Protein AF-0000000086530795 (afdb_homodimer)

Solvent-accessible surface area (backbone atoms only — not comparable to full-atom values): 24004 Å² total; per-residue (Å²): 121,52,76,59,78,83,41,61,37,36,76,80,56,64,68,91,56,49,75,30,31,36,37,39,16,35,59,43,53,55,16,17,32,56,36,22,51,35,49,65,69,62,56,64,64,44,70,38,70,48,45,69,93,76,46,40,41,72,33,70,30,43,32,70,74,30,67,79,48,57,62,21,33,38,38,30,30,72,25,65,96,66,35,66,38,74,46,37,41,50,68,30,46,49,53,50,52,26,63,74,68,67,44,48,51,54,87,51,63,60,52,32,50,53,40,43,18,47,34,37,45,23,41,47,40,52,48,50,34,47,50,47,30,33,35,29,63,59,43,80,42,42,74,49,84,73,52,64,68,36,50,54,27,34,53,51,38,35,51,51,48,48,40,50,18,65,67,23,67,88,28,72,27,83,68,32,88,42,75,33,52,33,46,47,56,38,42,42,44,55,50,37,40,45,51,80,43,60,37,28,75,78,44,47,46,86,76,32,56,40,45,52,54,39,45,55,56,49,62,65,35,67,35,38,55,54,9,57,51,30,32,62,86,123,121,52,76,59,78,81,41,60,37,36,77,80,55,65,68,90,55,50,74,28,31,36,36,38,16,34,60,44,51,56,16,18,33,56,36,22,50,34,48,66,69,60,57,64,62,45,72,39,70,49,45,70,93,75,46,40,41,70,33,72,31,41,32,70,72,30,67,80,47,58,63,21,33,37,36,30,30,73,25,65,95,66,34,66,38,75,46,37,41,53,70,28,48,48,54,50,52,27,64,73,69,68,42,48,50,56,86,53,63,62,52,33,50,53,40,43,18,47,35,38,45,21,39,47,40,51,48,51,33,47,51,46,30,35,36,28,63,59,44,82,42,43,73,48,83,72,53,64,69,36,50,54,28,33,52,51,39,35,52,52,49,48,42,50,19,63,66,23,66,89,26,73,28,83,69,31,86,41,74,34,53,33,46,47,55,39,42,43,44,55,50,38,40,44,53,82,43,60,36,30,75,78,45,47,47,86,76,34,56,41,44,52,54,39,45,55,55,49,62,66,34,68,34,39,55,54,9,56,50,32,32,64,85,123

Nearest PDB structures (foldseek):
  4mf6-assembly1_A  TM=9.928E-01  e=9.366E-33  Paraburkholderia graminis C4D1M
  4ikh-assembly1_A-2  TM=9.965E-01  e=1.948E-29  Pseudomonas protegens Pf-5
  4nax-assembly1_B  TM=9.954E-01  e=2.473E-29  Pseudomonas putida F1
  4nhz-assembly2_D  TM=9.962E-01  e=5.569E-29  Bradyrhizobium sp. BTAi1
  4nhz-assembly4_H  TM=9.922E-01  e=3.259E-28  Bradyrhizobium sp. BTAi1

Structure (mmCIF, N/CA/C/O backbone):
data_AF-0000000086530795-model_v1
#
loop_
_entity.id
_entity.type
_entity.pdbx_description
1 polymer 'Glutathione S-transferase N-terminal domain-containing protein'
#
loop_
_atom_site.group_PDB
_atom_site.id
_atom_site.type_symbol
_atom_site.label_atom_id
_atom_site.label_alt_id
_atom_site.label_comp_id
_atom_site.label_asym_id
_atom_site.label_entity_id
_atom_site.label_seq_id
_atom_site.pdbx_PDB_ins_code
_atom_site.Cartn_x
_atom_site.Cartn_y
_atom_site.Cartn_z
_atom_site.occupancy
_atom_site.B_iso_or_equiv
_atom_site.auth_seq_id
_atom_site.auth_comp_id
_atom_site.auth_asym_id
_atom_site.auth_atom_id
_atom_site.pdbx_PDB_model_num
ATOM 1 N N . MET A 1 1 ? 26.453 -21.406 8.922 1 55.19 1 MET A N 1
ATOM 2 C CA . MET A 1 1 ? 25.062 -21.469 8.492 1 55.19 1 MET A CA 1
ATOM 3 C C . MET A 1 1 ? 24.172 -20.609 9.383 1 55.19 1 MET A C 1
ATOM 5 O O . MET A 1 1 ? 24.344 -20.594 10.602 1 55.19 1 MET A O 1
ATOM 9 N N . SER A 1 2 ? 23.484 -19.547 8.68 1 67.19 2 SER A N 1
ATOM 10 C CA . SER A 1 2 ? 22.703 -18.672 9.555 1 67.19 2 SER A CA 1
ATOM 11 C C . SER A 1 2 ? 21.766 -19.484 10.445 1 67.19 2 SER A C 1
ATOM 13 O O . SER A 1 2 ? 21.094 -20.391 9.977 1 67.19 2 SER A O 1
ATOM 15 N N . ASP A 1 3 ? 21.953 -19.484 11.664 1 83.25 3 ASP A N 1
ATOM 16 C CA . ASP A 1 3 ? 21.125 -20.141 12.664 1 83.25 3 ASP A CA 1
ATOM 17 C C . ASP A 1 3 ? 19.734 -19.484 12.758 1 83.25 3 ASP A C 1
ATOM 19 O O . ASP A 1 3 ? 19.609 -18.375 13.289 1 83.25 3 ASP A O 1
ATOM 23 N N . LEU A 1 4 ? 18.703 -20.156 12.062 1 93.94 4 LEU A N 1
ATOM 24 C CA . LEU A 1 4 ? 17.344 -19.625 12.039 1 93.94 4 LEU A CA 1
ATOM 25 C C . LEU A 1 4 ? 16.547 -20.078 13.266 1 93.94 4 LEU A C 1
ATOM 27 O O . LEU A 1 4 ? 15.375 -19.75 13.406 1 93.94 4 LEU A O 1
ATOM 31 N N . SER A 1 5 ? 17.25 -20.75 14.172 1 89.5 5 SER A N 1
ATOM 32 C CA . SER A 1 5 ? 16.562 -21.312 15.336 1 89.5 5 SER A CA 1
ATOM 33 C C . SER A 1 5 ? 16.031 -20.219 16.25 1 89.5 5 SER A C 1
ATOM 35 O O . SER A 1 5 ? 15.156 -20.469 17.078 1 89.5 5 SER A O 1
ATOM 37 N N . ALA A 1 6 ? 16.531 -19.047 16.078 1 92.62 6 ALA A N 1
ATOM 38 C CA . ALA A 1 6 ? 16.078 -17.922 16.906 1 92.62 6 ALA A CA 1
ATOM 39 C C . ALA A 1 6 ? 14.695 -17.453 16.469 1 92.62 6 ALA A C 1
ATOM 41 O O . ALA A 1 6 ? 14.031 -16.719 17.203 1 92.62 6 ALA A O 1
ATOM 42 N N . PHE A 1 7 ? 14.273 -17.891 15.328 1 97.56 7 PHE A N 1
ATOM 43 C CA . PHE A 1 7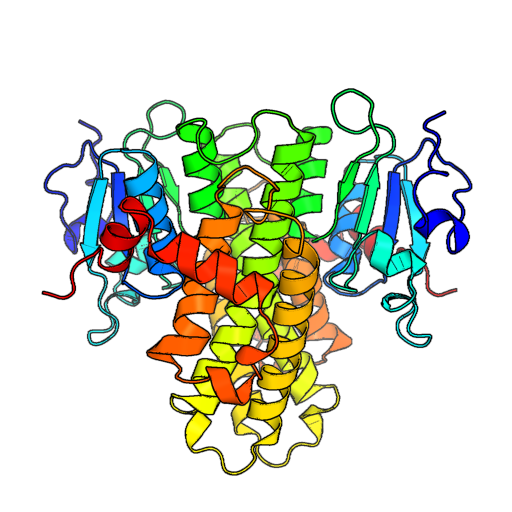 ? 12.953 -17.531 14.836 1 97.56 7 PHE A CA 1
ATOM 44 C C . PHE A 1 7 ? 11.938 -18.625 15.18 1 97.56 7 PHE A C 1
ATOM 46 O O . PHE A 1 7 ? 11.977 -19.719 14.609 1 97.56 7 PHE A O 1
ATOM 53 N N . PRO A 1 8 ? 10.961 -18.328 16.031 1 98.06 8 PRO A N 1
ATOM 54 C CA . PRO A 1 8 ? 9.984 -19.328 16.469 1 98.06 8 PRO A CA 1
ATOM 55 C C . PRO A 1 8 ? 9.242 -19.984 15.312 1 98.06 8 PRO A C 1
ATOM 57 O O . PRO A 1 8 ? 8.789 -21.125 15.43 1 98.06 8 PRO A O 1
ATOM 60 N N . ILE A 1 9 ? 9.125 -19.297 14.188 1 98.38 9 ILE A N 1
ATOM 61 C CA . ILE A 1 9 ? 8.375 -19.812 13.047 1 98.38 9 ILE A CA 1
ATOM 62 C C . ILE A 1 9 ? 8.992 -21.125 12.57 1 98.38 9 ILE A C 1
ATOM 64 O O . ILE A 1 9 ? 8.297 -22 12.039 1 98.38 9 ILE A O 1
ATOM 68 N N . THR A 1 10 ? 10.305 -21.375 12.836 1 97.25 10 THR A N 1
ATOM 69 C CA . THR A 1 10 ? 11 -22.578 12.359 1 97.25 10 THR A CA 1
ATOM 70 C C . THR A 1 10 ? 10.531 -23.812 13.117 1 97.25 10 THR A C 1
ATOM 72 O O . THR A 1 10 ? 10.781 -24.938 12.688 1 97.25 10 THR A O 1
ATOM 75 N N . GLN A 1 11 ? 9.859 -23.578 14.25 1 97.38 11 GLN A N 1
ATOM 76 C CA . GLN A 1 11 ? 9.328 -24.719 15 1 97.38 11 GLN A CA 1
ATOM 77 C C . GLN A 1 11 ? 8.164 -25.359 14.266 1 97.38 11 GLN A C 1
ATOM 79 O O . GLN A 1 11 ? 8.008 -26.594 14.289 1 97.38 11 GLN A O 1
ATOM 84 N N . LYS A 1 12 ? 7.336 -24.547 13.625 1 97.81 12 LYS A N 1
ATOM 85 C CA . LYS A 1 12 ? 6.195 -25.062 12.875 1 97.81 12 LYS A CA 1
ATOM 86 C C . LYS A 1 12 ? 6.594 -25.391 11.438 1 97.81 12 LYS A C 1
ATOM 88 O O . LYS A 1 12 ? 6.074 -26.344 10.852 1 97.81 12 LYS A O 1
ATOM 93 N N . TRP A 1 13 ? 7.461 -24.562 10.867 1 98.06 13 TRP A N 1
ATOM 94 C CA . TRP A 1 13 ? 8 -24.766 9.523 1 98.06 13 TRP A CA 1
ATOM 95 C C . TRP A 1 13 ? 9.523 -24.859 9.562 1 98.06 13 TRP A C 1
ATOM 97 O O . TRP A 1 13 ? 10.227 -23.922 9.188 1 98.06 13 TRP A O 1
ATOM 107 N N . PRO A 1 14 ? 10.07 -26.031 9.906 1 97.25 14 PRO A N 1
ATOM 108 C CA . PRO A 1 14 ? 11.523 -26.156 9.961 1 97.25 14 PRO A CA 1
ATOM 109 C C . PRO A 1 14 ? 12.18 -26.031 8.586 1 97.25 14 PRO A C 1
ATOM 111 O O . PRO A 1 14 ? 11.656 -26.562 7.602 1 97.25 14 PRO A O 1
ATOM 114 N N . ALA A 1 15 ? 13.25 -25.359 8.516 1 97 15 ALA A N 1
ATOM 115 C CA . ALA A 1 15 ? 13.977 -25.188 7.262 1 97 15 ALA A CA 1
ATOM 116 C C . ALA A 1 15 ? 14.82 -26.422 6.938 1 97 15 ALA A C 1
ATOM 118 O O . ALA A 1 15 ? 15.57 -26.906 7.785 1 97 15 ALA A O 1
ATOM 119 N N . GLN A 1 16 ? 14.68 -26.891 5.762 1 96.81 16 GLN A N 1
ATOM 120 C CA . GLN A 1 16 ? 15.578 -27.938 5.266 1 96.81 16 GLN A CA 1
ATOM 121 C C . GLN A 1 16 ? 16.875 -27.344 4.734 1 96.81 16 GLN A C 1
ATOM 123 O O . GLN A 1 16 ? 17.938 -27.953 4.824 1 96.81 16 GLN A O 1
ATOM 128 N N . HIS A 1 17 ? 16.781 -26.156 4.18 1 97.06 17 HIS A N 1
ATOM 129 C CA . HIS A 1 17 ? 17.906 -25.391 3.668 1 97.06 17 HIS A CA 1
ATOM 130 C C . HIS A 1 17 ? 18 -24.016 4.332 1 97.06 17 HIS A C 1
ATOM 132 O O . HIS A 1 17 ? 17.703 -23 3.709 1 97.06 17 HIS A O 1
ATOM 138 N N . PRO A 1 18 ? 18.5 -23.969 5.578 1 96.44 18 PRO A N 1
ATOM 139 C CA . PRO A 1 18 ? 18.5 -22.734 6.363 1 96.44 18 PRO A CA 1
ATOM 140 C C . PRO A 1 18 ? 19.391 -21.656 5.766 1 96.44 18 PRO A C 1
ATOM 142 O O . PRO A 1 18 ? 19.359 -20.5 6.215 1 96.44 18 PRO A O 1
ATOM 145 N N . ASP A 1 19 ? 20.203 -22.031 4.742 1 96.12 19 ASP A N 1
ATOM 146 C CA . ASP A 1 19 ? 21.078 -21.062 4.086 1 96.12 19 ASP A CA 1
ATOM 147 C C . ASP A 1 19 ? 20.359 -20.359 2.938 1 96.12 19 ASP A C 1
ATOM 149 O O . ASP A 1 19 ? 20.891 -19.391 2.371 1 96.12 19 ASP A O 1
ATOM 153 N N . ARG A 1 20 ? 19.109 -20.75 2.592 1 98.19 20 ARG A N 1
ATOM 154 C CA . ARG A 1 20 ? 18.312 -20.156 1.521 1 98.19 20 ARG A CA 1
ATOM 155 C C . ARG A 1 20 ? 17.203 -19.266 2.084 1 98.19 20 ARG A C 1
ATOM 157 O O . ARG A 1 20 ? 16.844 -19.391 3.254 1 98.19 20 ARG A O 1
ATOM 164 N N . LEU A 1 21 ? 16.781 -18.344 1.256 1 98.75 21 LEU A N 1
ATOM 165 C CA . LEU A 1 21 ? 15.633 -17.531 1.642 1 98.75 21 LEU A CA 1
ATOM 166 C C . LEU A 1 21 ? 14.422 -18.406 1.948 1 98.75 21 LEU A C 1
ATOM 168 O O . LEU A 1 21 ? 14.109 -19.344 1.195 1 98.75 21 LEU A O 1
ATOM 172 N N . GLN A 1 22 ? 13.773 -18.156 3.145 1 98.88 22 GLN A N 1
ATOM 173 C CA . GLN A 1 22 ? 12.547 -18.844 3.537 1 98.88 22 GLN A CA 1
ATOM 174 C C . GLN A 1 22 ? 11.312 -18.047 3.145 1 98.88 22 GLN A C 1
ATOM 176 O O . GLN A 1 22 ? 11.164 -16.891 3.539 1 98.88 22 GLN A O 1
ATOM 181 N N . LEU A 1 23 ? 10.484 -18.656 2.309 1 98.94 23 LEU A N 1
ATOM 182 C CA . LEU A 1 23 ? 9.234 -18.016 1.906 1 98.94 23 LEU A CA 1
ATOM 183 C C . LEU A 1 23 ? 8.039 -18.688 2.576 1 98.94 23 LEU A C 1
ATOM 185 O O . LEU A 1 23 ? 7.832 -19.891 2.42 1 98.94 23 LEU A O 1
ATOM 189 N N . TYR A 1 24 ? 7.324 -17.969 3.373 1 98.94 24 TYR A N 1
ATOM 190 C CA . TYR A 1 24 ? 6.066 -18.406 3.959 1 98.94 24 TYR A CA 1
ATOM 191 C C . TYR A 1 24 ? 4.879 -17.781 3.234 1 98.94 24 TYR A C 1
ATOM 193 O O . TYR A 1 24 ? 4.676 -16.578 3.301 1 98.94 24 TYR A O 1
ATOM 201 N N . SER A 1 25 ? 4.078 -18.641 2.531 1 98.75 25 SER A N 1
ATOM 202 C CA . SER A 1 25 ? 3.094 -18.062 1.625 1 98.75 25 SER A CA 1
ATOM 203 C C . SER A 1 25 ? 1.988 -19.062 1.294 1 98.75 25 SER A C 1
ATOM 205 O O . SER A 1 25 ? 1.835 -20.078 1.977 1 98.75 25 SER A O 1
ATOM 207 N N . LEU A 1 26 ? 1.093 -18.672 0.575 1 98.56 26 LEU A N 1
ATOM 208 C CA . LEU A 1 26 ? -0.016 -19.359 -0.065 1 98.56 26 LEU A CA 1
ATOM 209 C C . LEU A 1 26 ? -0.295 -18.797 -1.449 1 98.56 26 LEU A C 1
ATOM 211 O O . LEU A 1 26 ? -0.177 -17.578 -1.658 1 98.56 26 LEU A O 1
ATOM 215 N N . PRO A 1 27 ? -0.686 -19.609 -2.477 1 97.81 27 PRO A N 1
ATOM 216 C CA . PRO A 1 27 ? -0.862 -19.094 -3.838 1 97.81 27 PRO A CA 1
ATOM 217 C C . PRO A 1 27 ? -2.117 -18.234 -3.986 1 97.81 27 PRO A C 1
ATOM 219 O O . PRO A 1 27 ? -3.035 -18.594 -4.723 1 97.81 27 PRO A O 1
ATOM 222 N N . THR A 1 28 ? -2.193 -17.188 -3.275 1 98 28 THR A N 1
ATOM 223 C CA . THR A 1 28 ? -3.131 -16.078 -3.416 1 98 28 THR A CA 1
ATOM 224 C C . THR A 1 28 ? -2.506 -14.938 -4.215 1 98 28 THR A C 1
ATOM 226 O O . THR A 1 28 ? -1.309 -14.961 -4.508 1 98 28 THR A O 1
ATOM 229 N N . PRO A 1 29 ? -3.287 -13.961 -4.621 1 98.56 29 PRO A N 1
ATOM 230 C CA . PRO A 1 29 ? -2.727 -12.883 -5.438 1 98.56 29 PRO A CA 1
ATOM 231 C C . PRO A 1 29 ? -1.546 -12.188 -4.77 1 98.56 29 PRO A C 1
ATOM 233 O O . PRO A 1 29 ? -0.584 -11.805 -5.441 1 98.56 29 PRO A O 1
ATOM 236 N N . ASN A 1 30 ? -1.606 -11.992 -3.438 1 98.75 30 ASN A N 1
ATOM 237 C CA . ASN A 1 30 ? -0.492 -11.375 -2.727 1 98.75 30 ASN A CA 1
ATOM 238 C C . ASN A 1 30 ? 0.648 -12.367 -2.504 1 98.75 30 ASN A C 1
ATOM 240 O O . ASN A 1 30 ? 1.821 -11.992 -2.57 1 98.75 30 ASN A O 1
ATOM 244 N N . GLY A 1 31 ? 0.309 -13.617 -2.244 1 98.75 31 GLY A N 1
ATOM 245 C CA . GLY A 1 31 ? 1.315 -14.617 -1.927 1 98.75 31 GLY A CA 1
ATOM 246 C C . GLY A 1 31 ? 2.258 -14.898 -3.08 1 98.75 31 GLY A C 1
ATOM 247 O O . GLY A 1 31 ? 3.463 -15.062 -2.879 1 98.75 31 GLY A O 1
ATOM 248 N N . VAL A 1 32 ? 1.727 -14.883 -4.281 1 98.88 32 VAL A N 1
ATOM 249 C CA . VAL A 1 32 ? 2.502 -15.359 -5.426 1 98.88 32 VAL A CA 1
ATOM 250 C C . VAL A 1 32 ? 3.445 -14.25 -5.898 1 98.88 32 VAL A C 1
ATOM 252 O O . VAL A 1 32 ? 4.352 -14.508 -6.695 1 98.88 32 VAL A O 1
ATOM 255 N N . LYS A 1 33 ? 3.252 -12.977 -5.434 1 98.94 33 LYS A N 1
ATOM 256 C CA . LYS A 1 33 ? 4.168 -11.906 -5.816 1 98.94 33 LYS A CA 1
ATOM 257 C C . LYS A 1 33 ? 5.617 -12.297 -5.527 1 98.94 33 LYS A C 1
ATOM 259 O O . LYS A 1 33 ? 6.488 -12.133 -6.383 1 98.94 33 LYS A O 1
ATOM 264 N N . VAL A 1 34 ? 5.852 -12.898 -4.363 1 99 34 VAL A N 1
ATOM 265 C CA . VAL A 1 34 ? 7.219 -13.125 -3.91 1 99 34 VAL A CA 1
ATOM 266 C C . VAL A 1 34 ? 7.781 -14.383 -4.578 1 99 34 VAL A C 1
ATOM 268 O O . VAL A 1 34 ? 8.945 -14.406 -4.98 1 99 34 VAL A O 1
ATOM 271 N N . SER A 1 35 ? 6.934 -15.43 -4.707 1 98.94 35 SER A N 1
ATOM 272 C CA . SER A 1 35 ? 7.434 -16.609 -5.41 1 98.94 35 SER A CA 1
ATOM 273 C C . SER A 1 35 ? 7.762 -16.281 -6.863 1 98.94 35 SER A C 1
ATOM 275 O O . SER A 1 35 ? 8.766 -16.766 -7.398 1 98.94 35 SER A O 1
ATOM 277 N N . ILE A 1 36 ? 6.953 -15.453 -7.562 1 99 36 ILE A N 1
ATOM 278 C CA . ILE A 1 36 ? 7.234 -15.023 -8.93 1 99 36 ILE A CA 1
ATOM 279 C C . ILE A 1 36 ? 8.547 -14.242 -8.969 1 99 36 ILE A C 1
ATOM 281 O O . ILE A 1 36 ? 9.398 -14.492 -9.82 1 99 36 ILE A O 1
ATOM 285 N N . MET A 1 37 ? 8.695 -13.312 -8.031 1 98.94 37 MET A N 1
ATOM 286 C CA . MET A 1 37 ? 9.93 -12.531 -7.906 1 98.94 37 MET A CA 1
ATOM 287 C C . MET A 1 37 ? 11.141 -13.453 -7.766 1 98.94 37 MET A C 1
ATOM 289 O O . MET A 1 37 ? 12.156 -13.258 -8.43 1 98.94 37 MET A O 1
ATOM 293 N N . LEU A 1 38 ? 11.031 -14.43 -6.891 1 98.94 38 LEU A N 1
ATOM 294 C CA . LEU A 1 38 ? 12.141 -15.336 -6.613 1 98.94 38 LEU A CA 1
ATOM 295 C C . LEU A 1 38 ? 12.438 -16.219 -7.824 1 98.94 38 LEU A C 1
ATOM 297 O O . LEU A 1 38 ? 13.602 -16.469 -8.141 1 98.94 38 LEU A O 1
ATOM 301 N N . GLU A 1 39 ? 11.406 -16.641 -8.539 1 98.94 39 GLU A N 1
ATOM 302 C CA . GLU A 1 39 ? 11.594 -17.422 -9.758 1 98.94 39 GLU A CA 1
ATOM 303 C C . GLU A 1 39 ? 12.25 -16.578 -10.852 1 98.94 39 GLU A C 1
ATOM 305 O O . GLU A 1 39 ? 13.078 -17.078 -11.617 1 98.94 39 GLU A O 1
ATOM 310 N N . GLU A 1 40 ? 11.867 -15.352 -10.977 1 98.94 40 GLU A N 1
ATOM 311 C CA . GLU A 1 40 ? 12.43 -14.453 -11.984 1 98.94 40 GLU A CA 1
ATOM 312 C C . GLU A 1 40 ? 13.914 -14.195 -11.727 1 98.94 40 GLU A C 1
ATOM 314 O O . GLU A 1 40 ? 14.711 -14.148 -12.664 1 98.94 40 GLU A O 1
ATOM 319 N N . THR A 1 41 ? 14.305 -14.031 -10.477 1 98.81 41 THR A N 1
ATOM 320 C CA . THR A 1 41 ? 15.656 -13.602 -10.148 1 98.81 41 THR A CA 1
ATOM 321 C C . THR A 1 41 ? 16.594 -14.797 -10 1 98.81 41 THR A C 1
ATOM 323 O O . THR A 1 41 ? 17.812 -14.648 -10.016 1 98.81 41 THR A O 1
ATOM 326 N N . GLY A 1 42 ? 16.047 -15.93 -9.727 1 98.56 42 GLY A N 1
ATOM 327 C CA . GLY A 1 42 ? 16.844 -17.125 -9.547 1 98.56 42 GLY A CA 1
ATOM 328 C C . GLY A 1 42 ? 17.438 -17.234 -8.156 1 98.56 42 GLY A C 1
ATOM 329 O O . GLY A 1 42 ? 18.266 -18.109 -7.902 1 98.56 42 GLY A O 1
ATOM 330 N N . LEU A 1 43 ? 17.094 -16.391 -7.23 1 98.38 43 LEU A N 1
ATOM 331 C CA . LEU A 1 43 ? 17.531 -16.484 -5.844 1 98.38 43 LEU A CA 1
ATOM 332 C C . LEU A 1 43 ? 17.062 -17.797 -5.223 1 98.38 43 LEU A C 1
ATOM 334 O O . LEU A 1 43 ? 15.875 -18.125 -5.289 1 98.38 43 LEU A O 1
ATOM 338 N N . PRO A 1 44 ? 18 -18.562 -4.688 1 98.38 44 PRO A N 1
ATOM 339 C CA . PRO A 1 44 ? 17.562 -19.797 -4.043 1 98.38 44 PRO A CA 1
ATOM 340 C C . PRO A 1 44 ? 16.641 -19.547 -2.857 1 98.38 44 PRO A C 1
ATOM 342 O O . PRO A 1 44 ? 16.859 -18.641 -2.068 1 98.38 44 PRO A O 1
ATOM 345 N N . TYR A 1 45 ? 15.594 -20.391 -2.752 1 98.75 45 TYR A N 1
ATOM 346 C CA . TYR A 1 45 ? 14.641 -20.203 -1.661 1 98.75 45 TYR A CA 1
ATOM 347 C C . TYR A 1 45 ? 13.945 -21.531 -1.323 1 98.75 45 TYR A C 1
ATOM 349 O O . TYR A 1 45 ? 14.031 -22.484 -2.084 1 98.75 45 TYR A O 1
ATOM 357 N N . GLU A 1 46 ? 13.414 -21.562 -0.162 1 98.56 46 GLU A N 1
ATOM 358 C CA . GLU A 1 46 ? 12.602 -22.656 0.34 1 98.56 46 GLU A CA 1
ATOM 359 C C . GLU A 1 46 ? 11.195 -22.188 0.698 1 98.56 46 GLU A C 1
ATOM 361 O O . GLU A 1 46 ? 11.016 -21.391 1.618 1 98.56 46 GLU A O 1
ATOM 366 N N . PRO A 1 47 ? 10.195 -22.688 -0.063 1 98.75 47 PRO A N 1
ATOM 367 C CA . PRO A 1 47 ? 8.812 -22.281 0.218 1 98.75 47 PRO A CA 1
ATOM 368 C C . PRO A 1 47 ? 8.156 -23.125 1.308 1 98.75 47 PRO A C 1
ATOM 370 O O . PRO A 1 47 ? 8.383 -24.344 1.372 1 98.75 47 PRO A O 1
ATOM 373 N N . HIS A 1 48 ? 7.484 -22.469 2.199 1 98.81 48 HIS A N 1
ATOM 374 C CA . HIS A 1 48 ? 6.672 -23.078 3.248 1 98.81 48 HIS A CA 1
ATOM 375 C C . HIS A 1 48 ? 5.199 -22.719 3.088 1 98.81 48 HIS A C 1
ATOM 377 O O . HIS A 1 48 ? 4.844 -21.531 3.066 1 98.81 48 HIS A O 1
ATOM 383 N N . LEU A 1 49 ? 4.332 -23.781 2.998 1 98.56 49 LEU A N 1
ATOM 384 C CA . LEU A 1 49 ? 2.902 -23.578 2.789 1 98.56 49 LEU A CA 1
ATOM 385 C C . LEU A 1 49 ? 2.223 -23.125 4.078 1 98.56 49 LEU A C 1
ATOM 387 O O . LEU A 1 49 ? 2.311 -23.812 5.102 1 98.56 49 LEU A O 1
ATOM 391 N N . VAL A 1 50 ? 1.639 -21.953 4.078 1 98.62 50 VAL A N 1
ATOM 392 C CA . VAL A 1 50 ? 0.815 -21.438 5.168 1 98.62 50 VAL A CA 1
ATOM 393 C C . VAL A 1 50 ? -0.663 -21.594 4.82 1 98.62 50 VAL A C 1
ATOM 395 O O . VAL A 1 50 ? -1.224 -20.797 4.074 1 98.62 50 VAL A O 1
ATOM 398 N N . ARG A 1 51 ? -1.354 -22.531 5.406 1 96.94 51 ARG A N 1
ATOM 399 C CA . ARG A 1 51 ? -2.723 -22.891 5.039 1 96.94 51 ARG A CA 1
ATOM 400 C C . ARG A 1 51 ? -3.729 -22.031 5.797 1 96.94 51 ARG A C 1
ATOM 402 O O . ARG A 1 51 ? -3.639 -21.891 7.02 1 96.94 51 ARG A O 1
ATOM 409 N N . PHE A 1 52 ? -4.695 -21.531 5.062 1 94.81 52 PHE A N 1
ATOM 410 C CA . PHE A 1 52 ? -5.758 -20.75 5.688 1 94.81 52 PHE A CA 1
ATOM 411 C C . PHE A 1 52 ? -6.852 -21.656 6.23 1 94.81 52 PHE A C 1
ATOM 413 O O . PHE A 1 52 ? -7.492 -21.344 7.234 1 94.81 52 PHE A O 1
ATOM 420 N N . ASP A 1 53 ? -7.059 -22.766 5.582 1 95.12 53 ASP A N 1
ATOM 421 C CA . ASP A 1 53 ? -8.125 -23.672 5.988 1 95.12 53 ASP A CA 1
ATOM 422 C C . ASP A 1 53 ? -7.836 -24.281 7.359 1 95.12 53 ASP A C 1
ATOM 424 O O . ASP A 1 53 ? -8.75 -24.719 8.055 1 95.12 53 ASP A O 1
ATOM 428 N N . THR A 1 54 ? -6.59 -24.328 7.777 1 96.44 54 THR A N 1
ATOM 429 C CA . THR A 1 54 ? -6.223 -24.797 9.102 1 96.44 54 THR A CA 1
ATOM 430 C C . THR A 1 54 ? -5.836 -23.641 10.016 1 96.44 54 THR A C 1
ATOM 432 O O . THR A 1 54 ? -5.281 -23.859 11.094 1 96.44 54 THR A O 1
ATOM 435 N N . ASN A 1 55 ? -6 -22.422 9.586 1 97.38 55 ASN A N 1
ATOM 436 C CA . ASN A 1 55 ? -5.746 -21.188 10.328 1 97.38 55 ASN A CA 1
ATOM 437 C C . ASN A 1 55 ? -4.285 -21.094 10.75 1 97.38 55 ASN A C 1
ATOM 439 O O . ASN A 1 55 ? -3.984 -20.641 11.859 1 97.38 55 ASN A O 1
ATOM 443 N N . ASP A 1 56 ? -3.422 -21.547 9.859 1 98.19 56 ASP A N 1
ATOM 444 C CA . ASP A 1 56 ? -1.991 -21.531 10.148 1 98.19 56 ASP A CA 1
ATOM 445 C C . ASP A 1 56 ? -1.507 -20.109 10.414 1 98.19 56 ASP A C 1
ATOM 447 O O . ASP A 1 56 ? -0.594 -19.891 11.219 1 98.19 56 ASP A O 1
ATOM 451 N N . GLN A 1 57 ? -2.074 -19.125 9.742 1 97.88 57 GLN A N 1
ATOM 452 C CA . GLN A 1 57 ? -1.622 -17.734 9.82 1 97.88 57 GLN A CA 1
ATOM 453 C C . GLN A 1 57 ? -1.891 -17.141 11.195 1 97.88 57 GLN A C 1
ATOM 455 O O . GLN A 1 57 ? -1.38 -16.078 11.531 1 97.88 57 GLN A O 1
ATOM 460 N N . PHE A 1 58 ? -2.654 -17.859 12.023 1 98.25 58 PHE A N 1
ATOM 461 C CA . PHE A 1 58 ? -2.975 -17.344 13.352 1 98.25 58 PHE A CA 1
ATOM 462 C C . PHE A 1 58 ? -2.148 -18.062 14.414 1 98.25 58 PHE A C 1
ATOM 464 O O . PHE A 1 58 ? -2.258 -17.766 15.602 1 98.25 58 PHE A O 1
ATOM 471 N N . SER A 1 59 ? -1.319 -19.062 14.031 1 98.62 59 SER A N 1
ATOM 472 C CA . SER A 1 59 ? -0.479 -19.75 15.008 1 98.62 59 SER A CA 1
ATOM 473 C C . SER A 1 59 ? 0.529 -18.797 15.641 1 98.62 59 SER A C 1
ATOM 475 O O . SER A 1 59 ? 0.968 -17.844 15 1 98.62 59 SER A O 1
ATOM 477 N N . PRO A 1 60 ? 0.894 -19.062 16.906 1 98.31 60 PRO A N 1
ATOM 478 C CA . PRO A 1 60 ? 1.92 -18.234 17.547 1 98.31 60 PRO A CA 1
ATOM 479 C C . PRO A 1 60 ? 3.223 -18.188 16.75 1 98.31 60 PRO A C 1
ATOM 481 O O . PRO A 1 60 ? 3.906 -17.156 16.734 1 98.31 60 PRO A O 1
ATOM 484 N N . GLU A 1 61 ? 3.551 -19.281 16.109 1 98.69 61 GLU A N 1
ATOM 485 C CA . GLU A 1 61 ? 4.77 -19.344 15.312 1 98.69 61 GLU A CA 1
ATOM 486 C C . GLU A 1 61 ? 4.711 -18.375 14.133 1 98.69 61 GLU A C 1
ATOM 488 O O . GLU A 1 61 ? 5.645 -17.594 13.914 1 98.69 61 GLU A O 1
ATOM 493 N N . PHE A 1 62 ? 3.605 -18.391 13.367 1 98.81 62 PHE A N 1
ATOM 494 C CA . PHE A 1 62 ? 3.498 -17.469 12.242 1 98.81 62 PHE A CA 1
ATOM 495 C C . PHE A 1 62 ? 3.443 -16.031 12.727 1 98.81 62 PHE A C 1
ATOM 497 O O . PHE A 1 62 ? 4.113 -15.156 12.164 1 98.81 62 PHE A O 1
ATOM 504 N N . LEU A 1 63 ? 2.686 -15.789 13.828 1 98.69 63 LEU A N 1
ATOM 505 C CA . LEU A 1 63 ? 2.5 -14.438 14.352 1 98.69 63 LEU A CA 1
ATOM 506 C C . LEU A 1 63 ? 3.811 -13.883 14.891 1 98.69 63 LEU A C 1
ATOM 508 O O . LEU A 1 63 ? 4 -12.664 14.945 1 98.69 63 LEU A O 1
ATOM 512 N N . SER A 1 64 ? 4.738 -14.742 15.242 1 98.38 64 SER A N 1
ATOM 513 C CA . SER A 1 64 ? 6.055 -14.305 15.688 1 98.38 64 SER A CA 1
ATOM 514 C C . SER A 1 64 ? 6.832 -13.633 14.562 1 98.38 64 SER A C 1
ATOM 516 O O . SER A 1 64 ? 7.68 -12.773 14.812 1 98.38 64 SER A O 1
ATOM 518 N N . LEU A 1 65 ? 6.516 -14 13.32 1 98.5 65 LEU A N 1
ATOM 519 C CA . LEU A 1 65 ? 7.18 -13.43 12.156 1 98.5 65 LEU A CA 1
ATOM 520 C C . LEU A 1 65 ? 6.367 -12.281 11.578 1 98.5 65 LEU A C 1
ATOM 522 O O . LEU A 1 65 ? 6.922 -11.25 11.195 1 98.5 65 LEU A O 1
ATOM 526 N N . ASN A 1 66 ? 5.121 -12.516 11.484 1 98.75 66 ASN A N 1
ATOM 527 C CA . ASN A 1 66 ? 4.215 -11.516 10.922 1 98.75 66 ASN A CA 1
ATOM 528 C C . ASN A 1 66 ? 2.99 -11.305 11.805 1 98.75 66 ASN A C 1
ATOM 530 O O . ASN A 1 66 ? 1.959 -11.953 11.609 1 98.75 66 ASN A O 1
ATOM 534 N N . PRO A 1 67 ? 2.988 -10.312 12.641 1 98.69 67 PRO A N 1
ATOM 535 C CA . PRO A 1 67 ? 1.876 -10.055 13.555 1 98.69 67 PRO A CA 1
ATOM 536 C C . PRO A 1 67 ? 0.601 -9.625 12.836 1 98.69 67 PRO A C 1
ATOM 538 O O . PRO A 1 67 ? -0.468 -9.562 13.445 1 98.69 67 PRO A O 1
ATOM 541 N N . ASN A 1 68 ? 0.711 -9.336 11.539 1 98.62 68 ASN A N 1
ATOM 542 C CA . ASN A 1 68 ? -0.447 -8.945 10.742 1 98.62 68 ASN A CA 1
ATOM 543 C C . ASN A 1 68 ? -1.247 -10.156 10.281 1 98.62 68 ASN A C 1
ATOM 545 O O . ASN A 1 68 ? -2.324 -10.008 9.695 1 98.62 68 ASN A O 1
ATOM 549 N N . ASN A 1 69 ? -0.685 -11.375 10.492 1 98.44 69 ASN A N 1
ATOM 550 C CA . ASN A 1 69 ? -1.303 -12.672 10.195 1 98.44 69 ASN A CA 1
ATOM 551 C C . ASN A 1 69 ? -1.657 -12.797 8.719 1 98.44 69 ASN A C 1
ATOM 553 O O . ASN A 1 69 ? -2.719 -13.32 8.375 1 98.44 69 ASN A O 1
ATOM 557 N N . LYS A 1 70 ? -0.902 -12.102 7.848 1 98.31 70 LYS A N 1
ATOM 558 C CA . LYS A 1 70 ? -1.098 -12.18 6.402 1 98.31 70 LYS A CA 1
ATOM 559 C C . LYS A 1 70 ? 0.132 -12.766 5.711 1 98.31 70 LYS A C 1
ATOM 561 O O . LYS A 1 70 ? 1.248 -12.656 6.223 1 98.31 70 LYS A O 1
ATOM 566 N N . ILE A 1 71 ? -0.045 -13.469 4.648 1 98.56 71 ILE A N 1
ATOM 567 C CA . ILE A 1 71 ? 1.05 -13.883 3.775 1 98.56 71 ILE A CA 1
ATOM 568 C C . ILE A 1 71 ? 1.224 -12.867 2.648 1 98.56 71 ILE A C 1
ATOM 570 O O . ILE A 1 71 ? 0.294 -12.125 2.322 1 98.56 71 ILE A O 1
ATOM 574 N N . PRO A 1 72 ? 2.4 -12.734 2.062 1 98.88 72 PRO A N 1
ATOM 575 C CA . PRO A 1 72 ? 3.613 -13.516 2.305 1 98.88 72 PRO A CA 1
ATOM 576 C C . PRO A 1 72 ? 4.484 -12.93 3.412 1 98.88 72 PRO A C 1
ATOM 578 O O . PRO A 1 72 ? 4.301 -11.773 3.797 1 98.88 72 PRO A O 1
ATOM 581 N N . ALA A 1 73 ? 5.332 -13.703 3.977 1 98.94 73 ALA A N 1
ATOM 582 C CA . ALA A 1 73 ? 6.445 -13.297 4.828 1 98.94 73 ALA A CA 1
ATOM 583 C C . ALA A 1 73 ? 7.719 -14.055 4.457 1 98.94 73 ALA A C 1
ATOM 585 O O . ALA A 1 73 ? 7.66 -15.141 3.881 1 98.94 73 ALA A O 1
ATOM 586 N N . ILE A 1 74 ? 8.891 -13.461 4.766 1 98.94 74 ILE A N 1
ATOM 587 C CA . ILE A 1 74 ? 10.141 -14.133 4.438 1 98.94 74 ILE A CA 1
ATOM 588 C C . ILE A 1 74 ? 11.117 -14.016 5.609 1 98.94 74 ILE A C 1
ATOM 590 O O . ILE A 1 74 ? 10.945 -13.156 6.477 1 98.94 74 ILE A O 1
ATOM 594 N N . ILE A 1 75 ? 12.039 -14.867 5.676 1 98.88 75 ILE A N 1
ATOM 595 C CA . ILE A 1 75 ? 13.305 -14.68 6.363 1 98.88 75 ILE A CA 1
ATOM 596 C C . ILE A 1 75 ? 14.461 -14.844 5.375 1 98.88 75 ILE A C 1
ATOM 598 O O . ILE A 1 75 ? 14.602 -15.898 4.746 1 98.88 75 ILE A O 1
ATOM 602 N N . ASP A 1 76 ? 15.203 -13.836 5.113 1 98.75 76 ASP A N 1
ATOM 603 C CA . ASP A 1 76 ? 16.469 -13.953 4.387 1 98.75 76 ASP A CA 1
ATOM 604 C C . ASP A 1 76 ? 17.625 -14.219 5.344 1 98.75 76 ASP A C 1
ATOM 606 O O . ASP A 1 76 ? 18.031 -13.328 6.094 1 98.75 76 ASP A O 1
ATOM 610 N N . PRO A 1 77 ? 18.156 -15.391 5.332 1 98.12 77 PRO A N 1
ATOM 611 C CA . PRO A 1 77 ? 19.25 -15.68 6.266 1 98.12 77 PRO A CA 1
ATOM 612 C C . PRO A 1 77 ? 20.516 -14.883 5.957 1 98.12 77 PRO A C 1
ATOM 614 O O . PRO A 1 77 ? 21.391 -14.75 6.82 1 98.12 77 PRO A O 1
ATOM 617 N N . ASN A 1 78 ? 20.625 -14.367 4.711 1 97.19 78 ASN A N 1
ATOM 618 C CA . ASN A 1 78 ? 21.75 -13.57 4.273 1 97.19 78 ASN A CA 1
ATOM 619 C C . ASN A 1 78 ? 21.344 -12.125 3.979 1 97.19 78 ASN A C 1
ATOM 621 O O . ASN A 1 78 ? 21.594 -11.617 2.883 1 97.19 78 ASN A O 1
ATOM 625 N N . GLY A 1 79 ? 20.719 -11.516 5.016 1 97.12 79 GLY A N 1
ATOM 626 C CA . GLY A 1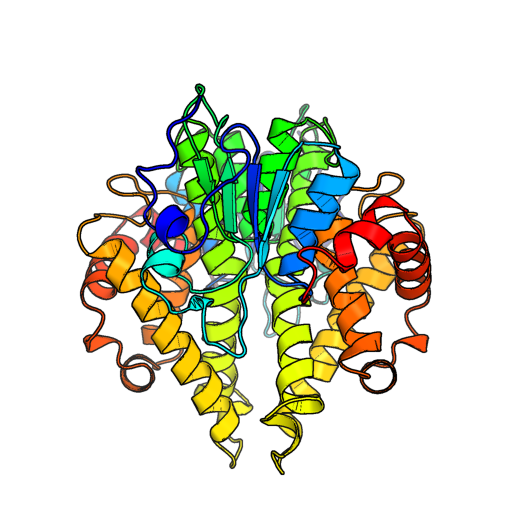 79 ? 20.266 -10.141 4.863 1 97.12 79 GLY A CA 1
ATOM 627 C C . GLY A 1 79 ? 21.375 -9.117 4.98 1 97.12 79 GLY A C 1
ATOM 628 O O . GLY A 1 79 ? 22.547 -9.453 4.824 1 97.12 79 GLY A O 1
ATOM 629 N N . PRO A 1 80 ? 20.984 -7.867 5.125 1 96.75 80 PRO A N 1
ATOM 630 C CA . PRO A 1 80 ? 21.969 -6.797 5.285 1 96.75 80 PRO A CA 1
ATOM 631 C C . PRO A 1 80 ? 22.984 -7.094 6.391 1 96.75 80 PRO A C 1
ATOM 633 O O . PRO A 1 80 ? 22.609 -7.625 7.441 1 96.75 80 PRO A O 1
ATOM 636 N N . ASP A 1 81 ? 24.25 -6.836 6.125 1 94.88 81 ASP A N 1
ATOM 637 C CA . ASP A 1 81 ? 25.359 -7.027 7.043 1 94.88 81 ASP A CA 1
ATOM 638 C C . ASP A 1 81 ? 25.5 -8.492 7.445 1 94.88 81 ASP A C 1
ATOM 640 O O . ASP A 1 81 ? 25.984 -8.797 8.531 1 94.88 81 ASP A O 1
ATOM 644 N N . GLY A 1 82 ? 24.953 -9.367 6.629 1 94 82 GLY A N 1
ATOM 645 C CA . GLY A 1 82 ? 25.109 -10.797 6.852 1 94 82 GLY A CA 1
ATOM 646 C C . GLY A 1 82 ? 24.203 -11.328 7.949 1 94 82 GLY A C 1
ATOM 647 O O . GLY A 1 82 ? 24.391 -12.445 8.43 1 94 82 GLY A O 1
ATOM 648 N N . LYS A 1 83 ? 23.266 -10.562 8.375 1 95.88 83 LYS A N 1
ATOM 649 C CA . LYS A 1 83 ? 22.328 -10.961 9.43 1 95.88 83 LYS A CA 1
ATOM 650 C C . LYS A 1 83 ? 20.969 -11.305 8.852 1 95.88 83 LYS A C 1
ATOM 652 O O . LYS A 1 83 ? 20.531 -10.727 7.852 1 95.88 83 LYS A O 1
ATOM 657 N N . PRO A 1 84 ? 20.266 -12.273 9.508 1 97.81 84 PRO A N 1
ATOM 658 C CA . PRO A 1 84 ? 18.922 -12.617 9.016 1 97.81 84 PRO A CA 1
ATOM 659 C C . PRO A 1 84 ? 17.969 -11.422 9.023 1 97.81 84 PRO A C 1
ATOM 661 O O . PRO A 1 84 ? 18 -10.617 9.961 1 97.81 84 PRO A O 1
ATOM 664 N N . LEU A 1 85 ? 17.234 -11.32 7.961 1 98.38 85 LEU A N 1
ATOM 665 C CA . LEU A 1 85 ? 16.219 -10.273 7.859 1 98.38 85 LEU A CA 1
ATOM 666 C C . LEU A 1 85 ? 14.828 -10.875 7.711 1 98.38 85 LEU A C 1
ATOM 668 O O . LEU A 1 85 ? 14.508 -11.477 6.68 1 98.38 85 LEU A O 1
ATOM 672 N N . PRO A 1 86 ? 13.977 -10.836 8.75 1 98.75 86 PRO A N 1
ATOM 673 C CA . PRO A 1 86 ? 12.547 -11.109 8.586 1 98.75 86 PRO A CA 1
ATOM 674 C C . PRO A 1 86 ? 11.797 -9.938 7.961 1 98.75 86 PRO A C 1
ATOM 676 O O . PRO A 1 86 ? 12.094 -8.781 8.25 1 98.75 86 PRO A O 1
ATOM 679 N N . LEU A 1 87 ? 10.922 -10.227 7.074 1 98.88 87 LEU A N 1
ATOM 680 C C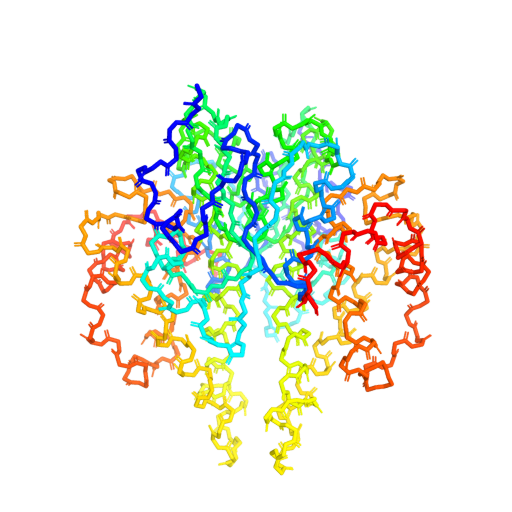A . LEU A 1 87 ? 10.133 -9.18 6.422 1 98.88 87 LEU A CA 1
ATOM 681 C C . LEU A 1 87 ? 8.758 -9.711 6.023 1 98.88 87 LEU A C 1
ATOM 683 O O . LEU A 1 87 ? 8.633 -10.852 5.578 1 98.88 87 LEU A O 1
ATOM 687 N N . PHE A 1 88 ? 7.762 -8.859 6.234 1 98.75 88 PHE A N 1
ATOM 688 C CA . PHE A 1 88 ? 6.445 -9.133 5.672 1 98.75 88 PHE A CA 1
ATOM 689 C C . PHE A 1 88 ? 5.945 -7.945 4.859 1 98.75 88 PHE A C 1
ATOM 691 O O . PHE A 1 88 ? 6.656 -6.953 4.691 1 98.75 88 PHE A O 1
ATOM 698 N N . GLU A 1 89 ? 4.688 -8.039 4.34 1 98.88 89 GLU A N 1
ATOM 699 C CA . GLU A 1 89 ? 4.137 -7.125 3.348 1 98.88 89 GLU A CA 1
ATOM 700 C C . GLU A 1 89 ? 4.797 -7.316 1.986 1 98.88 89 GLU A C 1
ATOM 702 O O . GLU A 1 89 ? 5.977 -7.008 1.815 1 98.88 89 GLU A O 1
ATOM 707 N N . SER A 1 90 ? 4.039 -7.73 1.016 1 98.94 90 SER A N 1
ATOM 708 C CA . SER A 1 90 ? 4.574 -8.156 -0.274 1 98.94 90 SER A CA 1
ATOM 709 C C . SER A 1 90 ? 5.266 -7 -0.993 1 98.94 90 SER A C 1
ATOM 711 O O . SER A 1 90 ? 6.293 -7.195 -1.646 1 98.94 90 SER A O 1
ATOM 713 N N . GLY A 1 91 ? 4.707 -5.746 -0.86 1 98.94 91 GLY A N 1
ATOM 714 C CA . GLY A 1 91 ? 5.355 -4.602 -1.485 1 98.94 91 GLY A CA 1
ATOM 715 C C . GLY A 1 91 ? 6.75 -4.34 -0.95 1 98.94 91 GLY A C 1
ATOM 716 O O . GLY A 1 91 ? 7.676 -4.074 -1.72 1 98.94 91 GLY A O 1
ATOM 717 N N . ALA A 1 92 ? 6.91 -4.434 0.377 1 98.94 92 ALA A N 1
ATOM 718 C CA . ALA A 1 92 ? 8.211 -4.254 1.012 1 98.94 92 ALA A CA 1
ATOM 719 C C . ALA A 1 92 ? 9.18 -5.355 0.593 1 98.94 92 ALA A C 1
ATOM 721 O O . ALA A 1 92 ? 10.352 -5.086 0.308 1 98.94 92 ALA A O 1
ATOM 722 N N . ILE A 1 93 ? 8.703 -6.586 0.523 1 99 93 ILE A N 1
ATOM 723 C CA . ILE A 1 93 ? 9.531 -7.73 0.158 1 99 93 ILE A CA 1
ATOM 724 C C . ILE A 1 93 ? 10.023 -7.574 -1.28 1 99 93 ILE A C 1
ATOM 726 O O . ILE A 1 93 ? 11.195 -7.824 -1.575 1 99 93 ILE A O 1
ATOM 730 N N . LEU A 1 94 ? 9.109 -7.125 -2.182 1 99 94 LEU A N 1
ATOM 731 C CA . LEU A 1 94 ? 9.484 -6.93 -3.576 1 99 94 LEU A CA 1
ATOM 732 C C . LEU A 1 94 ? 10.578 -5.875 -3.699 1 99 94 LEU A C 1
ATOM 734 O O . LEU A 1 94 ? 11.562 -6.074 -4.418 1 99 94 LEU A O 1
ATOM 738 N N . ILE A 1 95 ? 10.43 -4.742 -3.016 1 98.94 95 ILE A N 1
ATOM 739 C CA . ILE A 1 95 ? 11.422 -3.678 -3.076 1 98.94 95 ILE A CA 1
ATOM 740 C C . ILE A 1 95 ? 12.75 -4.184 -2.523 1 98.94 95 ILE A C 1
ATOM 742 O O . ILE A 1 95 ? 13.805 -3.957 -3.121 1 98.94 95 ILE A O 1
ATOM 746 N N . TYR A 1 96 ? 12.727 -4.922 -1.422 1 98.94 96 TYR A N 1
ATOM 747 C CA . TYR A 1 96 ? 13.93 -5.469 -0.809 1 98.94 96 TYR A CA 1
ATOM 748 C C . TYR A 1 96 ? 14.648 -6.414 -1.766 1 98.94 96 TYR A C 1
ATOM 750 O O . TYR A 1 96 ? 15.852 -6.258 -2.018 1 98.94 96 TYR A O 1
ATOM 758 N N . LEU A 1 97 ? 13.938 -7.348 -2.328 1 98.94 97 LEU A N 1
ATOM 759 C CA . LEU A 1 97 ? 14.555 -8.367 -3.172 1 98.94 97 LEU A CA 1
ATOM 760 C C . LEU A 1 97 ? 15.086 -7.75 -4.465 1 98.94 97 LEU A C 1
ATOM 762 O O . LEU A 1 97 ? 16.109 -8.195 -4.992 1 98.94 97 LEU A O 1
ATOM 766 N N . ALA A 1 98 ? 14.344 -6.77 -5.004 1 98.94 98 ALA A N 1
ATOM 767 C CA . ALA A 1 98 ? 14.852 -6.051 -6.168 1 98.94 98 ALA A CA 1
ATOM 768 C C . ALA A 1 98 ? 16.188 -5.375 -5.855 1 98.94 98 ALA A C 1
ATOM 770 O O . ALA A 1 98 ? 17.125 -5.457 -6.645 1 98.94 98 ALA A O 1
ATOM 771 N N . ASP A 1 99 ? 16.266 -4.746 -4.699 1 98.25 99 ASP A N 1
ATOM 772 C CA . ASP A 1 99 ? 17.484 -4.066 -4.297 1 98.25 99 ASP A CA 1
ATOM 773 C C . ASP A 1 99 ? 18.609 -5.07 -4.035 1 98.25 99 ASP A C 1
ATOM 775 O O . ASP A 1 99 ? 19.75 -4.844 -4.426 1 98.25 99 ASP A O 1
ATOM 779 N N . LYS A 1 100 ? 18.266 -6.129 -3.398 1 98.25 100 LYS A N 1
ATOM 780 C CA . LYS A 1 100 ? 19.25 -7.164 -3.064 1 98.25 100 LYS A CA 1
ATOM 781 C C . LYS A 1 100 ? 19.891 -7.746 -4.324 1 98.25 100 LYS A C 1
ATOM 783 O O . LYS A 1 100 ? 21.094 -7.969 -4.371 1 98.25 100 LYS A O 1
ATOM 788 N N . THR A 1 101 ? 19.078 -7.957 -5.352 1 98.44 101 THR A N 1
ATOM 789 C CA . THR A 1 101 ? 19.547 -8.656 -6.543 1 98.44 101 THR A CA 1
ATOM 790 C C . THR A 1 101 ? 20 -7.656 -7.609 1 98.44 101 THR A C 1
ATOM 792 O O . THR A 1 101 ? 20.703 -8.023 -8.555 1 98.44 101 THR A O 1
ATOM 795 N N . GLY A 1 102 ? 19.516 -6.41 -7.523 1 98 102 GLY A N 1
ATOM 796 C CA . GLY A 1 102 ? 19.734 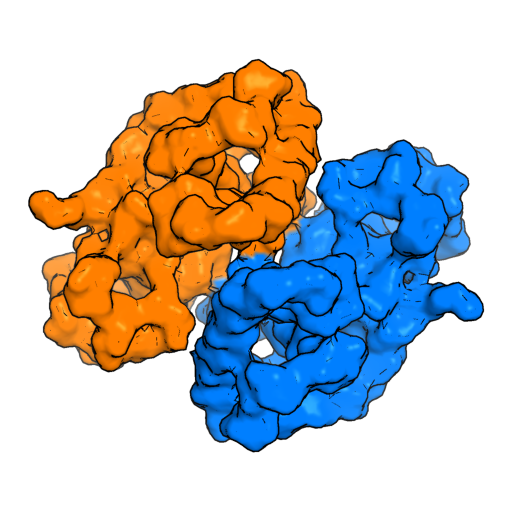-5.438 -8.578 1 98 102 GLY A CA 1
ATOM 797 C C . GLY A 1 102 ? 18.938 -5.73 -9.836 1 98 102 GLY A C 1
ATOM 798 O O . GLY A 1 102 ? 19.297 -5.281 -10.922 1 98 102 GLY A O 1
ATOM 799 N N . GLN A 1 103 ? 17.891 -6.539 -9.703 1 98.62 103 GLN A N 1
ATOM 800 C CA . GLN A 1 103 ? 17.078 -6.977 -10.844 1 98.62 103 GLN A CA 1
ATOM 801 C C . GLN A 1 103 ? 15.641 -6.484 -10.719 1 98.62 103 GLN A C 1
ATOM 803 O O . GLN A 1 103 ? 15.18 -6.176 -9.625 1 98.62 103 GLN A O 1
ATOM 808 N N . LEU A 1 104 ? 14.945 -6.266 -11.883 1 98.88 104 LEU A N 1
ATOM 809 C CA . LEU A 1 104 ? 13.508 -6.035 -12.008 1 98.88 104 LEU A CA 1
ATOM 810 C C . LEU A 1 104 ? 13.125 -4.68 -11.422 1 98.88 104 LEU A C 1
ATOM 812 O O . LEU A 1 104 ? 12 -4.504 -10.945 1 98.88 104 LEU A O 1
ATOM 816 N N . ILE A 1 105 ? 13.945 -3.811 -11.305 1 98.69 105 ILE A N 1
ATOM 817 C CA . ILE A 1 105 ? 13.719 -2.402 -11 1 98.69 105 ILE A CA 1
ATOM 818 C C . ILE A 1 105 ? 14.742 -1.545 -11.742 1 98.69 105 ILE A C 1
ATOM 820 O O . ILE A 1 105 ? 15.906 -1.926 -11.875 1 98.69 105 ILE A O 1
ATOM 824 N N . PRO A 1 106 ? 14.297 -0.433 -12.359 1 98.31 106 PRO A N 1
ATOM 825 C CA . PRO A 1 106 ? 15.258 0.419 -13.07 1 98.31 106 PRO A CA 1
ATOM 826 C C . PRO A 1 106 ? 16.453 0.821 -12.195 1 98.31 106 PRO A C 1
ATOM 828 O O . PRO A 1 106 ? 16.281 1.052 -10.992 1 98.31 106 PRO A O 1
ATOM 831 N N . LYS A 1 107 ? 17.609 0.971 -12.781 1 95.88 107 LYS A N 1
ATOM 832 C CA . LYS A 1 107 ? 18.844 1.318 -12.062 1 95.88 107 LYS A CA 1
ATOM 833 C C . LYS A 1 107 ? 18.922 2.82 -11.805 1 95.88 107 LYS A C 1
ATOM 835 O O . LYS A 1 107 ? 19.516 3.256 -10.82 1 95.88 107 LYS A O 1
ATOM 840 N N . ASP A 1 108 ? 18.344 3.582 -12.75 1 97.31 108 ASP A N 1
ATOM 841 C CA . ASP A 1 108 ? 18.328 5.023 -12.508 1 97.31 108 ASP A CA 1
ATOM 842 C C . ASP A 1 108 ? 17.297 5.391 -11.445 1 97.31 108 ASP A C 1
ATOM 844 O O . ASP A 1 108 ? 16.266 4.742 -11.328 1 97.31 108 ASP A O 1
ATOM 848 N N . LEU A 1 109 ? 17.531 6.445 -10.703 1 97.75 109 LEU A N 1
ATOM 849 C CA . LEU A 1 109 ? 16.734 6.801 -9.531 1 97.75 109 LEU A CA 1
ATOM 850 C C . LEU A 1 109 ? 15.328 7.227 -9.938 1 97.75 109 LEU A C 1
ATOM 852 O O . LEU A 1 109 ? 14.352 6.883 -9.266 1 97.75 109 LEU A O 1
ATOM 856 N N . ALA A 1 110 ? 15.172 8.016 -11 1 98.19 110 ALA A N 1
ATOM 857 C CA . ALA A 1 110 ? 13.844 8.438 -11.43 1 98.19 110 ALA A CA 1
ATOM 858 C C . ALA A 1 110 ? 12.961 7.234 -11.742 1 98.19 110 ALA A C 1
ATOM 860 O O . ALA A 1 110 ? 11.82 7.156 -11.273 1 98.19 110 ALA A O 1
ATOM 861 N N . GLY A 1 111 ? 13.516 6.281 -12.555 1 98.5 111 GLY A N 1
ATOM 862 C CA . GLY A 1 111 ? 12.789 5.066 -12.883 1 98.5 111 GLY A CA 1
ATOM 863 C C . GLY A 1 111 ? 12.461 4.219 -11.672 1 98.5 111 GLY A C 1
ATOM 864 O O . GLY A 1 111 ? 11.398 3.605 -11.602 1 98.5 111 GLY A O 1
ATOM 865 N N . ARG A 1 112 ? 13.391 4.18 -10.727 1 98.69 112 ARG A N 1
ATOM 866 C CA . ARG A 1 112 ? 13.18 3.434 -9.492 1 98.69 112 ARG A CA 1
ATOM 867 C C . ARG A 1 112 ? 11.953 3.949 -8.742 1 98.69 112 ARG A C 1
ATOM 869 O O . ARG A 1 112 ? 11.07 3.172 -8.375 1 98.69 112 ARG A O 1
ATOM 876 N N . TYR A 1 113 ? 11.836 5.227 -8.555 1 98.81 113 TYR A N 1
ATOM 877 C CA . TYR A 1 113 ? 10.75 5.762 -7.734 1 98.81 113 TYR A CA 1
ATOM 878 C C . TYR A 1 113 ? 9.43 5.746 -8.492 1 98.81 113 TYR A C 1
ATOM 880 O O . TYR A 1 113 ? 8.367 5.562 -7.895 1 98.81 113 TYR A O 1
ATOM 888 N N . GLU A 1 114 ? 9.484 5.91 -9.812 1 98.81 114 GLU A N 1
ATOM 889 C CA . GLU A 1 114 ? 8.273 5.699 -10.594 1 98.81 114 GLU A CA 1
ATOM 890 C C . GLU A 1 114 ? 7.77 4.266 -10.469 1 98.81 114 GLU A C 1
ATOM 892 O O . GLU A 1 114 ? 6.562 4.027 -10.398 1 98.81 114 GLU A O 1
ATOM 897 N N . THR A 1 115 ? 8.711 3.305 -10.5 1 98.94 115 THR A N 1
ATOM 898 C CA . THR A 1 115 ? 8.336 1.91 -10.305 1 98.94 115 THR A CA 1
ATOM 899 C C . THR A 1 115 ? 7.664 1.714 -8.945 1 98.94 115 THR A C 1
ATOM 901 O O . THR A 1 115 ? 6.613 1.073 -8.852 1 98.94 115 THR A O 1
ATOM 904 N N . ILE A 1 116 ? 8.258 2.297 -7.902 1 98.94 116 ILE A N 1
ATOM 905 C CA . ILE A 1 116 ? 7.719 2.182 -6.555 1 98.94 116 ILE A CA 1
ATOM 906 C C . ILE A 1 116 ? 6.34 2.836 -6.496 1 98.94 116 ILE A C 1
ATOM 908 O O . ILE A 1 116 ? 5.438 2.344 -5.812 1 98.94 116 ILE A O 1
ATOM 912 N N . GLN A 1 117 ? 6.129 3.896 -7.266 1 98.94 117 GLN A N 1
ATOM 913 C CA . GLN A 1 117 ? 4.828 4.543 -7.395 1 98.94 117 GLN A CA 1
ATOM 914 C C . GLN A 1 117 ? 3.77 3.555 -7.883 1 98.94 117 GLN A C 1
ATOM 916 O O . GLN A 1 117 ? 2.682 3.471 -7.309 1 98.94 117 GLN A O 1
ATOM 921 N N . TRP A 1 118 ? 4.043 2.779 -8.852 1 98.94 118 TRP A N 1
ATOM 922 C CA . TRP A 1 118 ? 3.074 1.846 -9.414 1 98.94 118 TRP A CA 1
ATOM 923 C C . TRP A 1 118 ? 2.887 0.637 -8.508 1 98.94 118 TRP A C 1
ATOM 925 O O . TRP A 1 118 ? 1.799 0.06 -8.445 1 98.94 118 TRP A O 1
ATOM 935 N N . VAL A 1 119 ? 3.984 0.25 -7.73 1 99 119 VAL A N 1
ATOM 936 C CA . VAL A 1 119 ? 3.814 -0.742 -6.672 1 99 119 VAL A CA 1
ATOM 937 C C . VAL A 1 119 ? 2.822 -0.226 -5.633 1 99 119 VAL A C 1
ATOM 939 O O . VAL A 1 119 ? 1.922 -0.956 -5.211 1 99 119 VAL A O 1
ATOM 942 N N . MET A 1 120 ? 2.949 1.071 -5.285 1 98.94 120 MET A N 1
ATOM 943 C CA . MET A 1 120 ? 2.045 1.663 -4.301 1 98.94 120 MET A CA 1
ATOM 944 C C . MET A 1 120 ? 0.629 1.77 -4.859 1 98.94 120 MET A C 1
ATOM 946 O O . MET A 1 120 ? -0.346 1.58 -4.129 1 98.94 120 MET A O 1
ATOM 950 N N . PHE A 1 121 ? 0.467 2.061 -6.203 1 98.94 121 PHE A N 1
ATOM 951 C CA . PHE A 1 121 ? -0.829 2.057 -6.871 1 98.94 121 PHE A CA 1
ATOM 952 C C . PHE A 1 121 ? -1.532 0.718 -6.68 1 98.94 121 PHE A C 1
ATOM 954 O O . PHE A 1 121 ? -2.73 0.676 -6.391 1 98.94 121 PHE A O 1
ATOM 961 N N . GLN A 1 122 ? -0.739 -0.309 -6.832 1 98.94 122 GLN A N 1
ATOM 962 C CA . GLN A 1 122 ? -1.274 -1.649 -6.613 1 98.94 122 GLN A CA 1
ATOM 963 C C . GLN A 1 122 ? -1.616 -1.873 -5.145 1 98.94 122 GLN A C 1
ATOM 965 O O . GLN A 1 122 ? -2.707 -2.35 -4.82 1 98.94 122 GLN A O 1
ATOM 970 N N . MET A 1 123 ? -0.733 -1.557 -4.172 1 98.88 123 MET A N 1
ATOM 971 C CA . MET A 1 123 ? -0.882 -1.871 -2.756 1 98.88 123 MET A CA 1
ATOM 972 C C . MET A 1 123 ? -2.059 -1.112 -2.152 1 98.88 123 MET A C 1
ATOM 974 O O . MET A 1 123 ? -2.773 -1.642 -1.298 1 98.88 123 MET A O 1
ATOM 978 N N . GLY A 1 124 ? -2.217 0.114 -2.588 1 98.69 124 GLY A N 1
ATOM 979 C CA . GLY A 1 124 ? -3.238 0.962 -1.992 1 98.69 124 GLY A CA 1
ATOM 980 C C . GLY A 1 124 ? -4.535 0.981 -2.781 1 98.69 124 GLY A C 1
ATOM 981 O O . GLY A 1 124 ? -5.566 1.421 -2.275 1 98.69 124 GLY A O 1
ATOM 982 N N . GLY A 1 125 ? -4.535 0.521 -4.062 1 98.75 125 GLY A N 1
ATOM 983 C CA . GLY A 1 125 ? -5.684 0.625 -4.949 1 98.75 125 GLY A CA 1
ATOM 984 C C . GLY A 1 125 ? -6.16 -0.718 -5.469 1 98.75 125 GLY A C 1
ATOM 985 O O . GLY A 1 125 ? -7.094 -1.308 -4.918 1 98.75 125 GLY A O 1
ATOM 986 N N . ILE A 1 126 ? -5.383 -1.326 -6.32 1 98.88 126 ILE A N 1
ATOM 987 C CA . ILE A 1 126 ? -5.754 -2.531 -7.051 1 98.88 126 ILE A CA 1
ATOM 988 C C . ILE A 1 126 ? -6.039 -3.666 -6.07 1 98.88 126 ILE A C 1
ATOM 990 O O . ILE A 1 126 ? -7.141 -4.215 -6.047 1 98.88 126 ILE A O 1
ATOM 994 N N . GLY A 1 127 ? -5.074 -3.939 -5.184 1 98.81 127 GLY A N 1
ATOM 995 C CA . GLY A 1 127 ? -5.211 -5.059 -4.266 1 98.81 127 GLY A CA 1
ATOM 996 C C . GLY A 1 127 ? -6.438 -4.957 -3.379 1 98.81 127 GLY A C 1
ATOM 997 O O . GLY A 1 127 ? -7.328 -5.809 -3.443 1 98.81 127 GLY A O 1
ATOM 998 N N . PRO A 1 128 ? -6.543 -3.893 -2.594 1 98.88 128 PRO A N 1
ATOM 999 C CA . PRO A 1 128 ? -7.66 -3.754 -1.656 1 98.88 128 PRO A CA 1
ATOM 1000 C C . PRO A 1 128 ? -9.016 -3.719 -2.355 1 98.88 128 PRO A C 1
ATOM 1002 O O . PRO A 1 128 ? -9.961 -4.383 -1.914 1 98.88 128 PRO A O 1
ATOM 1005 N N . MET A 1 129 ? -9.156 -3.033 -3.502 1 98.88 129 MET A N 1
ATOM 1006 C CA . MET A 1 129 ? -10.461 -2.871 -4.129 1 98.88 129 MET A CA 1
ATOM 1007 C C . MET A 1 129 ? -10.875 -4.145 -4.859 1 98.88 129 MET A C 1
ATOM 1009 O O . MET A 1 129 ? -12.039 -4.559 -4.785 1 98.88 129 MET A O 1
ATOM 1013 N N . PHE A 1 130 ? -9.898 -4.762 -5.59 1 98.94 130 PHE A N 1
ATOM 1014 C CA . PHE A 1 130 ? -10.211 -6.039 -6.215 1 98.94 130 PHE A CA 1
ATOM 1015 C C . PHE A 1 130 ? -10.547 -7.09 -5.168 1 98.94 130 PHE A C 1
ATOM 1017 O O . PHE A 1 130 ? -11.43 -7.926 -5.383 1 98.94 130 PHE A O 1
ATOM 1024 N N . GLY A 1 131 ? -9.805 -7.055 -4.008 1 98.75 131 GLY A N 1
ATOM 1025 C CA . GLY A 1 131 ? -10.133 -7.961 -2.918 1 98.75 131 GLY A CA 1
ATOM 1026 C C . GLY A 1 131 ? -11.562 -7.812 -2.428 1 98.75 131 GLY A C 1
ATOM 1027 O O . GLY A 1 131 ? -12.219 -8.805 -2.109 1 98.75 131 GLY A O 1
ATOM 1028 N N . GLN A 1 132 ? -12.07 -6.578 -2.35 1 98.81 132 GLN A N 1
ATOM 1029 C CA . GLN A 1 132 ? -13.453 -6.348 -1.924 1 98.81 132 GLN A CA 1
ATOM 1030 C C . GLN A 1 132 ? -14.438 -6.867 -2.965 1 98.81 132 GLN A C 1
ATOM 1032 O O . GLN A 1 132 ? -15.508 -7.371 -2.615 1 98.81 132 GLN A O 1
ATOM 1037 N N . VAL A 1 133 ? -14.117 -6.734 -4.277 1 98.88 133 VAL A N 1
ATOM 1038 C CA . VAL A 1 133 ? -14.953 -7.375 -5.289 1 98.88 133 VAL A CA 1
ATOM 1039 C C . VAL A 1 133 ? -15.055 -8.875 -5.004 1 98.88 133 VAL A C 1
ATOM 1041 O O . VAL A 1 133 ? -16.141 -9.445 -5.051 1 98.88 133 VAL A O 1
ATOM 1044 N N . GLY A 1 134 ? -13.906 -9.5 -4.707 1 98.75 134 GLY A N 1
ATOM 1045 C CA . GLY A 1 134 ? -13.914 -10.914 -4.363 1 98.75 134 GLY A CA 1
ATOM 1046 C C . GLY A 1 134 ? -14.828 -11.242 -3.199 1 98.75 134 GLY A C 1
ATOM 1047 O O . GLY A 1 134 ? -15.617 -12.18 -3.273 1 98.75 134 GLY A O 1
ATOM 1048 N N . PHE A 1 135 ? -14.805 -10.438 -2.119 1 98.62 135 PHE A N 1
ATOM 1049 C CA . PHE A 1 135 ? -15.625 -10.688 -0.942 1 98.62 135 PHE A CA 1
ATOM 1050 C C . PHE A 1 135 ? -17.109 -10.594 -1.286 1 98.62 135 PHE A C 1
ATOM 1052 O O . PHE A 1 135 ? -17.891 -11.484 -0.945 1 98.62 135 P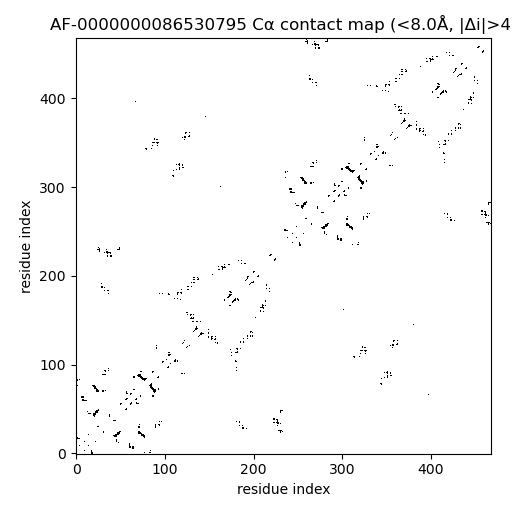HE A O 1
ATOM 1059 N N . PHE A 1 136 ? -17.5 -9.516 -2.01 1 98.75 136 PHE A N 1
ATOM 1060 C CA . PHE A 1 136 ? -18.906 -9.188 -2.182 1 98.75 136 PHE A CA 1
ATOM 1061 C C . PHE A 1 136 ? -19.5 -9.945 -3.369 1 98.75 136 PHE A C 1
ATOM 1063 O O . PHE A 1 136 ? -20.719 -10.016 -3.521 1 98.75 136 PHE A O 1
ATOM 1070 N N . HIS A 1 137 ? -18.609 -10.508 -4.227 1 98.56 137 HIS A N 1
ATOM 1071 C CA . HIS A 1 137 ? -19.094 -11.156 -5.441 1 98.56 137 HIS A CA 1
ATOM 1072 C C . HIS A 1 137 ? -18.906 -12.672 -5.375 1 98.56 137 HIS A C 1
ATOM 1074 O O . HIS A 1 137 ? -19.719 -13.43 -5.887 1 98.56 137 HIS A O 1
ATOM 1080 N N . LYS A 1 138 ? -17.844 -13.117 -4.746 1 97.94 138 LYS A N 1
ATOM 1081 C CA . LYS A 1 138 ? -17.453 -14.516 -4.816 1 97.94 138 LYS A CA 1
ATOM 1082 C C . LYS A 1 138 ? -17.578 -15.195 -3.451 1 97.94 138 LYS A C 1
ATOM 1084 O O . LYS A 1 138 ? -17.875 -16.391 -3.365 1 97.94 138 LYS A O 1
ATOM 1089 N N . PHE A 1 139 ? -17.359 -14.516 -2.367 1 97.44 139 PHE A N 1
ATOM 1090 C CA . PHE A 1 139 ? -17.266 -15.117 -1.04 1 97.44 139 PHE A CA 1
ATOM 1091 C C . PHE A 1 139 ? -18.469 -14.727 -0.189 1 97.44 139 PHE A C 1
ATOM 1093 O O . PHE A 1 139 ? -19.609 -14.703 -0.675 1 97.44 139 PHE A O 1
ATOM 1100 N N . ALA A 1 140 ? -18.281 -14.477 1.113 1 96.44 140 ALA A N 1
ATOM 1101 C CA . ALA A 1 140 ? -19.375 -14.375 2.08 1 96.44 140 ALA A CA 1
ATOM 1102 C C . ALA A 1 140 ? -20.328 -13.242 1.713 1 96.44 140 ALA A C 1
ATOM 1104 O O . ALA A 1 140 ? -21.531 -13.344 1.929 1 96.44 140 ALA A O 1
ATOM 1105 N N . GLY A 1 141 ? -19.812 -12.141 1.108 1 97.88 141 GLY A N 1
ATOM 1106 C CA . GLY A 1 141 ? -20.625 -10.984 0.778 1 97.88 141 GLY A CA 1
ATOM 1107 C C . GLY A 1 141 ? -21.547 -11.211 -0.415 1 97.88 141 GLY A C 1
ATOM 1108 O O . GLY A 1 141 ? -22.422 -10.398 -0.692 1 97.88 141 GLY A O 1
ATOM 1109 N N . ARG A 1 142 ? -21.312 -12.359 -1.086 1 97.56 142 ARG A N 1
ATOM 1110 C CA . ARG A 1 142 ? -22.109 -12.664 -2.266 1 97.56 142 ARG A CA 1
ATOM 1111 C C . ARG A 1 142 ? -23.594 -12.836 -1.898 1 97.56 142 ARG A C 1
ATOM 1113 O O . ARG A 1 142 ? -24.469 -12.523 -2.695 1 97.56 142 ARG A O 1
ATOM 1120 N N . ASP A 1 143 ? -23.828 -13.133 -0.608 1 97.19 143 ASP A N 1
ATOM 1121 C CA . ASP A 1 143 ? -25.188 -13.477 -0.169 1 97.19 143 ASP A CA 1
ATOM 1122 C C . ASP A 1 143 ? -25.906 -12.258 0.405 1 97.19 143 ASP A C 1
ATOM 1124 O O . ASP A 1 143 ? -27.078 -12.344 0.782 1 97.19 143 ASP A O 1
ATOM 1128 N N . TYR A 1 144 ? -25.172 -11.156 0.478 1 97.56 144 TYR A N 1
ATOM 1129 C CA . TYR A 1 144 ? -25.844 -9.938 0.917 1 97.56 144 TYR A CA 1
ATOM 1130 C C . TYR A 1 144 ? -26.938 -9.531 -0.073 1 97.56 144 TYR A C 1
ATOM 1132 O O . TYR A 1 144 ? -26.703 -9.523 -1.285 1 97.56 144 TYR A O 1
ATOM 1140 N N . GLU A 1 145 ? -28.125 -9.172 0.376 1 97.62 145 GLU A N 1
ATOM 1141 C CA . GLU A 1 145 ? -29.25 -8.781 -0.474 1 97.62 145 GLU A CA 1
ATOM 1142 C C . GLU A 1 145 ? -29 -7.43 -1.131 1 97.62 145 GLU A C 1
ATOM 1144 O O . GLU A 1 145 ? -29.281 -7.246 -2.314 1 97.62 145 GLU A O 1
ATOM 1149 N N . ASP A 1 146 ? -28.562 -6.512 -0.296 1 97.88 146 ASP A N 1
ATOM 1150 C CA . ASP A 1 146 ? -28.203 -5.199 -0.821 1 97.88 146 ASP A CA 1
ATOM 1151 C C . ASP A 1 146 ? -26.922 -5.266 -1.629 1 97.88 146 ASP A C 1
ATOM 1153 O O . ASP A 1 146 ? -25.844 -5.547 -1.08 1 97.88 146 ASP A O 1
ATOM 1157 N N . LYS A 1 147 ? -26.953 -4.949 -2.928 1 98.12 147 LYS A N 1
ATOM 1158 C CA . LYS A 1 147 ? -25.797 -5.125 -3.805 1 98.12 147 LYS A CA 1
ATOM 1159 C C . LYS A 1 147 ? -25.031 -3.818 -3.975 1 98.12 147 LYS A C 1
ATOM 1161 O O . LYS A 1 147 ? -23.984 -3.789 -4.617 1 98.12 147 LYS A O 1
ATOM 1166 N N . ARG A 1 148 ? -25.516 -2.801 -3.305 1 98.44 148 ARG A N 1
ATOM 1167 C CA . ARG A 1 148 ? -24.859 -1.502 -3.438 1 98.44 148 ARG A CA 1
ATOM 1168 C C . ARG A 1 148 ? -23.406 -1.57 -2.984 1 98.44 148 ARG A C 1
ATOM 1170 O O . ARG A 1 148 ? -22.516 -0.989 -3.619 1 98.44 148 ARG A O 1
ATOM 1177 N N . PRO A 1 149 ? -23.078 -2.33 -1.907 1 98.56 149 PRO A N 1
ATOM 1178 C CA . PRO A 1 149 ? -21.656 -2.449 -1.543 1 98.56 149 PRO A CA 1
ATOM 1179 C C . PRO A 1 149 ? -20.828 -3.137 -2.623 1 98.56 149 PRO A C 1
ATOM 1181 O O . PRO A 1 149 ? -19.719 -2.689 -2.936 1 98.56 149 PRO A O 1
ATOM 1184 N N . ARG A 1 150 ? -21.344 -4.23 -3.191 1 98.69 150 ARG A N 1
ATOM 1185 C CA . ARG A 1 150 ? -20.641 -4.875 -4.301 1 98.69 150 ARG A CA 1
ATOM 1186 C C . ARG A 1 150 ? -20.391 -3.887 -5.438 1 98.69 150 ARG A C 1
ATOM 1188 O O . ARG A 1 150 ? -19.266 -3.791 -5.945 1 98.69 150 ARG A O 1
ATOM 1195 N N . ASP A 1 151 ? -21.406 -3.111 -5.82 1 98.69 151 ASP A N 1
ATOM 1196 C CA . ASP A 1 151 ? -21.328 -2.217 -6.973 1 98.69 151 ASP A CA 1
ATOM 1197 C C . ASP A 1 151 ? -20.312 -1.103 -6.742 1 98.69 151 ASP A C 1
ATOM 1199 O O . ASP A 1 151 ? -19.656 -0.646 -7.688 1 98.69 151 ASP A O 1
ATOM 1203 N N . ARG A 1 152 ? -20.172 -0.632 -5.5 1 98.56 152 ARG A N 1
ATOM 1204 C CA . ARG A 1 152 ? -19.172 0.364 -5.156 1 98.56 152 ARG A CA 1
ATOM 1205 C C . ARG A 1 152 ? -17.766 -0.116 -5.535 1 98.56 152 ARG A C 1
ATOM 1207 O O . ARG A 1 152 ? -17 0.627 -6.145 1 98.56 152 ARG A O 1
ATOM 1214 N N . TYR A 1 153 ? -17.5 -1.387 -5.242 1 98.81 153 TYR A N 1
ATOM 1215 C CA . TYR A 1 153 ? -16.156 -1.899 -5.484 1 98.81 153 TYR A CA 1
ATOM 1216 C C . TYR A 1 153 ? -15.977 -2.305 -6.941 1 98.81 153 TYR A C 1
ATOM 1218 O O . TYR A 1 153 ? -14.883 -2.207 -7.488 1 98.81 153 TYR A O 1
ATOM 1226 N N . VAL A 1 154 ? -17.047 -2.746 -7.57 1 98.88 154 VAL A N 1
ATOM 1227 C CA . VAL A 1 154 ? -17 -2.992 -9.008 1 98.88 154 VAL A CA 1
ATOM 1228 C C . VAL A 1 154 ? -16.672 -1.697 -9.742 1 98.88 154 VAL A C 1
ATOM 1230 O O . VAL A 1 154 ? -15.789 -1.674 -10.602 1 98.88 154 VAL A O 1
ATOM 1233 N N . ASP A 1 155 ? -17.344 -0.59 -9.375 1 98.81 155 ASP A N 1
ATOM 1234 C CA . ASP A 1 155 ? -17.125 0.698 -10.031 1 98.81 155 ASP A CA 1
ATOM 1235 C C . ASP A 1 155 ? -15.695 1.188 -9.805 1 98.81 155 ASP A C 1
ATOM 1237 O O . ASP A 1 155 ? -15.055 1.689 -10.727 1 98.81 155 ASP A O 1
ATOM 1241 N N . GLU A 1 156 ? -15.242 1.069 -8.578 1 98.75 156 GLU A N 1
ATOM 1242 C CA . GLU A 1 156 ? -13.875 1.497 -8.305 1 98.75 156 GLU A CA 1
ATOM 1243 C C . GLU A 1 156 ? -12.859 0.623 -9.039 1 98.75 156 GLU A C 1
ATOM 1245 O O . GLU A 1 156 ? -11.836 1.114 -9.508 1 98.75 156 GLU A O 1
ATOM 1250 N N . SER A 1 157 ? -13.109 -0.681 -9.102 1 98.88 157 SER A N 1
ATOM 1251 C CA . SER A 1 157 ? -12.219 -1.581 -9.82 1 98.88 157 SER A CA 1
ATOM 1252 C C . SER A 1 157 ? -12.188 -1.252 -11.312 1 98.88 157 SER A C 1
ATOM 1254 O O . SER A 1 157 ? -11.133 -1.296 -11.945 1 98.88 157 SER A O 1
ATOM 1256 N N . LYS A 1 158 ? -13.328 -0.882 -11.867 1 98.88 158 LYS A N 1
ATOM 1257 C CA . LYS A 1 158 ? -13.391 -0.421 -13.25 1 98.88 158 LYS A CA 1
ATOM 1258 C C . LYS A 1 158 ? -12.531 0.826 -13.461 1 98.88 158 LYS A C 1
ATOM 1260 O O . LYS A 1 158 ? -11.812 0.935 -14.453 1 98.88 158 LYS A O 1
ATOM 1265 N N . ARG A 1 159 ? -12.656 1.718 -12.562 1 98.75 159 ARG A N 1
ATOM 1266 C CA . ARG A 1 159 ? -11.867 2.943 -12.641 1 98.75 159 ARG A CA 1
ATOM 1267 C C . ARG A 1 159 ? -10.375 2.637 -12.625 1 98.75 159 ARG A C 1
ATOM 1269 O O . ARG A 1 159 ? -9.617 3.164 -13.438 1 98.75 159 ARG A O 1
ATOM 1276 N N . LEU A 1 160 ? -9.938 1.767 -11.727 1 98.94 160 LEU A N 1
ATOM 1277 C CA . LEU A 1 160 ? -8.531 1.397 -11.602 1 98.94 160 LEU A CA 1
ATOM 1278 C C . LEU A 1 160 ? -8.039 0.681 -12.852 1 98.94 160 LEU A C 1
ATOM 1280 O O . LEU A 1 160 ? -6.926 0.927 -13.312 1 98.94 160 LEU A O 1
ATOM 1284 N N . LEU A 1 161 ? -8.867 -0.221 -13.359 1 98.94 161 LEU A N 1
ATOM 1285 C CA . LEU A 1 161 ? -8.531 -0.865 -14.625 1 98.94 161 LEU A CA 1
ATOM 1286 C C . LEU A 1 161 ? -8.391 0.166 -15.742 1 98.94 161 LEU A C 1
ATOM 1288 O O . LEU A 1 161 ? -7.539 0.025 -16.625 1 98.94 161 LEU A O 1
ATOM 1292 N N . GLY A 1 162 ? -9.242 1.177 -15.711 1 98.94 162 GLY A N 1
ATOM 1293 C CA . GLY A 1 162 ? -9.141 2.25 -16.688 1 98.94 162 GLY A CA 1
ATOM 1294 C C . GLY A 1 162 ? -7.828 3.006 -16.609 1 98.94 162 GLY A C 1
ATOM 1295 O O . GLY A 1 162 ? -7.223 3.307 -17.641 1 98.94 162 GLY A O 1
ATOM 1296 N N . VAL A 1 163 ? -7.387 3.316 -15.414 1 98.94 163 VAL A N 1
ATOM 1297 C CA . VAL A 1 163 ? -6.098 3.973 -15.211 1 98.94 163 VAL A CA 1
ATOM 1298 C C . VAL A 1 163 ? -4.98 3.117 -15.805 1 98.94 163 VAL A C 1
ATOM 1300 O O . VAL A 1 163 ? -4.137 3.617 -16.547 1 98.94 163 VAL A O 1
ATOM 1303 N N . LEU A 1 164 ? -5.008 1.841 -15.453 1 98.94 164 LEU A N 1
ATOM 1304 C CA . LEU A 1 164 ? -3.977 0.914 -15.898 1 98.94 164 LEU A CA 1
ATOM 1305 C C . LEU A 1 164 ? -4.004 0.76 -17.422 1 98.94 164 LEU A C 1
ATOM 1307 O O . LEU A 1 164 ? -2.957 0.745 -18.062 1 98.94 164 LEU A O 1
ATOM 1311 N N . ASP A 1 165 ? -5.176 0.646 -17.984 1 98.94 165 ASP A N 1
ATOM 1312 C CA . ASP A 1 165 ? -5.328 0.431 -19.406 1 98.94 165 ASP A CA 1
ATOM 1313 C C . ASP A 1 165 ? -4.781 1.614 -20.203 1 98.94 165 ASP A C 1
ATOM 1315 O O . ASP A 1 165 ? -4.074 1.429 -21.203 1 98.94 165 ASP A O 1
ATOM 1319 N N . ALA A 1 166 ? -5.129 2.805 -19.781 1 98.81 166 ALA A N 1
ATOM 1320 C CA . ALA A 1 166 ? -4.609 4.004 -20.422 1 98.81 166 ALA A CA 1
ATOM 1321 C C . ALA A 1 166 ? -3.09 4.078 -20.312 1 98.81 166 ALA A C 1
ATOM 1323 O O . ALA A 1 166 ? -2.402 4.43 -21.281 1 98.81 166 ALA A O 1
ATOM 1324 N N . HIS A 1 167 ? -2.539 3.715 -19.172 1 98.81 167 HIS A N 1
ATOM 1325 C CA . HIS A 1 167 ? -1.102 3.754 -18.938 1 98.81 167 HIS A CA 1
ATOM 1326 C C . HIS A 1 167 ? -0.363 2.754 -19.812 1 98.81 167 HIS A C 1
ATOM 1328 O O . HIS A 1 167 ? 0.767 3.008 -20.234 1 98.81 167 HIS A O 1
ATOM 1334 N N . LEU A 1 168 ? -0.986 1.656 -20.188 1 98.88 168 LEU A N 1
ATOM 1335 C CA . LEU A 1 168 ? -0.352 0.544 -20.891 1 98.88 168 LEU A CA 1
ATOM 1336 C C . LEU A 1 168 ? -0.521 0.685 -22.391 1 98.88 168 LEU A C 1
ATOM 1338 O O . LEU A 1 168 ? -0.011 -0.137 -23.156 1 98.88 168 LEU A O 1
ATOM 1342 N N . ALA A 1 169 ? -1.334 1.618 -22.922 1 98.44 169 ALA A N 1
ATOM 1343 C CA . ALA A 1 169 ? -1.709 1.741 -24.328 1 98.44 169 ALA A CA 1
ATOM 1344 C C . ALA A 1 169 ? -0.483 1.646 -25.234 1 98.44 169 ALA A C 1
ATOM 1346 O O . ALA A 1 169 ? -0.523 0.992 -26.281 1 98.44 169 ALA A O 1
ATOM 1347 N N . ASN A 1 170 ? 0.684 2.197 -24.906 1 97.5 170 ASN A N 1
ATOM 1348 C CA . ASN A 1 170 ? 1.889 2.154 -25.734 1 97.5 170 ASN A CA 1
ATOM 1349 C C . ASN A 1 170 ? 3.092 1.654 -24.938 1 97.5 170 ASN A C 1
ATOM 1351 O O . ASN A 1 170 ? 4.219 2.1 -25.156 1 97.5 170 ASN A O 1
ATOM 1355 N N . ARG A 1 171 ? 2.789 0.804 -24.094 1 98.62 171 ARG A N 1
ATOM 1356 C CA . ARG A 1 171 ? 3.834 0.254 -23.234 1 98.62 171 ARG A CA 1
ATOM 1357 C C . ARG A 1 171 ? 3.764 -1.27 -23.203 1 98.62 171 ARG A C 1
ATOM 1359 O O . ARG A 1 171 ? 2.676 -1.843 -23.109 1 98.62 171 ARG A O 1
ATOM 1366 N N . GLN A 1 172 ? 4.875 -1.934 -23.297 1 98.75 172 GLN A N 1
ATOM 1367 C CA . GLN A 1 172 ? 4.922 -3.387 -23.172 1 98.75 172 GLN A CA 1
ATOM 1368 C C . GLN A 1 172 ? 4.625 -3.83 -21.734 1 98.75 172 GLN A C 1
ATOM 1370 O O . GLN A 1 172 ? 3.99 -4.863 -21.531 1 98.75 172 GLN A O 1
ATOM 1375 N N . TRP A 1 173 ? 5.117 -3.139 -20.828 1 98.94 173 TRP A N 1
ATOM 1376 C CA . TRP A 1 173 ? 4.961 -3.367 -19.406 1 98.94 173 TRP A CA 1
ATOM 1377 C C . TRP A 1 173 ? 4.613 -2.07 -18.672 1 98.94 173 TRP A C 1
ATOM 1379 O O . TRP A 1 173 ? 4.574 -1.001 -19.297 1 98.94 173 TRP A O 1
ATOM 1389 N N . VAL A 1 174 ? 4.371 -2.041 -17.422 1 98.94 174 VAL A N 1
ATOM 1390 C CA . VAL A 1 174 ? 3.982 -0.875 -16.641 1 98.94 174 VAL A CA 1
ATOM 1391 C C . VAL A 1 174 ? 5.051 0.208 -16.75 1 98.94 174 VAL A C 1
ATOM 1393 O O . VAL A 1 174 ? 4.734 1.393 -16.875 1 98.94 174 VAL A O 1
ATOM 1396 N N . MET A 1 175 ? 6.32 -0.255 -16.797 1 98.75 175 MET A N 1
ATOM 1397 C CA . MET A 1 175 ? 7.41 0.713 -16.875 1 98.75 175 MET A CA 1
ATOM 1398 C C . MET A 1 175 ? 7.961 0.8 -18.297 1 98.75 175 MET A C 1
ATOM 1400 O O . MET A 1 175 ? 9.172 0.954 -18.484 1 98.75 175 MET A O 1
ATOM 1404 N N . GLY A 1 176 ? 7.082 0.736 -19.234 1 98.25 176 GLY A N 1
ATOM 1405 C CA . GLY A 1 176 ? 7.52 0.855 -20.625 1 98.25 176 GLY A CA 1
ATOM 1406 C C . GLY A 1 176 ? 7.965 -0.464 -21.219 1 98.25 176 GLY A C 1
ATOM 1407 O O . GLY A 1 176 ? 7.191 -1.422 -21.281 1 98.25 176 GLY A O 1
ATOM 1408 N N . ASP A 1 177 ? 9.211 -0.537 -21.5 1 97.56 177 ASP A N 1
ATOM 1409 C CA . ASP A 1 177 ? 9.727 -1.728 -22.172 1 97.56 177 ASP A CA 1
ATOM 1410 C C . ASP A 1 177 ? 10.352 -2.697 -21.172 1 97.56 177 ASP A C 1
ATOM 1412 O O . ASP A 1 177 ? 10.805 -3.777 -21.547 1 97.56 177 ASP A O 1
ATOM 1416 N N . THR A 1 178 ? 10.273 -2.301 -19.922 1 97.5 178 THR A N 1
ATOM 1417 C CA . THR A 1 178 ? 10.984 -3.09 -18.922 1 97.5 178 THR A CA 1
ATOM 1418 C C . THR A 1 178 ? 9.992 -3.748 -17.969 1 97.5 178 THR A C 1
ATOM 1420 O O . THR A 1 178 ? 9.125 -3.08 -17.406 1 97.5 178 THR A O 1
ATOM 1423 N N . TYR A 1 179 ? 10.117 -5.098 -17.875 1 98.81 179 TYR A N 1
ATOM 1424 C CA . TYR A 1 179 ? 9.391 -5.871 -16.875 1 98.81 179 TYR A CA 1
ATOM 1425 C C . TYR A 1 179 ? 9.977 -5.648 -15.477 1 98.81 179 TYR A C 1
ATOM 1427 O O . TYR A 1 179 ? 11.18 -5.793 -15.273 1 98.81 179 TYR A O 1
ATOM 1435 N N . THR A 1 180 ? 9.156 -5.191 -14.523 1 98.94 180 THR A N 1
ATOM 1436 C CA . THR A 1 180 ? 9.656 -4.832 -13.203 1 98.94 180 THR A CA 1
ATOM 1437 C C . THR A 1 180 ? 8.766 -5.406 -12.109 1 98.94 180 THR A C 1
ATOM 1439 O O . THR A 1 180 ? 7.781 -6.098 -12.398 1 98.94 180 THR A O 1
ATOM 1442 N N . ILE A 1 181 ? 9.062 -5.066 -10.844 1 98.94 181 ILE A N 1
ATOM 1443 C CA . ILE A 1 181 ? 8.281 -5.473 -9.68 1 98.94 181 ILE A CA 1
ATOM 1444 C C . ILE A 1 181 ? 6.898 -4.832 -9.742 1 98.94 181 ILE A C 1
ATOM 1446 O O . ILE A 1 181 ? 5.973 -5.281 -9.062 1 98.94 181 ILE A O 1
ATOM 1450 N N . ALA A 1 182 ? 6.711 -3.734 -10.508 1 99 182 ALA A N 1
ATOM 1451 C CA . ALA A 1 182 ? 5.375 -3.162 -10.664 1 99 182 ALA A CA 1
ATOM 1452 C C . ALA A 1 182 ? 4.434 -4.152 -11.344 1 99 182 ALA A C 1
ATOM 1454 O O . ALA A 1 182 ? 3.281 -4.305 -10.93 1 99 182 ALA A O 1
ATOM 1455 N N . ASP A 1 183 ? 4.906 -4.84 -12.359 1 99 183 ASP A N 1
ATOM 1456 C CA . ASP A 1 183 ? 4.105 -5.852 -13.039 1 99 183 ASP A CA 1
ATOM 1457 C C . ASP A 1 183 ? 3.801 -7.027 -12.109 1 99 183 ASP A C 1
ATOM 1459 O O . ASP A 1 183 ? 2.666 -7.5 -12.055 1 99 183 ASP A O 1
ATOM 1463 N N . ILE A 1 184 ? 4.828 -7.426 -11.375 1 99 184 ILE A N 1
ATOM 1464 C CA . ILE A 1 184 ? 4.703 -8.555 -10.461 1 99 184 ILE A CA 1
ATOM 1465 C C . ILE A 1 184 ? 3.691 -8.227 -9.367 1 99 184 ILE A C 1
ATOM 1467 O O . ILE A 1 184 ? 2.941 -9.094 -8.922 1 99 184 ILE A O 1
ATOM 1471 N N . ALA A 1 185 ? 3.66 -6.988 -8.945 1 98.94 185 ALA A N 1
ATOM 1472 C CA . ALA A 1 185 ? 2.723 -6.562 -7.91 1 98.94 185 ALA A CA 1
ATOM 1473 C C . ALA A 1 185 ? 1.294 -6.523 -8.445 1 98.94 185 ALA A C 1
ATOM 1475 O O . ALA A 1 185 ? 0.349 -6.879 -7.734 1 98.94 185 ALA A O 1
ATOM 1476 N N . ILE A 1 186 ? 1.047 -6.137 -9.664 1 99 186 ILE A N 1
ATOM 1477 C CA . ILE A 1 186 ? -0.259 -5.738 -10.18 1 99 186 ILE A CA 1
ATOM 1478 C C . ILE A 1 186 ? -0.966 -6.949 -10.789 1 99 186 ILE A C 1
ATOM 1480 O O . ILE A 1 186 ? -2.131 -7.215 -10.484 1 99 186 ILE A O 1
ATOM 1484 N N . PHE A 1 187 ? -0.347 -7.754 -11.555 1 98.94 187 PHE A N 1
ATOM 1485 C CA . PHE A 1 187 ? -1.05 -8.586 -12.523 1 98.94 187 PHE A CA 1
ATOM 1486 C C . PHE A 1 187 ? -1.552 -9.867 -11.883 1 98.94 187 PHE A C 1
ATOM 1488 O O . PHE A 1 187 ? -2.51 -10.477 -12.359 1 98.94 187 PHE A O 1
ATOM 1495 N N . PRO A 1 188 ? -0.89 -10.391 -10.758 1 98.94 188 PRO A N 1
ATOM 1496 C CA . PRO A 1 188 ? -1.564 -11.484 -10.055 1 98.94 188 PRO A CA 1
ATOM 1497 C C . PRO A 1 188 ? -2.988 -11.125 -9.633 1 98.94 188 PRO A C 1
ATOM 1499 O O . PRO A 1 188 ? -3.869 -11.992 -9.633 1 98.94 188 PRO A O 1
ATOM 1502 N N . TRP A 1 189 ? -3.223 -9.891 -9.297 1 98.94 189 TRP A N 1
ATOM 1503 C CA . TRP A 1 189 ? -4.551 -9.445 -8.875 1 98.94 189 TRP A CA 1
ATOM 1504 C C . TRP A 1 189 ? -5.492 -9.359 -10.07 1 98.94 189 TRP A C 1
ATOM 1506 O O . TRP A 1 189 ? -6.668 -9.719 -9.977 1 98.94 189 TRP A O 1
ATOM 1516 N N . VAL A 1 190 ? -4.969 -8.789 -11.203 1 98.94 190 VAL A N 1
ATOM 1517 C CA . VAL A 1 190 ? -5.797 -8.742 -12.406 1 98.94 190 VAL A CA 1
ATOM 1518 C C . VAL A 1 190 ? -6.195 -10.156 -12.82 1 98.94 190 VAL A C 1
ATOM 1520 O O . VAL A 1 190 ? -7.363 -10.422 -13.117 1 98.94 190 VAL A O 1
ATOM 1523 N N . ARG A 1 191 ? -5.223 -11.039 -12.805 1 98.94 191 ARG A N 1
ATOM 1524 C CA . ARG A 1 191 ? -5.469 -12.445 -13.117 1 98.94 191 ARG A CA 1
ATOM 1525 C C . ARG A 1 191 ? -6.562 -13.016 -12.227 1 98.94 191 ARG A C 1
ATOM 1527 O O . ARG A 1 191 ? -7.469 -13.703 -12.711 1 98.94 191 ARG A O 1
ATOM 1534 N N . ASN A 1 192 ? -6.438 -12.789 -10.914 1 98.81 192 ASN A N 1
ATOM 1535 C CA . ASN A 1 192 ? -7.379 -13.336 -9.945 1 98.81 192 ASN A CA 1
ATOM 1536 C C . ASN A 1 192 ? -8.781 -12.758 -10.141 1 98.81 192 ASN A C 1
ATOM 1538 O O . ASN A 1 192 ? -9.773 -13.477 -10.016 1 98.81 192 ASN A O 1
ATOM 1542 N N . LEU A 1 193 ? -8.906 -11.461 -10.445 1 98.88 193 LEU A N 1
ATOM 1543 C CA . LEU A 1 193 ? -10.172 -10.766 -10.633 1 98.88 193 LEU A CA 1
ATOM 1544 C C . LEU A 1 193 ? -10.977 -11.406 -11.758 1 98.88 193 LEU A C 1
ATOM 1546 O O . LEU A 1 193 ? -12.164 -11.695 -11.594 1 98.88 193 LEU A O 1
ATOM 1550 N N . VAL A 1 194 ? -10.312 -11.672 -12.852 1 98.44 194 VAL A N 1
ATOM 1551 C CA . VAL A 1 194 ? -11 -12.164 -14.047 1 98.44 194 VAL A CA 1
ATOM 1552 C C . VAL A 1 194 ? -11.125 -13.688 -13.977 1 98.44 194 VAL A C 1
ATOM 1554 O O . VAL A 1 194 ? -12.094 -14.258 -14.484 1 98.44 194 VAL A O 1
ATOM 1557 N N . GLY A 1 195 ? -10.18 -14.375 -13.375 1 97.75 195 GLY A N 1
ATOM 1558 C CA . GLY A 1 195 ? -10.172 -15.828 -13.305 1 97.75 195 GLY A CA 1
ATOM 1559 C C . GLY A 1 195 ? -10.953 -16.375 -12.125 1 97.75 195 GLY A C 1
ATOM 1560 O O . GLY A 1 195 ? -12.156 -16.625 -12.227 1 97.75 195 GLY A O 1
ATOM 1561 N N . PHE A 1 196 ? -10.258 -16.422 -10.984 1 97.69 196 PHE A N 1
ATOM 1562 C CA . PHE A 1 196 ? -10.797 -17.109 -9.812 1 97.69 196 PHE A CA 1
ATOM 1563 C C . PHE A 1 196 ? -12.055 -16.406 -9.32 1 97.69 196 PHE A C 1
ATOM 1565 O O . PHE A 1 196 ? -13.039 -17.062 -8.953 1 97.69 196 PHE A O 1
ATOM 1572 N N . TYR A 1 197 ? -12.062 -15.07 -9.266 1 98.5 197 TYR A N 1
ATOM 1573 C CA . TYR A 1 197 ? -13.234 -14.344 -8.797 1 98.5 197 TYR A CA 1
ATOM 1574 C C . TYR A 1 197 ? -14.352 -14.391 -9.828 1 98.5 197 TYR A C 1
ATOM 1576 O O . TYR A 1 197 ? -15.5 -14.062 -9.523 1 98.5 197 TYR A O 1
ATOM 1584 N N . GLU A 1 198 ? -13.992 -14.742 -11.141 1 98.44 198 GLU A N 1
ATOM 1585 C CA . GLU A 1 198 ? -14.953 -14.781 -12.242 1 98.44 198 GLU A CA 1
ATOM 1586 C C . GLU A 1 198 ? -15.695 -13.453 -12.359 1 98.44 198 GLU A C 1
ATOM 1588 O O . GLU A 1 198 ? -16.922 -13.43 -12.547 1 98.44 198 GLU A O 1
ATOM 1593 N N . ALA A 1 199 ? -14.992 -12.344 -12.172 1 98.75 199 ALA A N 1
ATOM 1594 C CA . ALA A 1 199 ? -15.625 -11.031 -12.133 1 98.75 199 ALA A CA 1
ATOM 1595 C C . ALA A 1 199 ? -15.344 -10.25 -13.414 1 98.75 199 ALA A C 1
ATOM 1597 O O . ALA A 1 199 ? -15.555 -9.031 -13.469 1 98.75 199 ALA A O 1
ATOM 1598 N N . GLY A 1 200 ? -14.789 -10.867 -14.438 1 98.62 200 GLY A N 1
ATOM 1599 C CA . GLY A 1 200 ? -14.453 -10.195 -15.68 1 98.62 200 GLY A CA 1
ATOM 1600 C C . GLY A 1 200 ? -15.617 -9.43 -16.281 1 98.62 200 GLY A C 1
ATOM 1601 O O . GLY A 1 200 ? -15.492 -8.25 -16.609 1 98.62 200 GLY A O 1
ATOM 1602 N N . ASP A 1 201 ? -16.766 -10.078 -16.422 1 98.44 201 ASP A N 1
ATOM 1603 C CA . ASP A 1 201 ? -17.938 -9.445 -16.984 1 98.44 201 ASP A CA 1
ATOM 1604 C C . ASP A 1 201 ? -18.453 -8.32 -16.094 1 98.44 201 ASP A C 1
ATOM 1606 O O . ASP A 1 201 ? -18.906 -7.281 -16.578 1 98.44 201 ASP A O 1
ATOM 1610 N N . LEU A 1 202 ? -18.375 -8.609 -14.836 1 98.5 202 LEU A N 1
ATOM 1611 C CA . LEU A 1 202 ? -18.875 -7.652 -13.852 1 98.5 202 LEU A CA 1
ATOM 1612 C C . LEU A 1 202 ? -18.141 -6.32 -13.969 1 98.5 202 LEU A C 1
ATOM 1614 O O . LEU A 1 202 ? -18.75 -5.258 -13.812 1 98.5 202 LEU A O 1
ATOM 1618 N N . VAL A 1 203 ? -16.828 -6.344 -14.258 1 98.75 203 VAL A N 1
ATOM 1619 C CA . VAL A 1 203 ? -16.031 -5.121 -14.305 1 98.75 203 VAL A CA 1
ATOM 1620 C C . VAL A 1 203 ? -15.859 -4.676 -15.758 1 98.75 203 VAL A C 1
ATOM 1622 O O . VAL A 1 203 ? -15.141 -3.711 -16.031 1 98.75 203 VAL A O 1
ATOM 1625 N N . GLY A 1 204 ? -16.453 -5.367 -16.719 1 98.62 204 GLY A N 1
ATOM 1626 C CA . GLY A 1 204 ? -16.312 -5.008 -18.125 1 98.62 204 GLY A CA 1
ATOM 1627 C C . GLY A 1 204 ? -14.898 -5.207 -18.656 1 98.62 204 GLY A C 1
ATOM 1628 O O . GLY A 1 204 ? -14.398 -4.391 -19.422 1 98.62 204 GLY A O 1
ATOM 1629 N N . PHE A 1 205 ? -14.266 -6.285 -18.25 1 98.81 205 PHE A N 1
ATOM 1630 C CA . PHE A 1 205 ? -12.844 -6.512 -18.5 1 98.81 205 PHE A CA 1
ATOM 1631 C C . PHE A 1 205 ? -12.562 -6.508 -20 1 98.81 205 PHE A C 1
ATOM 1633 O O . PHE A 1 205 ? -11.477 -6.109 -20.438 1 98.81 205 PHE A O 1
ATOM 1640 N N . SER A 1 206 ? -13.453 -6.914 -20.875 1 98.38 206 SER A N 1
ATOM 1641 C CA . SER A 1 206 ? -13.273 -7.008 -22.312 1 98.38 206 SER A CA 1
ATOM 1642 C C . SER A 1 206 ? -12.961 -5.648 -22.922 1 98.38 206 SER A C 1
ATOM 1644 O O . SER A 1 206 ? -12.406 -5.566 -24.016 1 98.38 206 SER A O 1
ATOM 1646 N N . GLU A 1 207 ? -13.273 -4.551 -22.25 1 98.56 207 GLU A N 1
ATOM 1647 C CA . GLU A 1 207 ? -13.031 -3.199 -22.75 1 98.56 207 GLU A CA 1
ATOM 1648 C C . GLU A 1 207 ? -11.602 -2.756 -22.484 1 98.56 207 GLU A C 1
ATOM 1650 O O . GLU A 1 207 ? -11.133 -1.764 -23.047 1 98.56 207 GLU A O 1
ATOM 1655 N N . PHE A 1 208 ? -10.953 -3.445 -21.609 1 98.88 208 PHE A N 1
ATOM 1656 C CA . PHE A 1 208 ? -9.602 -3.066 -21.219 1 98.88 208 PHE A CA 1
ATOM 1657 C C . PHE A 1 208 ? -8.57 -3.9 -21.969 1 98.88 208 PHE A C 1
ATOM 1659 O O . PHE A 1 208 ? -7.844 -4.691 -21.359 1 98.88 208 PHE A O 1
ATOM 1666 N N . ARG A 1 209 ? -8.375 -3.566 -23.234 1 98.75 209 ARG A N 1
ATOM 1667 C CA . ARG A 1 209 ? -7.633 -4.406 -24.172 1 98.75 209 ARG A CA 1
ATOM 1668 C C . ARG A 1 209 ? -6.137 -4.371 -23.859 1 98.75 209 ARG A C 1
ATOM 1670 O O . ARG A 1 209 ? -5.438 -5.371 -24.047 1 98.75 209 ARG A O 1
ATOM 1677 N N . ASN A 1 210 ? -5.637 -3.18 -23.484 1 98.94 210 ASN A N 1
ATOM 1678 C CA . ASN A 1 210 ? -4.215 -3.1 -23.156 1 98.94 210 ASN A CA 1
ATOM 1679 C C . ASN A 1 210 ? -3.879 -3.898 -21.906 1 98.94 210 ASN A C 1
ATOM 1681 O O . ASN A 1 210 ? -2.828 -4.539 -21.828 1 98.94 210 ASN A O 1
ATOM 1685 N N . VAL A 1 211 ? -4.766 -3.857 -20.906 1 98.94 211 VAL A N 1
ATOM 1686 C CA . VAL A 1 211 ? -4.57 -4.648 -19.703 1 98.94 211 VAL A CA 1
ATOM 1687 C C . VAL A 1 211 ? -4.574 -6.137 -20.047 1 98.94 211 VAL A C 1
ATOM 1689 O O . VAL A 1 211 ? -3.734 -6.895 -19.562 1 98.94 211 VAL A O 1
ATOM 1692 N N . LYS A 1 212 ? -5.555 -6.543 -20.844 1 98.88 212 LYS A N 1
ATOM 1693 C CA . LYS A 1 212 ? -5.645 -7.941 -21.25 1 98.88 212 LYS A CA 1
ATOM 1694 C C . LYS A 1 212 ? -4.375 -8.383 -21.969 1 98.88 212 LYS A C 1
ATOM 1696 O O . LYS A 1 212 ? -3.865 -9.484 -21.734 1 98.88 212 LYS A O 1
ATOM 1701 N N . ARG A 1 213 ? -3.906 -7.559 -22.891 1 98.88 213 ARG A N 1
ATOM 1702 C CA . ARG A 1 213 ? -2.682 -7.852 -23.625 1 98.88 213 ARG A CA 1
ATOM 1703 C C . ARG A 1 213 ? -1.514 -8.086 -22.672 1 98.88 213 ARG A C 1
ATOM 1705 O O . ARG A 1 213 ? -0.771 -9.062 -22.812 1 98.88 213 ARG A O 1
ATOM 1712 N N . VAL A 1 214 ? -1.294 -7.238 -21.719 1 98.94 214 VAL A N 1
ATOM 1713 C CA . VAL A 1 214 ? -0.155 -7.324 -20.812 1 98.94 214 VAL A CA 1
ATOM 1714 C C . VAL A 1 214 ? -0.347 -8.492 -19.844 1 98.94 214 VAL A C 1
ATOM 1716 O O . VAL A 1 214 ? 0.617 -9.172 -19.484 1 98.94 214 VAL A O 1
ATOM 1719 N N . LEU A 1 215 ? -1.623 -8.711 -19.375 1 98.94 215 LEU A N 1
ATOM 1720 C CA . LEU A 1 215 ? -1.893 -9.883 -18.562 1 98.94 215 LEU A CA 1
ATOM 1721 C C . LEU A 1 215 ? -1.491 -11.164 -19.281 1 98.94 215 LEU A C 1
ATOM 1723 O O . LEU A 1 215 ? -0.856 -12.039 -18.688 1 98.94 215 LEU A O 1
ATOM 1727 N N . ASP A 1 216 ? -1.913 -11.297 -20.531 1 98.88 216 ASP A N 1
ATOM 1728 C CA . ASP A 1 216 ? -1.578 -12.477 -21.328 1 98.88 216 ASP A CA 1
ATOM 1729 C C . ASP A 1 216 ? -0.065 -12.664 -21.422 1 98.88 216 ASP A C 1
ATOM 1731 O O . ASP A 1 216 ? 0.437 -13.781 -21.297 1 98.88 216 ASP A O 1
ATOM 1735 N N . ALA A 1 217 ? 0.658 -11.594 -21.672 1 98.94 217 ALA A N 1
ATOM 1736 C CA . ALA A 1 217 ? 2.117 -11.648 -21.719 1 98.94 217 ALA A CA 1
ATOM 1737 C C . ALA A 1 217 ? 2.695 -12.047 -20.359 1 98.94 217 ALA A C 1
ATOM 1739 O O . ALA A 1 217 ? 3.648 -12.828 -20.297 1 98.94 217 ALA A O 1
ATOM 1740 N N . PHE A 1 218 ? 2.154 -11.523 -19.328 1 98.94 218 PHE A N 1
ATOM 1741 C CA . PHE A 1 218 ? 2.609 -11.773 -17.953 1 98.94 218 PHE A CA 1
ATOM 1742 C C . PHE A 1 218 ? 2.488 -13.25 -17.609 1 98.94 218 PHE A C 1
ATOM 1744 O O . PHE A 1 218 ? 3.451 -13.867 -17.156 1 98.94 218 PHE A O 1
ATOM 1751 N N . VAL A 1 219 ? 1.319 -13.852 -17.859 1 98.81 219 VAL A N 1
ATOM 1752 C CA . VAL A 1 219 ? 1.059 -15.211 -17.406 1 98.81 219 VAL A CA 1
ATOM 1753 C C . VAL A 1 219 ? 1.811 -16.203 -18.297 1 98.81 219 VAL A C 1
ATOM 1755 O O . VAL A 1 219 ? 1.954 -17.375 -17.953 1 98.81 219 VAL A O 1
ATOM 1758 N N . ALA A 1 220 ? 2.293 -15.719 -19.438 1 98.81 220 ALA A N 1
ATOM 1759 C CA . ALA A 1 220 ? 3.025 -16.578 -20.375 1 98.81 220 ALA A CA 1
ATOM 1760 C C . ALA A 1 220 ? 4.496 -16.672 -19.984 1 98.81 220 ALA A C 1
ATOM 1762 O O . ALA A 1 220 ? 5.23 -17.531 -20.5 1 98.81 220 ALA A O 1
ATOM 1763 N N . ARG A 1 221 ? 5.008 -15.836 -19.141 1 98.88 221 ARG A N 1
ATOM 1764 C CA . ARG A 1 221 ? 6.402 -15.898 -18.719 1 98.88 221 ARG A CA 1
ATOM 1765 C C . ARG A 1 221 ? 6.668 -17.156 -17.906 1 98.88 221 ARG A C 1
ATOM 1767 O O . ARG A 1 221 ? 5.938 -17.469 -16.969 1 98.88 221 ARG A O 1
ATOM 1774 N N . PRO A 1 222 ? 7.738 -17.859 -18.156 1 98.81 222 PRO A N 1
ATOM 1775 C CA . PRO A 1 222 ? 8.008 -19.125 -17.484 1 98.81 222 PRO A CA 1
ATOM 1776 C C . PRO A 1 222 ? 8.117 -18.984 -15.969 1 98.81 222 PRO A C 1
ATOM 1778 O O . PRO A 1 222 ? 7.594 -19.812 -15.227 1 98.81 222 PRO A O 1
ATOM 1781 N N . ALA A 1 223 ? 8.789 -17.969 -15.492 1 98.88 223 ALA A N 1
ATOM 1782 C CA . ALA A 1 223 ? 8.93 -17.75 -14.062 1 98.88 223 ALA A CA 1
ATOM 1783 C C . ALA A 1 223 ? 7.578 -17.516 -13.406 1 98.88 223 ALA A C 1
ATOM 1785 O O . ALA A 1 223 ? 7.348 -17.922 -12.266 1 98.88 223 ALA A O 1
ATOM 1786 N N . VAL A 1 224 ? 6.664 -16.797 -14.117 1 98.94 224 VAL A N 1
ATOM 1787 C CA . VAL A 1 224 ? 5.324 -16.547 -13.602 1 98.94 224 VAL A CA 1
ATOM 1788 C C . VAL A 1 224 ? 4.539 -17.859 -13.531 1 98.94 224 VAL A C 1
ATOM 1790 O O . VAL A 1 224 ? 3.895 -18.141 -12.516 1 98.94 224 VAL A O 1
ATOM 1793 N N . GLU A 1 225 ? 4.59 -18.656 -14.562 1 98.75 225 GLU A N 1
ATOM 1794 C CA . GLU A 1 225 ? 3.918 -19.953 -14.562 1 98.75 225 GLU A CA 1
ATOM 1795 C C . GLU A 1 225 ? 4.32 -20.797 -13.359 1 98.75 225 GLU A C 1
ATOM 1797 O O . GLU A 1 225 ? 3.471 -21.391 -12.703 1 98.75 225 GLU A O 1
ATOM 1802 N N . ARG A 1 226 ? 5.605 -20.797 -13.086 1 98.56 226 ARG A N 1
ATOM 1803 C CA . ARG A 1 226 ? 6.09 -21.562 -11.938 1 98.56 226 ARG A CA 1
ATOM 1804 C C . ARG A 1 226 ? 5.633 -20.906 -10.633 1 98.56 226 ARG A C 1
ATOM 1806 O O . ARG A 1 226 ? 5.105 -21.594 -9.75 1 98.56 226 ARG A O 1
ATOM 1813 N N . GLY A 1 227 ? 5.84 -19.594 -10.492 1 98.81 227 GLY A N 1
ATOM 1814 C CA . GLY A 1 227 ? 5.602 -18.859 -9.258 1 98.81 227 GLY A CA 1
ATOM 1815 C C . GLY A 1 227 ? 4.145 -18.875 -8.836 1 98.81 227 GLY A C 1
ATOM 1816 O O . GLY A 1 227 ? 3.838 -18.75 -7.645 1 98.81 227 GLY A O 1
ATOM 1817 N N . LEU A 1 228 ? 3.244 -19.047 -9.805 1 98.56 228 LEU A N 1
ATOM 1818 C CA . LEU A 1 228 ? 1.811 -19 -9.539 1 98.56 228 LEU A CA 1
ATOM 1819 C C . LEU A 1 228 ? 1.36 -20.219 -8.742 1 98.56 228 LEU A C 1
ATOM 1821 O O . LEU A 1 228 ? 0.262 -20.219 -8.18 1 98.56 228 LEU A O 1
ATOM 1825 N N . ASN A 1 229 ? 2.215 -21.203 -8.609 1 97.38 229 ASN A N 1
ATOM 1826 C CA . ASN A 1 229 ? 1.828 -22.453 -7.961 1 97.38 229 ASN A CA 1
ATOM 1827 C C . ASN A 1 229 ? 2.719 -22.766 -6.758 1 97.38 229 ASN A C 1
ATOM 1829 O O . ASN A 1 229 ? 2.801 -23.906 -6.316 1 97.38 229 ASN A O 1
ATOM 1833 N N . ILE A 1 230 ? 3.463 -21.75 -6.25 1 98.31 230 ILE A N 1
ATOM 1834 C CA . ILE A 1 230 ? 4.391 -21.922 -5.137 1 98.31 230 ILE A CA 1
ATOM 1835 C C . ILE A 1 230 ? 3.93 -21.078 -3.949 1 98.31 230 ILE A C 1
ATOM 1837 O O . ILE A 1 230 ? 3.666 -19.875 -4.094 1 98.31 230 ILE A O 1
ATOM 1841 N N . PRO A 1 231 ? 3.807 -21.562 -2.768 1 97.56 231 PRO A N 1
ATOM 1842 C CA . PRO A 1 231 ? 4.062 -22.969 -2.416 1 97.56 231 PRO A CA 1
ATOM 1843 C C . PRO A 1 231 ? 2.984 -23.922 -2.943 1 97.56 231 PRO A C 1
ATOM 1845 O O . PRO A 1 231 ? 1.809 -23.547 -3.002 1 97.56 231 PRO A O 1
ATOM 1848 N N . ALA A 1 232 ? 3.338 -25.109 -3.281 1 94.44 232 ALA A N 1
ATOM 1849 C CA . ALA A 1 232 ? 2.385 -26.109 -3.76 1 94.44 232 ALA A CA 1
ATOM 1850 C C . ALA A 1 232 ? 1.443 -26.547 -2.643 1 94.44 232 ALA A C 1
ATOM 1852 O O . ALA A 1 232 ? 1.867 -26.719 -1.497 1 94.44 232 ALA A O 1
ATOM 1853 N N . ARG A 1 233 ? 0.032 -26.641 -2.863 1 86.38 233 ARG A N 1
ATOM 1854 C CA . ARG A 1 233 ? -0.982 -27.031 -1.89 1 86.38 233 ARG A CA 1
ATOM 1855 C C . ARG A 1 233 ? -1.004 -28.547 -1.704 1 86.38 233 ARG A C 1
ATOM 1857 O O . ARG A 1 233 ? -1.493 -29.047 -0.688 1 86.38 233 ARG A O 1
ATOM 1864 N N . GLY A 1 234 ? 0.001 -29.328 -1.965 1 69.38 234 GLY A N 1
ATOM 1865 C CA . GLY A 1 234 ? -0.038 -30.781 -1.895 1 69.38 234 GLY A CA 1
ATOM 1866 C C . GLY A 1 234 ? -1.272 -31.375 -2.547 1 69.38 234 GLY A C 1
ATOM 1867 O O . GLY A 1 234 ? -2.273 -30.688 -2.742 1 69.38 234 GLY A O 1
ATOM 1868 N N . MET B 1 1 ? 16.797 27.875 -13.633 1 55.62 1 MET B N 1
ATOM 1869 C CA . MET B 1 1 ? 15.547 27.547 -12.953 1 55.62 1 MET B CA 1
ATOM 1870 C C . MET B 1 1 ? 14.805 26.438 -13.695 1 55.62 1 MET B C 1
ATOM 1872 O O . MET B 1 1 ? 14.742 26.438 -14.922 1 55.62 1 MET B O 1
ATOM 1876 N N . SER B 1 2 ? 14.602 25.234 -12.922 1 67.75 2 SER B N 1
ATOM 1877 C CA . SER B 1 2 ? 13.969 24.141 -13.664 1 67.75 2 SER B CA 1
ATOM 1878 C C . SER B 1 2 ? 12.68 24.609 -14.336 1 67.75 2 SER B C 1
ATOM 1880 O O . SER B 1 2 ? 11.867 25.297 -13.719 1 67.75 2 SER B O 1
ATOM 1882 N N . ASP B 1 3 ? 12.625 24.641 -15.562 1 83.5 3 ASP B N 1
ATOM 1883 C CA . ASP B 1 3 ? 11.461 25 -16.375 1 83.5 3 ASP B CA 1
ATOM 1884 C C . ASP B 1 3 ? 10.352 23.969 -16.219 1 83.5 3 ASP B C 1
ATOM 1886 O O . ASP B 1 3 ? 10.445 22.844 -16.75 1 83.5 3 ASP B O 1
ATOM 1890 N N . LEU B 1 4 ? 9.289 24.328 -15.328 1 94.06 4 LEU B N 1
ATOM 1891 C CA . LEU B 1 4 ? 8.18 23.422 -15.062 1 94.06 4 LEU B CA 1
ATOM 1892 C C . LEU B 1 4 ? 7.078 23.578 -16.109 1 94.06 4 LEU B C 1
ATOM 1894 O O . LEU B 1 4 ? 6.039 22.922 -16.031 1 94.06 4 LEU B O 1
ATOM 1898 N N . SER B 1 5 ? 7.363 24.406 -17.094 1 89.62 5 SER B N 1
ATOM 1899 C CA . SER B 1 5 ? 6.344 24.719 -18.094 1 89.62 5 SER B CA 1
ATOM 1900 C C . SER B 1 5 ? 5.988 23.484 -18.922 1 89.62 5 SER B C 1
ATOM 1902 O O . SER B 1 5 ? 4.934 23.453 -19.562 1 89.62 5 SER B O 1
ATOM 1904 N N . ALA B 1 6 ? 6.832 22.531 -18.891 1 92.62 6 ALA B N 1
ATOM 1905 C CA . ALA B 1 6 ? 6.582 21.297 -19.641 1 92.62 6 ALA B CA 1
ATOM 1906 C C . ALA B 1 6 ? 5.496 20.469 -18.984 1 92.62 6 ALA B C 1
ATOM 1908 O O . ALA B 1 6 ? 4.957 19.531 -19.594 1 92.62 6 ALA B O 1
ATOM 1909 N N . PHE B 1 7 ? 5.195 20.766 -17.766 1 97.56 7 PHE B N 1
ATOM 1910 C CA . PHE B 1 7 ? 4.148 20.062 -17.047 1 97.56 7 PHE B CA 1
ATOM 1911 C C . PHE B 1 7 ? 2.818 20.797 -17.156 1 97.56 7 PHE B C 1
ATOM 1913 O O . PHE B 1 7 ? 2.641 21.859 -16.562 1 97.56 7 PHE B O 1
ATOM 1920 N N . PRO B 1 8 ? 1.824 20.203 -17.812 1 98.06 8 PRO B N 1
ATOM 1921 C CA . PRO B 1 8 ? 0.533 20.859 -18.047 1 98.06 8 PRO B CA 1
ATOM 1922 C C . PRO B 1 8 ? -0.138 21.297 -16.734 1 98.06 8 PRO B C 1
ATOM 1924 O O . PRO B 1 8 ? -0.921 22.25 -16.734 1 98.06 8 PRO B O 1
ATOM 1927 N N . ILE B 1 9 ? 0.169 20.641 -15.633 1 98.44 9 ILE B N 1
ATOM 1928 C CA . ILE B 1 9 ? -0.471 20.938 -14.359 1 98.44 9 ILE B CA 1
ATOM 1929 C C . ILE B 1 9 ? -0.189 22.391 -13.969 1 98.44 9 ILE B C 1
ATOM 1931 O O . ILE B 1 9 ? -1 23.031 -13.297 1 98.44 9 ILE B O 1
ATOM 1935 N N . THR B 1 10 ? 0.918 23 -14.469 1 97.31 10 THR B N 1
ATOM 1936 C CA . THR B 1 10 ? 1.31 24.359 -14.102 1 97.31 10 THR B CA 1
ATOM 1937 C C . THR B 1 10 ? 0.367 25.391 -14.727 1 97.31 10 THR B C 1
ATOM 1939 O O . THR B 1 10 ? 0.356 26.547 -14.32 1 97.31 10 THR B O 1
ATOM 1942 N N . GLN B 1 11 ? -0.407 24.938 -15.711 1 97.38 11 GLN B N 1
ATOM 1943 C CA . GLN B 1 11 ? -1.379 25.844 -16.312 1 97.38 11 GLN B CA 1
ATOM 1944 C C . GLN B 1 11 ? -2.521 26.156 -15.352 1 97.38 11 GLN B C 1
ATOM 1946 O O . GLN B 1 11 ? -3.021 27.281 -15.312 1 97.38 11 GLN B O 1
ATOM 1951 N N . LYS B 1 12 ? -2.936 25.141 -14.594 1 97.88 12 LYS B N 1
ATOM 1952 C CA . LYS B 1 12 ? -4.016 25.312 -13.633 1 97.88 12 LYS B CA 1
ATOM 1953 C C . LYS B 1 12 ? -3.471 25.797 -12.281 1 97.88 12 LYS B C 1
ATOM 1955 O O . LYS B 1 12 ? -4.125 26.562 -11.586 1 97.88 12 LYS B O 1
ATOM 1960 N N . TRP B 1 13 ? -2.297 25.266 -11.914 1 98.12 13 TRP B N 1
ATOM 1961 C CA . TRP B 1 13 ? -1.595 25.641 -10.695 1 98.12 13 TRP B CA 1
ATOM 1962 C C . TRP B 1 13 ? -0.205 26.188 -11.016 1 98.12 13 TRP B C 1
ATOM 1964 O O . TRP B 1 13 ? 0.797 25.5 -10.812 1 98.12 13 TRP B O 1
ATOM 1974 N N . PRO B 1 14 ? -0.112 27.453 -11.422 1 97.25 14 PRO B N 1
ATOM 1975 C CA . PRO B 1 14 ? 1.207 28 -11.742 1 97.25 14 PRO B CA 1
ATOM 1976 C C . PRO B 1 14 ? 2.117 28.109 -10.523 1 97.25 14 PRO B C 1
ATOM 1978 O O . PRO B 1 14 ? 1.662 28.5 -9.438 1 97.25 14 PRO B O 1
ATOM 1981 N N . ALA B 1 15 ? 3.336 27.797 -10.68 1 97.06 15 ALA B N 1
ATOM 1982 C CA . ALA B 1 15 ? 4.309 27.875 -9.594 1 97.06 15 ALA B CA 1
ATOM 1983 C C . ALA B 1 15 ? 4.797 29.297 -9.391 1 97.06 15 ALA B C 1
ATOM 1985 O O . ALA B 1 15 ? 5.199 29.969 -10.352 1 97.06 15 ALA B O 1
ATOM 1986 N N . GLN B 1 16 ? 4.742 29.75 -8.195 1 96.81 16 GLN B N 1
ATOM 1987 C CA . GLN B 1 16 ? 5.371 31.031 -7.852 1 96.81 16 GLN B CA 1
ATOM 1988 C C . GLN B 1 16 ? 6.863 30.859 -7.59 1 96.81 16 GLN B C 1
ATOM 1990 O O . GLN B 1 16 ? 7.656 31.75 -7.859 1 96.81 16 GLN B O 1
ATOM 1995 N N . HIS B 1 17 ? 7.227 29.703 -7.082 1 97 17 HIS B N 1
ATOM 1996 C CA . HIS B 1 17 ? 8.609 29.328 -6.812 1 97 17 HIS B CA 1
ATOM 1997 C C . HIS B 1 17 ? 8.961 28.016 -7.52 1 97 17 HIS B C 1
ATOM 1999 O O . HIS B 1 17 ? 9.094 26.984 -6.875 1 97 17 HIS B O 1
ATOM 2005 N N . PRO B 1 18 ? 9.227 28.078 -8.828 1 96.44 18 PRO B N 1
ATOM 2006 C CA . PRO B 1 18 ? 9.438 26.875 -9.625 1 96.44 18 PRO B CA 1
ATOM 2007 C C . PRO B 1 18 ? 10.703 26.125 -9.234 1 96.44 18 PRO B C 1
ATOM 2009 O O . PRO B 1 18 ? 10.922 25 -9.695 1 96.44 18 PRO B O 1
ATOM 2012 N N . ASP B 1 19 ? 11.531 26.75 -8.375 1 96.06 19 ASP B N 1
ATOM 2013 C CA . ASP B 1 19 ? 12.766 26.109 -7.918 1 96.06 19 ASP B CA 1
ATOM 2014 C C . ASP B 1 19 ? 12.516 25.266 -6.676 1 96.06 19 ASP B C 1
ATOM 2016 O O . ASP B 1 19 ? 13.398 24.516 -6.246 1 96.06 19 ASP B O 1
ATOM 2020 N N . ARG B 1 20 ? 11.289 25.281 -6.086 1 98.19 20 ARG B N 1
ATOM 2021 C CA . ARG B 1 20 ? 10.914 24.516 -4.902 1 98.19 20 ARG B CA 1
ATOM 2022 C C . ARG B 1 20 ? 10.039 23.328 -5.273 1 98.19 20 ARG B C 1
ATOM 2024 O O . ARG B 1 20 ? 9.438 23.297 -6.348 1 98.19 20 ARG B O 1
ATOM 2031 N N . LEU B 1 21 ? 10.055 22.344 -4.406 1 98.75 21 LEU B N 1
ATOM 2032 C CA . LEU B 1 21 ? 9.148 21.219 -4.594 1 98.75 21 LEU B CA 1
ATOM 2033 C C . LEU B 1 21 ? 7.699 21.688 -4.641 1 98.75 21 LEU B C 1
ATOM 2035 O O . LEU B 1 21 ? 7.281 22.5 -3.812 1 98.75 21 LEU B O 1
ATOM 2039 N N . GLN B 1 22 ? 6.945 21.219 -5.703 1 98.88 22 GLN B N 1
ATOM 2040 C CA . GLN B 1 22 ? 5.523 21.516 -5.84 1 98.88 22 GLN B CA 1
ATOM 2041 C C . GLN B 1 22 ? 4.672 20.406 -5.242 1 98.88 22 GLN B C 1
ATOM 2043 O O . GLN B 1 22 ? 4.797 19.234 -5.637 1 98.88 22 GLN B O 1
ATOM 2048 N N . LEU B 1 23 ? 3.871 20.75 -4.25 1 98.94 23 LEU B N 1
ATOM 2049 C CA . LEU B 1 23 ? 2.963 19.781 -3.639 1 98.94 23 LEU B CA 1
ATOM 2050 C C . LEU B 1 23 ? 1.521 20.062 -4.055 1 98.94 23 LEU B C 1
ATOM 2052 O O . LEU B 1 23 ? 1.003 21.156 -3.83 1 98.94 23 LEU B O 1
ATOM 2056 N N . TYR B 1 24 ? 0.91 19.141 -4.723 1 98.94 24 TYR B N 1
ATOM 2057 C CA . TYR B 1 24 ? -0.512 19.188 -5.047 1 98.94 24 TYR B CA 1
ATOM 2058 C C . TYR B 1 24 ? -1.304 18.266 -4.133 1 98.94 24 TYR B C 1
ATOM 2060 O O . TYR B 1 24 ? -1.151 17.031 -4.195 1 98.94 24 TYR B O 1
ATOM 2068 N N . SER B 1 25 ? -2.166 18.859 -3.26 1 98.75 25 SER B N 1
ATOM 2069 C CA . SER B 1 25 ? -2.748 18.047 -2.203 1 98.75 25 SER B CA 1
ATOM 2070 C C . SER B 1 25 ? -4.012 18.688 -1.64 1 98.75 25 SER B C 1
ATOM 2072 O O . SER B 1 25 ? -4.578 19.594 -2.248 1 98.75 25 SER B O 1
ATOM 2074 N N . LEU B 1 26 ? -4.605 18.078 -0.773 1 98.56 26 LEU B N 1
ATOM 2075 C CA . LEU B 1 26 ? -5.727 18.438 0.086 1 98.56 26 LEU B CA 1
ATOM 2076 C C . LEU B 1 26 ? -5.559 17.844 1.48 1 98.56 26 LEU B C 1
ATOM 2078 O O . LEU B 1 26 ? -5.059 16.734 1.628 1 98.56 26 LEU B O 1
ATOM 2082 N N . PRO B 1 27 ? -5.973 18.531 2.586 1 97.81 27 PRO B N 1
ATOM 2083 C CA . PRO B 1 27 ? -5.727 18.031 3.939 1 97.81 27 PRO B CA 1
ATOM 2084 C C . PRO B 1 27 ? -6.621 16.844 4.297 1 97.81 27 PRO B C 1
ATOM 2086 O O . PRO B 1 27 ? -7.441 16.938 5.211 1 97.81 27 PRO B O 1
ATOM 2089 N N . THR B 1 28 ? -6.531 15.797 3.586 1 98 28 THR B N 1
ATOM 2090 C CA . THR B 1 28 ? -7.059 14.469 3.869 1 98 28 THR B CA 1
ATOM 2091 C C . THR B 1 28 ? -5.988 13.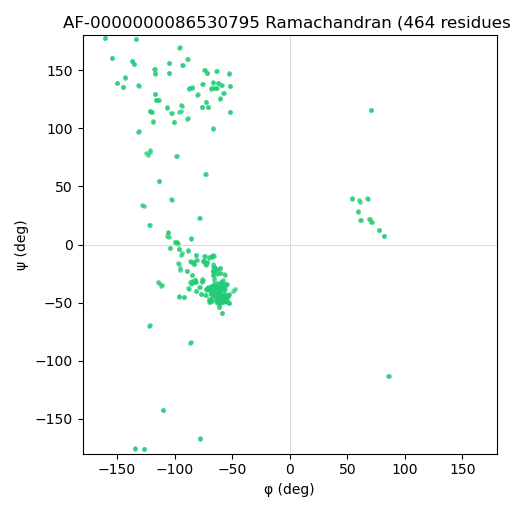594 4.512 1 98 28 THR B C 1
ATOM 2093 O O . THR B 1 28 ? -4.82 13.977 4.582 1 98 28 THR B O 1
ATOM 2096 N N . PRO B 1 29 ? -6.355 12.438 5.016 1 98.56 29 PRO B N 1
ATOM 2097 C CA . PRO B 1 29 ? -5.359 11.594 5.688 1 98.56 29 PRO B CA 1
ATOM 2098 C C . PRO B 1 29 ? -4.176 11.25 4.789 1 98.56 29 PRO B C 1
ATOM 2100 O O . PRO B 1 29 ? -3.035 11.188 5.262 1 98.56 29 PRO B O 1
ATOM 2103 N N . ASN B 1 30 ? -4.422 11.023 3.488 1 98.75 30 ASN B N 1
ATOM 2104 C CA . ASN B 1 30 ? -3.33 10.734 2.566 1 98.75 30 ASN B CA 1
ATOM 2105 C C . ASN B 1 30 ? -2.592 12.008 2.156 1 98.75 30 ASN B C 1
ATOM 2107 O O . ASN B 1 30 ? -1.373 11.992 1.982 1 98.75 30 ASN B O 1
ATOM 2111 N N . GLY B 1 31 ? -3.324 13.102 2.004 1 98.75 31 GLY B N 1
ATOM 2112 C CA . GLY B 1 31 ? -2.73 14.344 1.532 1 98.75 31 GLY B CA 1
ATOM 2113 C C . GLY B 1 31 ? -1.712 14.922 2.494 1 98.75 31 GLY B C 1
ATOM 2114 O O . GLY B 1 31 ? -0.666 15.414 2.074 1 98.75 31 GLY B O 1
ATOM 2115 N N . VAL B 1 32 ? -1.979 14.789 3.775 1 98.88 32 VAL B N 1
ATOM 2116 C CA . VAL B 1 32 ? -1.174 15.492 4.766 1 98.88 32 VAL B CA 1
ATOM 2117 C C . VAL B 1 32 ? 0.12 14.727 5.023 1 98.88 32 VAL B C 1
ATOM 2119 O O . VAL B 1 32 ? 1.048 15.25 5.645 1 98.88 32 VAL B O 1
ATOM 2122 N N . LYS B 1 33 ? 0.224 13.438 4.562 1 98.94 33 LYS B N 1
ATOM 2123 C CA . LYS B 1 33 ? 1.469 12.695 4.734 1 98.94 33 LYS B CA 1
ATOM 2124 C C . LYS B 1 33 ? 2.658 13.477 4.188 1 98.94 33 LYS B C 1
ATOM 2126 O O . LYS B 1 33 ? 3.688 13.594 4.855 1 98.94 33 LYS B O 1
ATOM 2131 N N . VAL B 1 34 ? 2.475 14.086 3.02 1 99 34 VAL B N 1
ATOM 2132 C CA . VAL B 1 34 ? 3.604 14.695 2.322 1 99 34 VAL B CA 1
ATOM 2133 C C . VAL B 1 34 ? 3.889 16.078 2.906 1 99 34 VAL B C 1
ATOM 2135 O O . VAL B 1 34 ? 5.051 16.453 3.08 1 99 34 VAL B O 1
ATOM 2138 N N . SER B 1 35 ? 2.811 16.844 3.229 1 98.94 35 SER B N 1
ATOM 2139 C CA . SER B 1 35 ? 3.07 18.125 3.855 1 98.94 35 SER B CA 1
ATOM 2140 C C . SER B 1 35 ? 3.75 17.969 5.211 1 98.94 35 SER B C 1
ATOM 2142 O O . SER B 1 35 ? 4.652 18.719 5.559 1 98.94 35 SER B O 1
ATOM 2144 N N . ILE B 1 36 ? 3.365 16.938 6.023 1 99 36 ILE B N 1
ATOM 2145 C CA . ILE B 1 36 ? 4.016 16.656 7.297 1 99 36 ILE B CA 1
ATOM 2146 C C . ILE B 1 36 ? 5.48 16.297 7.059 1 99 36 ILE B C 1
ATOM 2148 O O . ILE B 1 36 ? 6.371 16.812 7.742 1 99 36 ILE B O 1
ATOM 2152 N N . MET B 1 37 ? 5.723 15.414 6.098 1 98.94 37 MET B N 1
ATOM 2153 C CA . MET B 1 37 ? 7.078 15.031 5.723 1 98.94 37 MET B CA 1
ATOM 2154 C C . MET B 1 37 ? 7.914 16.266 5.375 1 98.94 37 MET B C 1
ATOM 2156 O O . MET B 1 37 ? 9.055 16.391 5.832 1 98.94 37 MET B O 1
ATOM 2160 N N . LEU B 1 38 ? 7.359 17.141 4.562 1 98.94 38 LEU B N 1
ATOM 2161 C CA . LEU B 1 38 ? 8.078 18.312 4.105 1 98.94 38 LEU B CA 1
ATOM 2162 C C . LEU B 1 38 ? 8.328 19.281 5.262 1 98.94 38 LEU B C 1
ATOM 2164 O O . LEU B 1 38 ? 9.406 19.875 5.359 1 98.94 38 LEU B O 1
ATOM 2168 N N . GLU B 1 39 ? 7.383 19.422 6.172 1 98.94 39 GLU B N 1
ATOM 2169 C CA . GLU B 1 39 ? 7.562 20.25 7.355 1 98.94 39 GLU B CA 1
ATOM 2170 C C . GLU B 1 39 ? 8.625 19.672 8.281 1 98.94 39 GLU B C 1
ATOM 2172 O O . GLU B 1 39 ? 9.398 20.406 8.891 1 98.94 39 GLU B O 1
ATOM 2177 N N . GLU B 1 40 ? 8.656 18.391 8.445 1 98.94 40 GLU B N 1
ATOM 2178 C CA . GLU B 1 40 ? 9.633 17.719 9.297 1 98.94 40 GLU B CA 1
ATOM 2179 C C . GLU B 1 40 ? 11.047 17.906 8.758 1 98.94 40 GLU B C 1
ATOM 2181 O O . GLU B 1 40 ? 11.992 18.125 9.523 1 98.94 40 GLU B O 1
ATOM 2186 N N . THR B 1 41 ? 11.234 17.828 7.453 1 98.81 41 THR B N 1
ATOM 2187 C CA . THR B 1 41 ? 12.57 17.797 6.855 1 98.81 41 THR B CA 1
ATOM 2188 C C . THR B 1 41 ? 13.062 19.219 6.562 1 98.81 41 THR B C 1
ATOM 2190 O O . THR B 1 41 ? 14.25 19.422 6.34 1 98.81 41 THR B O 1
ATOM 2193 N N . GLY B 1 42 ? 12.156 20.125 6.426 1 98.5 42 GLY B N 1
ATOM 2194 C CA . GLY B 1 42 ? 12.523 21.5 6.133 1 98.5 42 GLY B CA 1
ATOM 2195 C C . GLY B 1 42 ? 12.789 21.75 4.66 1 98.5 42 GLY B C 1
ATOM 2196 O O . GLY B 1 42 ? 13.273 22.812 4.281 1 98.5 42 GLY B O 1
ATOM 2197 N N . LEU B 1 43 ? 12.539 20.797 3.801 1 98.38 43 LEU B N 1
ATOM 2198 C CA . LEU B 1 43 ? 12.656 21 2.359 1 98.38 43 LEU B CA 1
ATOM 2199 C C . LEU B 1 43 ? 11.711 22.094 1.877 1 98.38 43 LEU B C 1
ATOM 2201 O O . LEU B 1 43 ? 10.516 22.062 2.178 1 98.38 43 LEU B O 1
ATOM 2205 N N . PRO B 1 44 ? 12.266 23.078 1.189 1 98.38 44 PRO B N 1
ATOM 2206 C CA . PRO B 1 44 ? 11.375 24.109 0.672 1 98.38 44 PRO B CA 1
ATOM 2207 C C . PRO B 1 44 ? 10.352 23.562 -0.319 1 98.38 44 PRO B C 1
ATOM 2209 O O . PRO B 1 44 ? 10.68 22.734 -1.165 1 98.38 44 PRO B O 1
ATOM 2212 N N . TYR B 1 45 ? 9.109 24.062 -0.194 1 98.81 45 TYR B N 1
ATOM 2213 C CA . TYR B 1 45 ? 8.062 23.578 -1.086 1 98.81 45 TYR B CA 1
ATOM 2214 C C . TYR B 1 45 ? 6.961 24.625 -1.249 1 98.81 45 TYR B C 1
ATOM 2216 O O . TYR B 1 45 ? 6.902 25.594 -0.493 1 98.81 45 TYR B O 1
ATOM 2224 N N . GLU B 1 46 ? 6.23 24.453 -2.293 1 98.56 46 GLU B N 1
ATOM 2225 C CA . GLU B 1 46 ? 5.055 25.266 -2.604 1 98.56 46 GLU B CA 1
ATOM 2226 C C . GLU B 1 46 ? 3.803 24.391 -2.705 1 98.56 46 GLU B C 1
ATOM 2228 O O . GLU B 1 46 ? 3.695 23.547 -3.6 1 98.56 46 GLU B O 1
ATOM 2233 N N . PRO B 1 47 ? 2.861 24.594 -1.751 1 98.75 47 PRO B N 1
ATOM 2234 C CA . PRO B 1 47 ? 1.637 23.797 -1.776 1 98.75 47 PRO B CA 1
ATOM 2235 C C . PRO B 1 47 ? 0.567 24.375 -2.697 1 98.75 47 PRO B C 1
ATOM 2237 O O . PRO B 1 47 ? 0.403 25.594 -2.762 1 98.75 47 PRO B O 1
ATOM 2240 N N . HIS B 1 48 ? -0.038 23.531 -3.475 1 98.81 48 HIS B N 1
ATOM 2241 C CA . HIS B 1 48 ? -1.173 23.844 -4.336 1 98.81 48 HIS B CA 1
ATOM 2242 C C . HIS B 1 48 ? -2.416 23.062 -3.91 1 98.81 48 HIS B C 1
ATOM 2244 O O . HIS B 1 48 ? -2.4 21.828 -3.859 1 98.81 48 HIS B O 1
ATOM 2250 N N . LEU B 1 49 ? -3.523 23.828 -3.627 1 98.62 49 LEU B N 1
ATOM 2251 C CA . LEU B 1 49 ? -4.766 23.219 -3.16 1 98.62 49 LEU B CA 1
ATOM 2252 C C . LEU B 1 49 ? -5.516 22.562 -4.309 1 98.62 49 LEU B C 1
ATOM 2254 O O . LEU B 1 49 ? -5.828 23.203 -5.312 1 98.62 49 LEU B O 1
ATOM 2258 N N . VAL B 1 50 ? -5.715 21.25 -4.227 1 98.62 50 VAL B N 1
ATOM 2259 C CA . VAL B 1 50 ? -6.543 20.484 -5.156 1 98.62 50 VAL B CA 1
ATOM 2260 C C . VAL B 1 50 ? -7.91 20.219 -4.531 1 98.62 50 VAL B C 1
ATOM 2262 O O . VAL B 1 50 ? -8.055 19.312 -3.715 1 98.62 50 VAL B O 1
ATOM 2265 N N . ARG B 1 51 ? -8.938 20.906 -4.957 1 97 51 ARG B N 1
ATOM 2266 C CA . ARG B 1 51 ? -10.25 20.844 -4.328 1 97 51 ARG B CA 1
ATOM 2267 C C . ARG B 1 51 ? -11.086 19.703 -4.91 1 97 51 ARG B C 1
ATOM 2269 O O . ARG B 1 51 ? -11.195 19.562 -6.129 1 97 51 ARG B O 1
ATOM 2276 N N . PHE B 1 52 ? -11.703 18.969 -4.012 1 94.88 52 PHE B N 1
ATOM 2277 C CA . PHE B 1 52 ? -12.586 17.891 -4.449 1 94.88 52 PHE B CA 1
ATOM 2278 C C . PHE B 1 52 ? -13.984 18.422 -4.75 1 94.88 52 PHE B C 1
ATOM 2280 O O . PHE B 1 52 ? -14.68 17.891 -5.621 1 94.88 52 PHE B O 1
ATOM 2287 N N . ASP B 1 53 ? -14.383 19.422 -4.047 1 95.12 53 ASP B N 1
ATOM 2288 C CA . ASP B 1 53 ? -15.727 19.969 -4.215 1 95.12 53 ASP B CA 1
ATOM 2289 C C . ASP B 1 53 ? -15.891 20.609 -5.598 1 95.12 53 ASP B C 1
ATOM 2291 O O . ASP B 1 53 ? -17.016 20.734 -6.09 1 95.12 53 ASP B O 1
ATOM 2295 N N . THR B 1 54 ? -14.812 21 -6.238 1 96.5 54 THR B N 1
ATOM 2296 C CA . THR B 1 54 ? -14.867 21.531 -7.598 1 96.5 54 THR B CA 1
ATOM 2297 C C . THR B 1 54 ? -14.328 20.516 -8.594 1 96.5 54 THR B C 1
ATOM 2299 O O . THR B 1 54 ? -14.078 20.844 -9.758 1 96.5 54 THR B O 1
ATOM 2302 N N . ASN B 1 55 ? -14.039 19.297 -8.18 1 97.38 55 ASN B N 1
ATOM 2303 C CA . ASN B 1 55 ? -13.586 18.188 -8.992 1 97.38 55 ASN B CA 1
ATOM 2304 C C . ASN B 1 55 ? -12.258 18.5 -9.688 1 97.38 55 ASN B C 1
ATOM 2306 O O . ASN B 1 55 ? -12.055 18.125 -10.844 1 97.38 55 ASN B O 1
ATOM 2310 N N . ASP B 1 56 ? -11.422 19.219 -8.961 1 98.19 56 ASP B N 1
ATOM 2311 C CA . ASP B 1 56 ? -10.133 19.609 -9.516 1 98.19 56 ASP B CA 1
ATOM 2312 C C . ASP B 1 56 ? -9.312 18.391 -9.906 1 98.19 56 ASP B C 1
ATOM 2314 O O . ASP B 1 56 ? -8.547 18.422 -10.875 1 98.19 56 ASP B O 1
ATOM 2318 N N . GLN B 1 57 ? -9.438 17.297 -9.164 1 97.94 57 GLN B N 1
ATOM 2319 C CA . GLN B 1 57 ? -8.625 16.094 -9.367 1 97.94 57 GLN B CA 1
ATOM 2320 C C . GLN B 1 57 ? -8.961 15.414 -10.68 1 97.94 57 GLN B C 1
ATOM 2322 O O . GLN B 1 57 ? -8.234 14.523 -11.133 1 97.94 57 GLN B O 1
ATOM 2327 N N . PHE B 1 58 ? -10.031 15.844 -11.328 1 98.25 58 PHE B N 1
ATOM 2328 C CA . PHE B 1 58 ? -10.438 15.227 -12.594 1 98.25 58 PHE B CA 1
ATOM 2329 C C . PHE B 1 58 ? -10.078 16.125 -13.773 1 98.25 58 PHE B C 1
ATOM 2331 O O . PHE B 1 58 ? -10.32 15.766 -14.922 1 98.25 58 PHE B O 1
ATOM 2338 N N . SER B 1 59 ? -9.516 17.328 -13.523 1 98.62 59 SER B N 1
ATOM 2339 C CA . SER B 1 59 ? -9.117 18.219 -14.617 1 98.62 59 SER B CA 1
ATOM 2340 C C . SER B 1 59 ? -8.008 17.578 -15.453 1 98.62 59 SER B C 1
ATOM 2342 O O . SER B 1 59 ? -7.191 16.812 -14.938 1 98.62 59 SER B O 1
ATOM 2344 N N . PRO B 1 60 ? -7.98 17.906 -16.766 1 98.31 60 PRO B N 1
ATOM 2345 C CA . PRO B 1 60 ? -6.895 17.391 -17.594 1 98.31 60 PRO B CA 1
ATOM 2346 C C . PRO B 1 60 ? -5.512 17.766 -17.062 1 98.31 60 PRO B C 1
ATOM 2348 O O . PRO B 1 60 ? -4.566 16.984 -17.203 1 98.31 60 PRO B O 1
ATOM 2351 N N . GLU B 1 61 ? -5.406 18.922 -16.469 1 98.69 61 GLU B N 1
ATOM 2352 C CA . GLU B 1 61 ? -4.137 19.375 -15.906 1 98.69 61 GLU B CA 1
ATOM 2353 C C . GLU B 1 61 ? -3.682 18.453 -14.773 1 98.69 61 GLU B C 1
ATOM 2355 O O . GLU B 1 61 ? -2.535 18 -14.75 1 98.69 61 GLU B O 1
ATOM 2360 N N . PHE B 1 62 ? -4.574 18.172 -13.82 1 98.81 62 PHE B N 1
ATOM 2361 C CA . PHE B 1 62 ? -4.195 17.281 -12.719 1 98.81 62 PHE B CA 1
ATOM 2362 C C . PHE B 1 62 ? -3.912 15.875 -13.219 1 98.81 62 PHE B C 1
ATOM 2364 O O . PHE B 1 62 ? -2.922 15.258 -12.828 1 98.81 62 PHE B O 1
ATOM 2371 N N . LEU B 1 63 ? -4.758 15.391 -14.164 1 98.75 63 LEU B N 1
ATOM 2372 C CA . LEU B 1 63 ? -4.633 14.031 -14.68 1 98.75 63 LEU B CA 1
ATOM 2373 C C . LEU B 1 63 ? -3.342 13.867 -15.477 1 98.75 63 LEU B C 1
ATOM 2375 O O . LEU B 1 63 ? -2.814 12.758 -15.594 1 98.75 63 LEU B O 1
ATOM 2379 N N . SER B 1 64 ? -2.801 14.969 -15.969 1 98.38 64 SER B N 1
ATOM 2380 C CA . SER B 1 64 ? -1.523 14.922 -16.672 1 98.38 64 SER B CA 1
ATOM 2381 C C . SER B 1 64 ? -0.385 14.547 -15.734 1 98.38 64 SER B C 1
ATOM 2383 O O . SER B 1 64 ? 0.615 13.969 -16.156 1 98.38 64 SER B O 1
ATOM 2385 N N . LEU B 1 65 ? -0.553 14.844 -14.445 1 98.5 65 LEU B N 1
ATOM 2386 C CA . LEU B 1 65 ? 0.458 14.523 -13.445 1 98.5 65 LEU B CA 1
ATOM 2387 C C . LEU B 1 65 ? 0.145 13.203 -12.758 1 98.5 65 LEU B C 1
ATOM 2389 O O . LEU B 1 65 ? 1.044 12.391 -12.523 1 98.5 65 LEU B O 1
ATOM 2393 N N . ASN B 1 66 ? -1.076 13.062 -12.414 1 98.75 66 ASN B N 1
ATOM 2394 C CA . ASN B 1 66 ? -1.523 11.859 -11.719 1 98.75 66 ASN B CA 1
ATOM 2395 C C . ASN B 1 66 ? -2.775 11.273 -12.367 1 98.75 66 ASN B C 1
ATOM 2397 O O . ASN B 1 66 ? -3.895 11.594 -11.961 1 98.75 66 ASN B O 1
ATOM 2401 N N . PRO B 1 67 ? -2.639 10.297 -13.203 1 98.69 67 PRO B N 1
ATOM 2402 C CA . PRO B 1 67 ? -3.777 9.695 -13.906 1 98.69 67 PRO B CA 1
ATOM 2403 C C . PRO B 1 67 ? -4.711 8.938 -12.961 1 98.69 67 PRO B C 1
ATOM 2405 O O . PRO B 1 67 ? -5.809 8.547 -13.367 1 98.69 67 PRO B O 1
ATOM 2408 N N . ASN B 1 68 ? -4.281 8.727 -11.727 1 98.62 68 ASN B N 1
ATOM 2409 C CA . ASN B 1 68 ? -5.102 8.031 -10.734 1 98.62 68 ASN B CA 1
ATOM 2410 C C . ASN B 1 68 ? -6.121 8.969 -10.094 1 98.62 68 ASN B C 1
ATOM 2412 O O . ASN B 1 68 ? -6.984 8.531 -9.336 1 98.62 68 ASN B O 1
ATOM 2416 N N . ASN B 1 69 ? -5.996 10.289 -10.375 1 98.5 69 ASN B N 1
ATOM 2417 C CA . ASN B 1 69 ? -6.902 11.344 -9.938 1 98.5 69 ASN B CA 1
ATOM 2418 C C . ASN B 1 69 ? -6.996 11.406 -8.414 1 98.5 69 ASN B C 1
ATOM 2420 O O . ASN B 1 69 ? -8.078 11.602 -7.867 1 98.5 69 ASN B O 1
ATOM 2424 N N . LYS B 1 70 ? -5.918 10.992 -7.727 1 98.31 70 LYS B N 1
ATOM 2425 C CA . LYS B 1 70 ? -5.852 11.047 -6.266 1 98.31 70 LYS B CA 1
ATOM 2426 C C . LYS B 1 70 ? -4.738 11.977 -5.805 1 98.31 70 LYS B C 1
ATOM 2428 O O . LYS B 1 70 ? -3.748 12.172 -6.516 1 98.31 70 LYS B O 1
ATOM 2433 N N . ILE B 1 71 ? -4.91 12.641 -4.711 1 98.56 71 ILE B N 1
ATOM 2434 C CA . ILE B 1 71 ? -3.844 13.383 -4.047 1 98.56 71 ILE B CA 1
ATOM 2435 C C . ILE B 1 71 ? -3.17 12.492 -3.002 1 98.56 71 ILE B C 1
ATOM 2437 O O . ILE B 1 71 ? -3.76 11.516 -2.537 1 98.56 71 ILE B O 1
ATOM 2441 N N . PRO B 1 72 ? -1.923 12.734 -2.648 1 98.88 72 PRO B N 1
ATOM 2442 C CA . PRO B 1 72 ? -1.061 13.828 -3.092 1 98.88 72 PRO B CA 1
ATOM 2443 C C . PRO B 1 72 ? -0.278 13.492 -4.359 1 98.88 72 PRO B C 1
ATOM 2445 O O . PRO B 1 72 ? -0.186 12.32 -4.738 1 98.88 72 PRO B O 1
ATOM 2448 N N . ALA B 1 73 ? 0.181 14.469 -5.051 1 98.94 73 ALA B N 1
ATOM 2449 C CA . ALA B 1 73 ? 1.185 14.383 -6.109 1 98.94 73 ALA B CA 1
ATOM 2450 C C . ALA B 1 73 ? 2.227 15.492 -5.965 1 98.94 73 ALA B C 1
ATOM 2452 O O . ALA B 1 73 ? 1.956 16.531 -5.359 1 98.94 73 ALA B O 1
ATOM 2453 N N . ILE B 1 74 ? 3.436 15.25 -6.508 1 98.94 74 ILE B N 1
ATOM 2454 C CA . ILE B 1 74 ? 4.473 16.266 -6.402 1 98.94 74 ILE B CA 1
ATOM 2455 C C . ILE B 1 74 ? 5.199 16.406 -7.738 1 98.94 74 ILE B C 1
ATOM 2457 O O . ILE B 1 74 ? 5.133 15.508 -8.586 1 98.94 74 ILE B O 1
ATOM 2461 N N . ILE B 1 75 ? 5.801 17.5 -7.945 1 98.88 75 ILE B N 1
ATOM 2462 C CA . ILE B 1 75 ? 6.918 17.672 -8.867 1 98.88 75 ILE B CA 1
ATOM 2463 C C . ILE B 1 75 ? 8.133 18.188 -8.109 1 98.88 75 ILE B C 1
ATOM 2465 O O . ILE B 1 75 ? 8.078 19.266 -7.492 1 98.88 75 ILE B O 1
ATOM 2469 N N . ASP B 1 76 ? 9.18 17.453 -8.023 1 98.75 76 ASP B N 1
ATOM 2470 C CA . ASP B 1 76 ? 10.461 17.953 -7.543 1 98.75 76 ASP B CA 1
ATOM 2471 C C . ASP B 1 76 ? 11.297 18.516 -8.688 1 98.75 76 ASP B C 1
ATOM 2473 O O . ASP B 1 76 ? 11.805 17.766 -9.523 1 98.75 76 ASP B O 1
ATOM 2477 N N . PRO B 1 77 ? 11.445 19.797 -8.742 1 98.12 77 PRO B N 1
ATOM 2478 C CA . PRO B 1 77 ? 12.211 20.375 -9.852 1 98.12 77 PRO B CA 1
ATOM 2479 C C . PRO B 1 77 ? 13.688 19.984 -9.805 1 98.12 77 PRO B C 1
ATOM 2481 O O . PRO B 1 77 ? 14.391 20.078 -10.82 1 98.12 77 PRO B O 1
ATOM 2484 N N . ASN B 1 78 ? 14.18 19.562 -8.625 1 97.19 78 ASN B N 1
ATOM 2485 C CA . ASN B 1 78 ? 15.562 19.141 -8.422 1 97.19 78 ASN B CA 1
ATOM 2486 C C . ASN B 1 78 ? 15.656 17.656 -8.102 1 97.19 78 ASN B C 1
ATOM 2488 O O . ASN B 1 78 ? 16.234 17.281 -7.086 1 97.19 78 ASN B O 1
ATOM 2492 N N . GLY B 1 79 ? 15.062 16.859 -9.023 1 97.19 79 GLY B N 1
ATOM 2493 C CA . GLY B 1 79 ? 15.055 15.414 -8.828 1 97.19 79 GLY B CA 1
ATOM 2494 C C . GLY B 1 79 ? 16.375 14.766 -9.18 1 97.19 79 GLY B C 1
ATOM 2495 O O . GLY B 1 79 ? 17.406 15.438 -9.25 1 97.19 79 GLY B O 1
ATOM 2496 N N . PRO B 1 80 ? 16.344 13.453 -9.281 1 96.75 80 PRO B N 1
ATOM 2497 C CA . PRO B 1 80 ? 17.562 12.719 -9.664 1 96.75 80 PRO B CA 1
ATOM 2498 C C . PRO B 1 80 ? 18.203 13.266 -10.93 1 96.75 80 PRO B C 1
ATOM 2500 O O . PRO B 1 80 ? 17.516 13.633 -11.875 1 96.75 80 PRO B O 1
ATOM 2503 N N . ASP B 1 81 ? 19.516 13.391 -10.914 1 94.81 81 ASP B N 1
ATOM 2504 C CA . ASP B 1 81 ? 20.328 13.875 -12.023 1 94.81 81 ASP B CA 1
ATOM 2505 C C . ASP B 1 81 ? 19.953 15.305 -12.398 1 94.81 81 ASP B C 1
ATOM 2507 O O . ASP B 1 81 ? 20.109 15.711 -13.555 1 94.81 81 ASP B O 1
ATOM 2511 N N . GLY B 1 82 ? 19.344 16 -11.469 1 93.94 82 GLY B N 1
ATOM 2512 C CA . GLY B 1 82 ? 19.031 17.406 -11.672 1 93.94 82 GLY B CA 1
ATOM 2513 C C . GLY B 1 82 ? 17.812 17.609 -12.562 1 93.94 82 GLY B C 1
ATOM 2514 O O . GLY B 1 82 ? 17.578 18.719 -13.047 1 93.94 82 GLY B O 1
ATOM 2515 N N . LYS B 1 83 ? 17.078 16.609 -12.828 1 95.81 83 LYS B N 1
ATOM 2516 C CA . LYS B 1 83 ? 15.891 16.688 -13.68 1 95.81 83 LYS B CA 1
ATOM 2517 C C . LYS B 1 83 ? 14.609 16.625 -12.844 1 95.81 83 LYS B C 1
ATOM 2519 O O . LYS B 1 83 ? 14.57 15.977 -11.805 1 95.81 83 LYS B O 1
ATOM 2524 N N . PRO B 1 84 ? 13.555 17.328 -13.328 1 97.88 84 PRO B N 1
ATOM 2525 C CA . PRO B 1 84 ? 12.289 17.266 -12.586 1 97.88 84 PRO B CA 1
ATOM 2526 C C . PRO B 1 84 ? 11.742 15.852 -12.453 1 97.88 84 PRO B C 1
ATOM 2528 O O . PRO B 1 84 ? 11.828 15.062 -13.398 1 97.88 84 PRO B O 1
ATOM 2531 N N . LEU B 1 85 ? 11.273 15.57 -11.266 1 98.38 85 LEU B N 1
ATOM 2532 C CA . LEU B 1 85 ? 10.656 14.273 -11.008 1 98.38 85 LEU B CA 1
ATOM 2533 C C . LEU B 1 85 ? 9.203 14.445 -10.586 1 98.38 85 LEU B C 1
ATOM 2535 O O . LEU B 1 85 ? 8.922 14.953 -9.492 1 98.38 85 LEU B O 1
ATOM 2539 N N . PRO B 1 86 ? 8.219 14.141 -11.453 1 98.75 86 PRO B N 1
ATOM 2540 C CA . PRO B 1 86 ? 6.832 13.977 -11.016 1 98.75 86 PRO B CA 1
ATOM 2541 C C . PRO B 1 86 ? 6.594 12.656 -10.289 1 98.75 86 PRO B C 1
ATOM 2543 O O . PRO B 1 86 ? 7.164 11.633 -10.664 1 98.75 86 PRO B O 1
ATOM 2546 N N . LEU B 1 87 ? 5.855 12.695 -9.25 1 98.88 87 LEU B N 1
ATOM 2547 C CA . LEU B 1 87 ? 5.555 11.492 -8.484 1 98.88 87 LEU B CA 1
ATOM 2548 C C . LEU B 1 87 ? 4.188 11.594 -7.816 1 98.88 87 LEU B C 1
ATOM 2550 O O . LEU B 1 87 ? 3.814 12.664 -7.32 1 98.88 87 LEU B O 1
ATOM 2554 N N . PHE B 1 88 ? 3.465 10.477 -7.863 1 98.75 88 PHE B N 1
ATOM 2555 C CA . PHE B 1 88 ? 2.256 10.375 -7.055 1 98.75 88 PHE B CA 1
ATOM 2556 C C . PHE B 1 88 ? 2.287 9.117 -6.191 1 98.75 88 PHE B C 1
ATOM 2558 O O . PHE B 1 88 ? 3.277 8.375 -6.195 1 98.75 88 PHE B O 1
ATOM 2565 N N . GLU B 1 89 ? 1.177 8.852 -5.449 1 98.88 89 GLU B N 1
ATOM 2566 C CA . GLU B 1 89 ? 1.114 7.836 -4.398 1 98.88 89 GLU B CA 1
ATOM 2567 C C . GLU B 1 89 ? 1.933 8.25 -3.182 1 98.88 89 GLU B C 1
ATOM 2569 O O . GLU B 1 89 ? 3.162 8.297 -3.238 1 98.88 89 GLU B O 1
ATOM 2574 N N . SER B 1 90 ? 1.282 8.461 -2.076 1 98.94 90 SER B N 1
ATOM 2575 C CA . SER B 1 90 ? 1.9 9.055 -0.896 1 98.94 90 SER B CA 1
ATOM 2576 C C . SER B 1 90 ? 3.02 8.172 -0.352 1 98.94 90 SER B C 1
ATOM 2578 O O . SER B 1 90 ? 4.051 8.672 0.101 1 98.94 90 SER B O 1
ATOM 2580 N N . GLY B 1 91 ? 2.838 6.809 -0.415 1 98.94 91 GLY B N 1
ATOM 2581 C CA . GLY B 1 91 ? 3.895 5.922 0.044 1 98.94 91 GLY B CA 1
ATOM 2582 C C . GLY B 1 91 ? 5.18 6.066 -0.748 1 98.94 91 GLY B C 1
ATOM 2583 O O . GLY B 1 91 ? 6.27 6.105 -0.172 1 98.94 91 GLY B O 1
ATOM 2584 N N . ALA B 1 92 ? 5.059 6.164 -2.076 1 98.94 92 ALA B N 1
ATOM 2585 C CA . ALA B 1 92 ? 6.215 6.355 -2.947 1 98.94 92 ALA B CA 1
ATOM 2586 C C . ALA B 1 92 ? 6.879 7.703 -2.689 1 98.94 92 ALA B C 1
ATOM 2588 O O . ALA B 1 92 ? 8.109 7.797 -2.635 1 98.94 92 ALA B O 1
ATOM 2589 N N . ILE B 1 93 ? 6.082 8.75 -2.494 1 99 93 ILE B N 1
ATOM 2590 C CA . ILE B 1 93 ? 6.594 10.094 -2.26 1 99 93 ILE B CA 1
ATOM 2591 C C . ILE B 1 93 ? 7.367 10.133 -0.944 1 99 93 ILE B C 1
ATOM 2593 O O . ILE B 1 93 ? 8.445 10.719 -0.869 1 99 93 ILE B O 1
ATOM 2597 N N . LEU B 1 94 ? 6.812 9.453 0.097 1 99 94 LEU B N 1
ATOM 2598 C CA . LEU B 1 94 ? 7.488 9.414 1.389 1 99 94 LEU B CA 1
ATOM 2599 C C . LEU B 1 94 ? 8.844 8.727 1.275 1 99 94 LEU B C 1
ATOM 2601 O O . LEU B 1 94 ? 9.844 9.227 1.802 1 99 94 LEU B O 1
ATOM 2605 N N . ILE B 1 95 ? 8.906 7.59 0.601 1 98.94 95 ILE B N 1
ATOM 2606 C CA . ILE B 1 95 ? 10.156 6.863 0.442 1 98.94 95 ILE B CA 1
ATOM 2607 C C . ILE B 1 95 ? 11.156 7.719 -0.337 1 98.94 95 ILE B C 1
ATOM 2609 O O . ILE B 1 95 ? 12.32 7.824 0.045 1 98.94 95 ILE B O 1
ATOM 2613 N N . TYR B 1 96 ? 10.703 8.383 -1.389 1 98.94 96 TYR B N 1
ATOM 2614 C CA . TYR B 1 96 ? 11.562 9.242 -2.203 1 98.94 96 TYR B CA 1
ATOM 2615 C C . TYR B 1 96 ? 12.141 10.383 -1.373 1 98.94 96 TYR B C 1
ATOM 2617 O O . TYR B 1 96 ? 13.352 10.594 -1.357 1 98.94 96 TYR B O 1
ATOM 2625 N N . LEU B 1 97 ? 11.305 11.086 -0.664 1 98.94 97 LEU B N 1
ATOM 2626 C CA . LEU B 1 97 ? 11.75 12.258 0.078 1 98.94 97 LEU B CA 1
ATOM 2627 C C . LEU B 1 97 ? 12.672 11.867 1.227 1 98.94 97 LEU B C 1
ATOM 2629 O O . LEU B 1 97 ? 13.594 12.602 1.565 1 98.94 97 LEU B O 1
ATOM 2633 N N . ALA B 1 98 ? 12.367 10.727 1.869 1 98.94 98 ALA B N 1
ATOM 2634 C CA . ALA B 1 98 ? 13.273 10.219 2.896 1 98.94 98 ALA B CA 1
ATOM 2635 C C . ALA B 1 98 ? 14.656 9.961 2.32 1 98.94 98 ALA B C 1
ATOM 2637 O O . ALA B 1 98 ? 15.672 10.336 2.918 1 98.94 98 ALA B O 1
ATOM 2638 N N . ASP B 1 99 ? 14.695 9.344 1.158 1 98.25 99 ASP B N 1
ATOM 2639 C CA . ASP B 1 99 ? 15.969 9.039 0.513 1 98.25 99 ASP B CA 1
ATOM 2640 C C . ASP B 1 99 ? 16.672 10.32 0.069 1 98.25 99 ASP B C 1
ATOM 2642 O O . ASP B 1 99 ? 17.891 10.453 0.232 1 98.25 99 ASP B O 1
ATOM 2646 N N . LYS B 1 100 ? 15.93 11.219 -0.465 1 98.25 100 LYS B N 1
ATOM 2647 C CA . LYS B 1 100 ? 16.484 12.484 -0.948 1 98.25 100 LYS B CA 1
ATOM 2648 C C . LYS B 1 100 ? 17.141 13.266 0.185 1 98.25 100 LYS B C 1
ATOM 2650 O O . LYS B 1 100 ? 18.219 13.828 0.008 1 98.25 100 LYS B O 1
ATOM 2655 N N . THR B 1 101 ? 16.516 13.266 1.348 1 98.44 101 THR B N 1
ATOM 2656 C CA . THR B 1 101 ? 16.984 14.102 2.449 1 98.44 101 THR B CA 1
ATOM 2657 C C . THR B 1 101 ? 17.891 13.312 3.385 1 98.44 101 THR B C 1
ATOM 2659 O O . THR B 1 101 ? 18.609 13.898 4.191 1 98.44 101 THR B O 1
ATOM 2662 N N . GLY B 1 102 ? 17.797 11.984 3.352 1 98 102 GLY B N 1
ATOM 2663 C CA . GLY B 1 102 ? 18.484 11.148 4.32 1 98 102 GLY B CA 1
ATOM 2664 C C . GLY B 1 102 ? 17.891 11.234 5.711 1 98 102 GLY B C 1
ATOM 2665 O O . GLY B 1 102 ? 18.562 10.938 6.699 1 98 102 GLY B O 1
ATOM 2666 N N . GLN B 1 103 ? 16.641 11.695 5.809 1 98.62 103 GLN B N 1
ATOM 2667 C CA . GLN B 1 103 ? 15.977 11.906 7.09 1 98.62 103 GLN B CA 1
ATOM 2668 C C . GLN B 1 103 ? 14.75 11.016 7.227 1 98.62 103 GLN B C 1
ATOM 2670 O O . GLN B 1 103 ? 14.195 10.555 6.227 1 98.62 103 GLN B O 1
ATOM 2675 N N . LEU B 1 104 ? 14.375 10.633 8.484 1 98.88 104 LEU B N 1
ATOM 2676 C CA . LEU B 1 104 ? 13.125 10 8.875 1 98.88 104 LEU B CA 1
ATOM 2677 C C . LEU B 1 104 ? 13.047 8.57 8.336 1 98.88 104 LEU B C 1
ATOM 2679 O O . LEU B 1 104 ? 11.953 8.062 8.07 1 98.88 104 LEU B O 1
ATOM 2683 N N . ILE B 1 105 ? 14.047 7.969 8.039 1 98.69 105 ILE B N 1
ATOM 2684 C CA . ILE B 1 105 ? 14.195 6.551 7.742 1 98.69 105 ILE B CA 1
ATOM 2685 C C . ILE B 1 105 ? 15.547 6.051 8.25 1 98.69 105 ILE B C 1
ATOM 2687 O O . ILE B 1 105 ? 16.547 6.762 8.164 1 98.69 105 ILE B O 1
ATOM 2691 N N . PRO B 1 106 ? 15.57 4.887 8.906 1 98.31 106 PRO B N 1
ATOM 2692 C CA . PRO B 1 106 ? 16.859 4.375 9.398 1 98.31 106 PRO B CA 1
ATOM 2693 C C . PRO B 1 106 ? 17.922 4.309 8.305 1 98.31 106 PRO B C 1
ATOM 2695 O O . PRO B 1 106 ? 17.609 4.004 7.152 1 98.31 106 PRO B O 1
ATOM 2698 N N . LYS B 1 107 ? 19.172 4.512 8.664 1 96 107 LYS B N 1
ATOM 2699 C CA . LYS B 1 107 ? 20.281 4.516 7.715 1 96 107 LYS B CA 1
ATOM 2700 C C . LYS B 1 107 ? 20.75 3.094 7.41 1 96 107 LYS B C 1
ATOM 2702 O O . LYS B 1 107 ? 21.266 2.822 6.32 1 96 107 LYS B O 1
ATOM 2707 N N . ASP B 1 108 ? 20.625 2.238 8.43 1 97.38 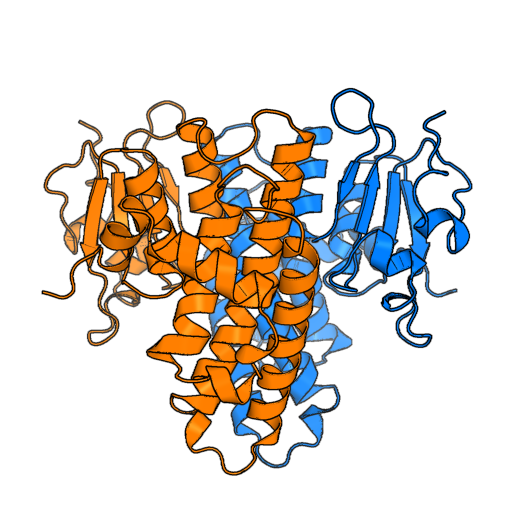108 ASP B N 1
ATOM 2708 C CA . ASP B 1 108 ? 20.984 0.852 8.164 1 97.38 108 ASP B CA 1
ATOM 2709 C C . ASP B 1 108 ? 19.922 0.165 7.297 1 97.38 108 ASP B C 1
ATOM 2711 O O . ASP B 1 108 ? 18.734 0.478 7.398 1 97.38 108 ASP B O 1
ATOM 2715 N N . LEU B 1 109 ? 20.297 -0.793 6.492 1 97.75 109 LEU B N 1
ATOM 2716 C CA . LEU B 1 109 ? 19.453 -1.396 5.48 1 97.75 109 LEU B CA 1
ATOM 2717 C C . LEU B 1 109 ? 18.328 -2.205 6.129 1 97.75 109 LEU B C 1
ATOM 2719 O O . LEU B 1 109 ? 17.188 -2.178 5.66 1 97.75 109 LEU B O 1
ATOM 2723 N N . ALA B 1 110 ? 18.609 -2.975 7.172 1 98.19 110 ALA B N 1
ATOM 2724 C CA . ALA B 1 110 ? 17.578 -3.76 7.832 1 98.19 110 ALA B CA 1
ATOM 2725 C C . ALA B 1 110 ? 16.453 -2.863 8.336 1 98.19 110 ALA B C 1
ATOM 2727 O O . ALA B 1 110 ? 15.273 -3.137 8.102 1 98.19 110 ALA B O 1
ATOM 2728 N N . GLY B 1 111 ? 16.844 -1.766 9.062 1 98.5 111 GLY B N 1
ATOM 2729 C CA . GLY B 1 111 ? 15.867 -0.808 9.555 1 98.5 111 GLY B CA 1
ATOM 2730 C C . GLY B 1 111 ? 15.086 -0.127 8.445 1 98.5 111 GLY B C 1
ATOM 2731 O O . GLY B 1 111 ? 13.891 0.144 8.602 1 98.5 111 GLY B O 1
ATOM 2732 N N . ARG B 1 112 ? 15.766 0.156 7.352 1 98.69 112 ARG B N 1
ATOM 2733 C CA . ARG B 1 112 ? 15.109 0.774 6.199 1 98.69 112 ARG B CA 1
ATOM 2734 C C . ARG B 1 112 ? 13.977 -0.098 5.68 1 98.69 112 ARG B C 1
ATOM 2736 O O . ARG B 1 112 ? 12.852 0.378 5.508 1 98.69 112 ARG B O 1
ATOM 2743 N N . TYR B 1 113 ? 14.195 -1.363 5.484 1 98.81 113 TYR B N 1
ATOM 2744 C CA . TYR B 1 113 ? 13.188 -2.219 4.871 1 98.81 113 TYR B CA 1
ATOM 2745 C C . TYR B 1 113 ? 12.086 -2.562 5.867 1 98.81 113 TYR B C 1
ATOM 2747 O O . TYR B 1 113 ? 10.922 -2.715 5.484 1 98.81 113 TYR B O 1
ATOM 2755 N N . GLU B 1 114 ? 12.43 -2.662 7.145 1 98.81 114 GLU B N 1
ATOM 2756 C CA . GLU B 1 114 ? 11.383 -2.795 8.148 1 98.81 114 GLU B CA 1
ATOM 2757 C C . GLU B 1 114 ? 10.469 -1.573 8.156 1 98.81 114 GLU B C 1
ATOM 2759 O O . GLU B 1 114 ? 9.25 -1.701 8.32 1 98.81 114 GLU B O 1
ATOM 2764 N N . THR B 1 115 ? 11.078 -0.378 8.039 1 98.94 115 THR B N 1
ATOM 2765 C CA . THR B 1 115 ? 10.273 0.839 7.961 1 98.94 115 THR B CA 1
ATOM 2766 C C . THR B 1 115 ? 9.336 0.793 6.758 1 98.94 115 THR B C 1
ATOM 2768 O O . THR B 1 115 ? 8.148 1.095 6.883 1 98.94 115 THR B O 1
ATOM 2771 N N . ILE B 1 116 ? 9.867 0.383 5.605 1 98.94 116 ILE B N 1
ATOM 2772 C CA . ILE B 1 116 ? 9.07 0.295 4.387 1 98.94 116 ILE B CA 1
ATOM 2773 C C . ILE B 1 116 ? 7.953 -0.734 4.57 1 98.94 116 ILE B C 1
ATOM 2775 O O . ILE B 1 116 ? 6.84 -0.544 4.082 1 98.94 116 ILE B O 1
ATOM 2779 N N . GLN B 1 117 ? 8.219 -1.788 5.328 1 98.94 117 GLN B N 1
ATOM 2780 C CA . GLN B 1 117 ? 7.211 -2.785 5.68 1 98.94 117 GLN B CA 1
ATOM 2781 C C . GLN B 1 117 ? 6.023 -2.139 6.387 1 98.94 117 GLN B C 1
ATOM 2783 O O . GLN B 1 117 ? 4.871 -2.398 6.035 1 98.94 117 GLN B O 1
ATOM 2788 N N . TRP B 1 118 ? 6.238 -1.292 7.309 1 98.94 118 TRP B N 1
ATOM 2789 C CA . TRP B 1 118 ? 5.164 -0.667 8.078 1 98.94 118 TRP B CA 1
ATOM 2790 C C . TRP B 1 118 ? 4.461 0.408 7.25 1 98.94 118 TRP B C 1
ATOM 2792 O O . TRP B 1 118 ? 3.26 0.638 7.414 1 98.94 118 TRP B O 1
ATOM 2802 N N . VAL B 1 119 ? 5.227 1.081 6.293 1 99 119 VAL B N 1
ATOM 2803 C CA . VAL B 1 119 ? 4.574 1.948 5.312 1 99 119 VAL B CA 1
ATOM 2804 C C . VAL B 1 119 ? 3.6 1.133 4.469 1 99 119 VAL B C 1
ATOM 2806 O O . VAL B 1 119 ? 2.463 1.553 4.242 1 99 119 VAL B O 1
ATOM 2809 N N . MET B 1 120 ? 4.035 -0.081 4.062 1 98.94 120 MET B N 1
ATOM 2810 C CA . MET B 1 120 ? 3.176 -0.944 3.254 1 98.94 120 MET B CA 1
ATOM 2811 C C . MET B 1 120 ? 1.981 -1.436 4.066 1 98.94 120 MET B C 1
ATOM 2813 O O . MET B 1 120 ? 0.873 -1.554 3.541 1 98.94 120 MET B O 1
ATOM 2817 N N . PHE B 1 121 ? 2.168 -1.719 5.406 1 98.94 121 PHE B N 1
ATOM 2818 C CA . PHE B 1 121 ? 1.079 -2.074 6.309 1 98.94 121 PHE B CA 1
ATOM 2819 C C . PHE B 1 121 ? -0.007 -1.005 6.297 1 98.94 121 PHE B C 1
ATOM 2821 O O . PHE B 1 121 ? -1.197 -1.321 6.238 1 98.94 121 PHE B O 1
ATOM 2828 N N . GLN B 1 122 ? 0.466 0.206 6.32 1 98.94 122 GLN B N 1
ATOM 2829 C CA . GLN B 1 122 ? -0.467 1.325 6.25 1 98.94 122 GLN B CA 1
ATOM 2830 C C . GLN B 1 122 ? -1.132 1.402 4.879 1 98.94 122 GLN B C 1
ATOM 2832 O O . GLN B 1 122 ? -2.354 1.532 4.785 1 98.94 122 GLN B O 1
ATOM 2837 N N . MET B 1 123 ? -0.4 1.343 3.754 1 98.88 123 MET B N 1
ATOM 2838 C CA . MET B 1 123 ? -0.9 1.567 2.4 1 98.88 123 MET B CA 1
ATOM 2839 C C . MET B 1 123 ? -1.89 0.478 1.999 1 98.88 123 MET B C 1
ATOM 2841 O O . MET B 1 123 ? -2.875 0.751 1.311 1 98.88 123 MET B O 1
ATOM 2845 N N . GLY B 1 124 ? -1.599 -0.734 2.418 1 98.69 124 GLY B N 1
ATOM 2846 C CA . GLY B 1 124 ? -2.414 -1.861 1.997 1 98.69 124 GLY B CA 1
ATOM 2847 C C . GLY B 1 124 ? -3.479 -2.24 3.012 1 98.69 124 GLY B C 1
ATOM 2848 O O . GLY B 1 124 ? -4.414 -2.979 2.691 1 98.69 124 GLY B O 1
ATOM 2849 N N . GLY B 1 125 ? -3.369 -1.771 4.289 1 98.75 125 GLY B N 1
ATOM 2850 C CA . GLY B 1 125 ? -4.25 -2.188 5.367 1 98.75 125 GLY B CA 1
ATOM 2851 C C . GLY B 1 125 ? -4.996 -1.033 6.012 1 98.75 125 GLY B C 1
ATOM 2852 O O . GLY B 1 125 ? -6.145 -0.758 5.664 1 98.75 125 GLY B O 1
ATOM 2853 N N . ILE B 1 126 ? -4.285 -0.198 6.711 1 98.88 126 ILE B N 1
ATOM 2854 C CA . ILE B 1 126 ? -4.848 0.863 7.539 1 98.88 126 ILE B CA 1
ATOM 2855 C C . ILE B 1 126 ? -5.633 1.839 6.664 1 98.88 126 ILE B C 1
ATOM 2857 O O . ILE B 1 126 ? -6.832 2.043 6.871 1 98.88 126 ILE B O 1
ATOM 2861 N N . GLY B 1 127 ? -4.98 2.354 5.621 1 98.81 127 GLY B N 1
ATOM 2862 C CA . GLY B 1 127 ? -5.609 3.357 4.777 1 98.81 127 GLY B CA 1
ATOM 2863 C C . GLY B 1 127 ? -6.902 2.877 4.141 1 98.81 127 GLY B C 1
ATOM 2864 O O . GLY B 1 127 ? -7.973 3.43 4.402 1 98.81 127 GLY B O 1
ATOM 2865 N N . PRO B 1 128 ? -6.836 1.804 3.359 1 98.88 128 PRO B N 1
ATOM 2866 C CA . PRO B 1 128 ? -8.016 1.317 2.646 1 98.88 128 PRO B CA 1
ATOM 2867 C C . PRO B 1 128 ? -9.148 0.907 3.59 1 98.88 128 PRO B C 1
ATOM 2869 O O . PRO B 1 128 ? -10.305 1.254 3.357 1 98.88 128 PRO B O 1
ATOM 2872 N N . MET B 1 129 ? -8.859 0.243 4.719 1 98.88 129 MET B N 1
ATOM 2873 C CA . MET B 1 129 ? -9.914 -0.279 5.582 1 98.88 129 MET B CA 1
ATOM 2874 C C . MET B 1 129 ? -10.539 0.837 6.414 1 98.88 129 MET B C 1
ATOM 2876 O O . MET B 1 129 ? -11.758 0.888 6.574 1 98.88 129 MET B O 1
ATOM 2880 N N . PHE B 1 130 ? -9.664 1.733 6.957 1 98.94 130 PHE B N 1
ATOM 2881 C CA . PHE B 1 130 ? -10.211 2.881 7.672 1 98.94 130 PHE B CA 1
ATOM 2882 C C . PHE B 1 130 ? -11.039 3.756 6.738 1 98.94 130 PHE B C 1
ATOM 2884 O O . PHE B 1 130 ? -12.07 4.305 7.141 1 98.94 130 PHE B O 1
ATOM 2891 N N . GLY B 1 131 ? -10.547 3.908 5.461 1 98.75 131 GLY B N 1
ATOM 2892 C CA . GLY B 1 131 ? -11.328 4.645 4.48 1 98.75 131 GLY B CA 1
ATOM 2893 C C . GLY B 1 131 ? -12.719 4.066 4.266 1 98.75 131 GLY B C 1
ATOM 2894 O O . GLY B 1 131 ? -13.688 4.809 4.105 1 98.75 131 GLY B O 1
ATOM 2895 N N . GLN B 1 132 ? -12.844 2.732 4.25 1 98.81 132 GLN B N 1
ATOM 2896 C CA . GLN B 1 132 ? -14.148 2.098 4.086 1 98.81 132 GLN B CA 1
ATOM 2897 C C . GLN B 1 132 ? -15.031 2.328 5.309 1 98.81 132 GLN B C 1
ATOM 2899 O O . GLN B 1 132 ? -16.25 2.488 5.184 1 98.81 132 GLN B O 1
ATOM 2904 N N . VAL B 1 133 ? -14.445 2.338 6.527 1 98.88 133 VAL B N 1
ATOM 2905 C CA . VAL B 1 133 ? -15.219 2.736 7.695 1 98.88 133 VAL B CA 1
ATOM 2906 C C . VAL B 1 133 ? -15.812 4.125 7.477 1 98.88 133 VAL B C 1
ATOM 2908 O O . VAL B 1 133 ? -17 4.355 7.746 1 98.88 133 VAL B O 1
ATOM 2911 N N . GLY B 1 134 ? -14.984 5.055 6.996 1 98.75 134 GLY B N 1
ATOM 2912 C CA . GLY B 1 134 ? -15.469 6.395 6.699 1 98.75 134 GLY B CA 1
ATOM 2913 C C . GLY B 1 134 ? -16.641 6.402 5.738 1 98.75 134 GLY B C 1
ATOM 2914 O O . GLY B 1 134 ? -17.656 7.07 5.988 1 98.75 134 GLY B O 1
ATOM 2915 N N . PHE B 1 135 ? -16.578 5.613 4.648 1 98.62 135 PHE B N 1
ATOM 2916 C CA . PHE B 1 135 ? -17.641 5.578 3.656 1 98.62 135 PHE B CA 1
ATOM 2917 C C . PHE B 1 135 ? -18.938 5.059 4.27 1 98.62 135 PHE B C 1
ATOM 2919 O O . PHE B 1 135 ? -20 5.668 4.109 1 98.62 135 PHE B O 1
ATOM 2926 N N . PHE B 1 136 ? -18.859 3.934 5.016 1 98.75 136 PHE B N 1
ATOM 2927 C CA . PHE B 1 136 ? -20.047 3.211 5.441 1 98.75 136 PHE B CA 1
ATOM 2928 C C . PHE B 1 136 ? -20.594 3.789 6.742 1 98.75 136 PHE B C 1
ATOM 2930 O O . PHE B 1 136 ? -21.734 3.502 7.121 1 98.75 136 PHE B O 1
ATOM 2937 N N . HIS B 1 137 ? -19.797 4.621 7.43 1 98.56 137 HIS B N 1
ATOM 2938 C CA . HIS B 1 137 ? -20.203 5.137 8.734 1 98.56 137 HIS B CA 1
ATOM 2939 C C . HIS B 1 137 ? -20.484 6.633 8.672 1 98.56 137 HIS B C 1
ATOM 2941 O O . HIS B 1 137 ? -21.391 7.129 9.344 1 98.56 137 HIS B O 1
ATOM 2947 N N . LYS B 1 138 ? -19.734 7.348 7.871 1 97.94 138 LYS B N 1
ATOM 2948 C CA . LYS B 1 138 ? -19.766 8.805 7.906 1 97.94 138 LYS B CA 1
ATOM 2949 C C . LYS B 1 138 ? -20.328 9.375 6.609 1 97.94 138 LYS B C 1
ATOM 2951 O O . LYS B 1 138 ? -20.984 10.422 6.613 1 97.94 138 LYS B O 1
ATOM 2956 N N . PHE B 1 139 ? -20.125 8.758 5.484 1 97.44 139 PHE B N 1
ATOM 2957 C CA . PHE B 1 139 ? -20.469 9.32 4.18 1 97.44 139 PHE B CA 1
ATOM 2958 C C . PHE B 1 139 ? -21.641 8.562 3.559 1 97.44 139 PHE B C 1
ATOM 2960 O O . PHE B 1 139 ? -22.609 8.227 4.246 1 97.44 139 PHE B O 1
ATOM 2967 N N . ALA B 1 140 ? -21.625 8.352 2.238 1 96.5 140 ALA B N 1
ATOM 2968 C CA . ALA B 1 140 ? -22.797 7.906 1.491 1 96.5 140 ALA B CA 1
ATOM 2969 C C . ALA B 1 140 ? -23.297 6.555 1.997 1 96.5 140 ALA B C 1
ATOM 2971 O O . ALA B 1 140 ? -24.5 6.289 2.014 1 96.5 140 ALA B O 1
ATOM 2972 N N . GLY B 1 141 ? -22.391 5.672 2.469 1 97.88 141 GLY B N 1
ATOM 2973 C CA . GLY B 1 141 ? -22.75 4.336 2.914 1 97.88 141 GLY B CA 1
ATOM 2974 C C . GLY B 1 141 ? -23.453 4.32 4.262 1 97.88 141 GLY B C 1
ATOM 2975 O O . GLY B 1 141 ? -23.984 3.295 4.672 1 97.88 141 GLY B O 1
ATOM 2976 N N . ARG B 1 142 ? -23.438 5.496 4.91 1 97.56 142 ARG B N 1
ATOM 2977 C CA . ARG B 1 142 ? -24.062 5.582 6.227 1 97.56 142 ARG B CA 1
ATOM 2978 C C . ARG B 1 142 ? -25.562 5.309 6.141 1 97.56 142 ARG B C 1
ATOM 2980 O O . ARG B 1 142 ? -26.156 4.773 7.078 1 97.56 142 ARG B O 1
ATOM 2987 N N . ASP B 1 143 ? -26.109 5.488 4.934 1 97.19 143 ASP B N 1
ATOM 2988 C CA . ASP B 1 143 ? -27.562 5.414 4.758 1 97.19 143 ASP B CA 1
ATOM 2989 C C . ASP B 1 143 ? -27.984 4.02 4.293 1 97.19 143 ASP B C 1
ATOM 2991 O O . ASP B 1 143 ? -29.188 3.748 4.145 1 97.19 143 ASP B O 1
ATOM 2995 N N . TYR B 1 144 ? -27 3.178 4.059 1 97.56 144 TYR B N 1
ATOM 2996 C CA . TYR B 1 144 ? -27.359 1.806 3.719 1 97.56 144 TYR B CA 1
ATOM 2997 C C . TYR B 1 144 ? -28.062 1.125 4.883 1 97.56 144 TYR B C 1
ATOM 2999 O O . TYR B 1 144 ? -27.625 1.227 6.031 1 97.56 144 TYR B O 1
ATOM 3007 N N . GLU B 1 145 ? -29.156 0.417 4.648 1 97.56 145 GLU B N 1
ATOM 3008 C CA . GLU B 1 145 ? -29.938 -0.263 5.688 1 97.56 145 GLU B CA 1
ATOM 3009 C C . GLU B 1 145 ? -29.172 -1.462 6.246 1 97.56 145 GLU B C 1
ATOM 3011 O O . GLU B 1 145 ? -29.172 -1.69 7.457 1 97.56 145 GLU B O 1
ATOM 3016 N N . ASP B 1 146 ? -28.656 -2.236 5.32 1 97.88 146 ASP B N 1
ATOM 3017 C CA . ASP B 1 146 ? -27.844 -3.371 5.73 1 97.88 146 ASP B CA 1
ATOM 3018 C C . ASP B 1 146 ? -26.5 -2.904 6.285 1 97.88 146 ASP B C 1
ATOM 3020 O O . ASP B 1 146 ? -25.688 -2.338 5.555 1 97.88 146 ASP B O 1
ATOM 3024 N N . LYS B 1 147 ? -26.203 -3.186 7.555 1 98.19 147 LYS B N 1
ATOM 3025 C CA . LYS B 1 147 ? -25.016 -2.652 8.211 1 98.19 147 LYS B CA 1
ATOM 3026 C C . LYS B 1 147 ? -23.875 -3.672 8.195 1 98.19 147 LYS B C 1
ATOM 3028 O O . LYS B 1 147 ? -22.766 -3.371 8.633 1 98.19 147 LYS B O 1
ATOM 3033 N N . ARG B 1 148 ? -24.141 -4.797 7.598 1 98.44 148 ARG B N 1
ATOM 3034 C CA . ARG B 1 148 ? -23.125 -5.84 7.57 1 98.44 148 ARG B CA 1
ATOM 3035 C C . ARG B 1 148 ? -21.875 -5.359 6.855 1 98.44 148 ARG B C 1
ATOM 3037 O O . ARG B 1 148 ? -20.75 -5.633 7.297 1 98.44 148 ARG B O 1
ATOM 3044 N N . PRO B 1 149 ? -21.984 -4.578 5.762 1 98.5 149 PRO B N 1
ATOM 3045 C CA . PRO B 1 149 ? -20.766 -4.055 5.145 1 98.5 149 PRO B CA 1
ATOM 3046 C C . PRO B 1 149 ? -19.984 -3.121 6.066 1 98.5 149 PRO B C 1
ATOM 3048 O O . PRO B 1 149 ? -18.766 -3.211 6.156 1 98.5 149 PRO B O 1
ATOM 3051 N N . ARG B 1 150 ? -20.688 -2.209 6.758 1 98.69 150 ARG B N 1
ATOM 3052 C CA . ARG B 1 150 ? -20.016 -1.355 7.738 1 98.69 150 ARG B CA 1
ATOM 3053 C C . ARG B 1 150 ? -19.281 -2.189 8.773 1 98.69 150 ARG B C 1
ATOM 3055 O O . ARG B 1 150 ? -18.109 -1.936 9.062 1 98.69 150 ARG B O 1
ATOM 3062 N N . ASP B 1 151 ? -19.922 -3.215 9.312 1 98.69 151 ASP B N 1
ATOM 3063 C CA . ASP B 1 151 ? -19.375 -4.016 10.406 1 98.69 151 ASP B CA 1
ATOM 3064 C C . ASP B 1 151 ? -18.141 -4.789 9.961 1 98.69 151 ASP B C 1
ATOM 3066 O O . ASP B 1 151 ? -17.203 -5.004 10.75 1 98.69 151 ASP B O 1
ATOM 3070 N N . ARG B 1 152 ? -18.109 -5.23 8.703 1 98.56 152 ARG B N 1
ATOM 3071 C CA . ARG B 1 152 ? -16.938 -5.895 8.148 1 98.56 152 ARG B CA 1
ATOM 3072 C C . ARG B 1 152 ? -15.695 -5.016 8.273 1 98.56 152 ARG B C 1
ATOM 3074 O O . ARG B 1 152 ? -14.641 -5.48 8.703 1 98.56 152 ARG B O 1
ATOM 3081 N N . TYR B 1 153 ? -15.867 -3.727 7.965 1 98.81 153 TYR B N 1
ATOM 3082 C CA . TYR B 1 153 ? -14.711 -2.836 7.961 1 98.81 153 TYR B CA 1
ATOM 3083 C C . TYR B 1 153 ? -14.391 -2.354 9.367 1 98.81 153 TYR B C 1
ATOM 3085 O O . TYR B 1 153 ? -13.227 -2.105 9.695 1 98.81 153 TYR B O 1
ATOM 3093 N N . VAL B 1 154 ? -15.391 -2.23 10.203 1 98.88 154 VAL B N 1
ATOM 3094 C CA . VAL B 1 154 ? -15.164 -1.945 11.609 1 98.88 154 VAL B CA 1
ATOM 3095 C C . VAL B 1 154 ? -14.336 -3.066 12.234 1 98.88 154 VAL B C 1
ATOM 3097 O O . VAL B 1 154 ? -13.336 -2.805 12.914 1 98.88 154 VAL B O 1
ATOM 3100 N N . ASP B 1 155 ? -14.703 -4.324 11.961 1 98.81 155 ASP B N 1
ATOM 3101 C CA . ASP B 1 155 ? -14 -5.473 12.523 1 98.81 155 ASP B CA 1
ATOM 3102 C C . ASP B 1 155 ? -12.555 -5.527 12.016 1 98.81 155 ASP B C 1
ATOM 3104 O O . ASP B 1 155 ? -11.633 -5.793 12.789 1 98.81 155 ASP B O 1
ATOM 3108 N N . GLU B 1 156 ? -12.398 -5.32 10.742 1 98.75 156 GLU B N 1
ATOM 3109 C CA . GLU B 1 156 ? -11.047 -5.336 10.195 1 98.75 156 GLU B CA 1
ATOM 3110 C C . GLU B 1 156 ? -10.211 -4.184 10.75 1 98.75 156 GLU B C 1
ATOM 3112 O O . GLU B 1 156 ? -9.016 -4.34 11 1 98.75 156 GLU B O 1
ATOM 3117 N N . SER B 1 157 ? -10.812 -3.008 10.891 1 98.88 157 SER B N 1
ATOM 3118 C CA . SER B 1 157 ? -10.102 -1.866 11.461 1 98.88 157 SER B CA 1
ATOM 3119 C C . SER B 1 157 ? -9.703 -2.131 12.914 1 98.88 157 SER B C 1
ATOM 3121 O O . SER B 1 157 ? -8.602 -1.761 13.336 1 98.88 157 SER B O 1
ATOM 3123 N N . LYS B 1 158 ? -10.547 -2.801 13.664 1 98.88 158 LYS B N 1
ATOM 3124 C CA . LYS B 1 158 ? -10.211 -3.221 15.023 1 98.88 158 LYS B CA 1
ATOM 3125 C C . LYS B 1 158 ? -9.008 -4.156 15.023 1 98.88 158 LYS B C 1
ATOM 3127 O O . LYS B 1 158 ? -8.109 -4.02 15.859 1 98.88 158 LYS B O 1
ATOM 3132 N N . ARG B 1 159 ? -9.023 -5.066 14.148 1 98.75 159 ARG B N 1
ATOM 3133 C CA . ARG B 1 159 ? -7.91 -6 14.039 1 98.75 159 ARG B CA 1
ATOM 3134 C C . ARG B 1 159 ? -6.605 -5.27 13.75 1 98.75 159 ARG B C 1
ATOM 3136 O O . ARG B 1 159 ? -5.586 -5.531 14.391 1 98.75 159 ARG B O 1
ATOM 3143 N N . LEU B 1 160 ? -6.617 -4.34 12.812 1 98.94 160 LEU B N 1
ATOM 3144 C CA . LEU B 1 160 ? -5.434 -3.58 12.43 1 98.94 160 LEU B CA 1
ATOM 3145 C C . LEU B 1 160 ? -4.945 -2.715 13.586 1 98.94 160 LEU B C 1
ATOM 3147 O O . LEU B 1 160 ? -3.742 -2.609 13.82 1 98.94 160 LEU B O 1
ATOM 3151 N N . LEU B 1 161 ? -5.887 -2.084 14.266 1 98.94 161 LEU B N 1
ATOM 3152 C CA . LEU B 1 161 ? -5.523 -1.334 15.461 1 98.94 161 LEU B CA 1
ATOM 3153 C C . LEU B 1 161 ? -4.883 -2.248 16.5 1 98.94 161 LEU B C 1
ATOM 3155 O O . LEU B 1 161 ? -3.957 -1.838 17.203 1 98.94 161 LEU B O 1
ATOM 3159 N N . GLY B 1 162 ? -5.391 -3.459 16.594 1 98.94 162 GLY B N 1
ATOM 3160 C CA . GLY B 1 162 ? -4.801 -4.43 17.516 1 98.94 162 GLY B CA 1
ATOM 3161 C C . GLY B 1 162 ? -3.363 -4.77 17.172 1 98.94 162 GLY B C 1
ATOM 3162 O O . GLY B 1 162 ? -2.512 -4.848 18.062 1 98.94 162 GLY B O 1
ATOM 3163 N N . VAL B 1 163 ? -3.078 -4.969 15.906 1 98.94 163 VAL B N 1
ATOM 3164 C CA . VAL B 1 163 ? -1.717 -5.227 15.445 1 98.94 163 VAL B CA 1
ATOM 3165 C C . VAL B 1 163 ? -0.811 -4.062 15.836 1 98.94 163 VAL B C 1
ATOM 3167 O O . VAL B 1 163 ? 0.269 -4.27 16.406 1 98.94 163 VAL B O 1
ATOM 3170 N N . LEU B 1 164 ? -1.278 -2.865 15.531 1 98.94 164 LEU B N 1
ATOM 3171 C CA . LEU B 1 164 ? -0.499 -1.663 15.805 1 98.94 164 LEU B CA 1
ATOM 3172 C C . LEU B 1 164 ? -0.285 -1.484 17.297 1 98.94 164 LEU B C 1
ATOM 3174 O O . LEU B 1 164 ? 0.817 -1.146 17.75 1 98.94 164 LEU B O 1
ATOM 3178 N N . ASP B 1 165 ? -1.312 -1.706 18.078 1 98.94 165 ASP B N 1
ATOM 3179 C CA . ASP B 1 165 ? -1.247 -1.505 19.531 1 98.94 165 ASP B CA 1
ATOM 3180 C C . ASP B 1 165 ? -0.236 -2.453 20.172 1 98.94 165 ASP B C 1
ATOM 3182 O O . ASP B 1 165 ? 0.557 -2.043 21.016 1 98.94 165 ASP B O 1
ATOM 3186 N N . ALA B 1 166 ? -0.294 -3.695 19.781 1 98.88 166 ALA B N 1
ATOM 3187 C CA . ALA B 1 166 ? 0.668 -4.672 20.281 1 98.88 166 ALA B CA 1
ATOM 3188 C C . ALA B 1 166 ? 2.092 -4.297 19.875 1 98.88 166 ALA B C 1
ATOM 3190 O O . ALA B 1 166 ? 3.02 -4.402 20.688 1 98.88 166 ALA B O 1
ATOM 3191 N N . HIS B 1 167 ? 2.291 -3.826 18.672 1 98.81 167 HIS B N 1
ATOM 3192 C CA . HIS B 1 167 ? 3.604 -3.451 18.156 1 98.81 167 HIS B CA 1
ATOM 3193 C C . HIS B 1 167 ? 4.172 -2.256 18.922 1 98.81 167 HIS B C 1
ATOM 3195 O O . HIS B 1 167 ? 5.387 -2.156 19.109 1 98.81 167 HIS B O 1
ATOM 3201 N N . LEU B 1 168 ? 3.338 -1.372 19.422 1 98.88 168 LEU B N 1
ATOM 3202 C CA . LEU B 1 168 ? 3.738 -0.103 20.016 1 98.88 168 LEU B CA 1
ATOM 3203 C C . LEU B 1 168 ? 3.902 -0.242 21.531 1 98.88 168 LEU B C 1
ATOM 3205 O O . LEU B 1 168 ? 4.277 0.715 22.203 1 98.88 168 LEU B O 1
ATOM 3209 N N . ALA B 1 169 ? 3.543 -1.363 22.156 1 98.5 169 ALA B N 1
ATOM 3210 C CA . ALA B 1 169 ? 3.488 -1.553 23.609 1 98.5 169 ALA B CA 1
ATOM 3211 C C . ALA B 1 169 ? 4.773 -1.072 24.266 1 98.5 169 ALA B C 1
ATOM 3213 O O . ALA B 1 169 ? 4.734 -0.435 25.328 1 98.5 169 ALA B O 1
ATOM 3214 N N . ASN B 1 170 ? 5.961 -1.285 23.719 1 97.62 170 ASN B N 1
ATOM 3215 C CA . ASN B 1 170 ? 7.23 -0.869 24.297 1 97.62 170 ASN B CA 1
ATOM 3216 C C . ASN B 1 170 ? 8.055 -0.048 23.312 1 97.62 170 ASN B C 1
ATOM 3218 O O . ASN B 1 170 ? 9.289 -0.132 23.312 1 97.62 170 ASN B O 1
ATOM 3222 N N . ARG B 1 171 ? 7.371 0.65 22.562 1 98.62 171 ARG B N 1
ATOM 3223 C CA . ARG B 1 171 ? 8.031 1.462 21.547 1 98.62 171 ARG B CA 1
ATOM 3224 C C . ARG B 1 171 ? 7.504 2.895 21.562 1 98.62 171 ARG B C 1
ATOM 3226 O O . ARG B 1 171 ? 6.301 3.119 21.688 1 98.62 171 ARG B O 1
ATOM 3233 N N . GLN B 1 172 ? 8.367 3.863 21.453 1 98.75 172 GLN B N 1
ATOM 3234 C CA . GLN B 1 172 ? 7.961 5.262 21.375 1 98.75 172 GLN B CA 1
ATOM 3235 C C . GLN B 1 172 ? 7.281 5.559 20.047 1 98.75 172 GLN B C 1
ATOM 3237 O O . GLN B 1 172 ? 6.34 6.355 19.984 1 98.75 172 GLN B O 1
ATOM 3242 N N . TRP B 1 173 ? 7.77 5.016 19.047 1 98.94 173 TRP B N 1
ATOM 3243 C CA . TRP B 1 173 ? 7.281 5.148 17.672 1 98.94 173 TRP B CA 1
ATOM 3244 C C . TRP B 1 173 ? 7.203 3.785 17 1 98.94 173 TRP B C 1
ATOM 3246 O O . TRP B 1 173 ? 7.598 2.771 17.578 1 98.94 173 TRP B O 1
ATOM 3256 N N . VAL B 1 174 ? 6.746 3.645 15.805 1 98.94 174 VAL B N 1
ATOM 3257 C CA . VAL B 1 174 ? 6.578 2.395 15.07 1 98.94 174 VAL B CA 1
ATOM 3258 C C . VAL B 1 174 ? 7.918 1.679 14.953 1 98.94 174 VAL B C 1
ATOM 3260 O O . VAL B 1 174 ? 7.996 0.458 15.109 1 98.94 174 VAL B O 1
ATOM 3263 N N . MET B 1 175 ? 8.977 2.494 14.766 1 98.75 175 MET B N 1
ATOM 3264 C CA . MET B 1 175 ? 10.297 1.893 14.602 1 98.75 175 MET B CA 1
ATOM 3265 C C . MET B 1 175 ? 11.109 2.01 15.891 1 98.75 175 MET B C 1
ATOM 3267 O O . MET B 1 175 ? 12.328 2.211 15.844 1 98.75 175 MET B O 1
ATOM 3271 N N . GLY B 1 176 ? 10.445 1.845 16.984 1 98.31 176 GLY B N 1
ATOM 3272 C CA . GLY B 1 176 ? 11.148 1.897 18.25 1 98.31 176 GLY B CA 1
ATOM 3273 C C . GLY B 1 176 ? 11.297 3.307 18.797 1 98.31 176 GLY B C 1
ATOM 3274 O O . GLY B 1 176 ? 10.305 3.998 19.016 1 98.31 176 GLY B O 1
ATOM 3275 N N . ASP B 1 177 ? 12.492 3.75 18.844 1 97.56 177 ASP B N 1
ATOM 3276 C CA . ASP B 1 177 ? 12.758 5.055 19.438 1 97.56 177 ASP B CA 1
ATOM 3277 C C . ASP B 1 177 ? 12.859 6.141 18.375 1 97.56 177 ASP B C 1
ATOM 3279 O O . ASP B 1 177 ? 13.023 7.32 18.688 1 97.56 177 ASP B O 1
ATOM 3283 N N . THR B 1 178 ? 12.688 5.703 17.156 1 97.44 178 THR B N 1
ATOM 3284 C CA . THR B 1 178 ? 12.93 6.637 16.062 1 97.44 178 THR B CA 1
ATOM 3285 C C . THR B 1 178 ? 11.625 6.949 15.328 1 97.44 178 THR B C 1
ATOM 3287 O O . THR B 1 178 ? 10.906 6.035 14.922 1 97.44 178 THR B O 1
ATOM 3290 N N . TYR B 1 179 ? 11.328 8.266 15.258 1 98.81 179 TYR B N 1
ATOM 3291 C CA . TYR B 1 179 ? 10.227 8.766 14.43 1 98.81 179 TYR B CA 1
ATOM 3292 C C . TYR B 1 179 ? 10.578 8.688 12.953 1 98.81 179 TYR B C 1
ATOM 3294 O O . TYR B 1 179 ? 11.625 9.18 12.523 1 98.81 179 TYR B O 1
ATOM 3302 N N . THR B 1 180 ? 9.766 7.98 12.148 1 98.94 180 THR B N 1
ATOM 3303 C CA . THR B 1 180 ? 10.094 7.746 10.742 1 98.94 180 THR B CA 1
ATOM 3304 C C . THR B 1 180 ? 8.875 8 9.859 1 98.94 180 THR B C 1
ATOM 3306 O O . THR B 1 180 ? 7.812 8.383 10.352 1 98.94 180 THR B O 1
ATOM 3309 N N . ILE B 1 181 ? 9.023 7.738 8.547 1 98.94 181 ILE B N 1
ATOM 3310 C CA . ILE B 1 181 ? 7.949 7.871 7.57 1 98.94 181 ILE B CA 1
ATOM 3311 C C . ILE B 1 181 ? 6.848 6.852 7.867 1 98.94 181 ILE B C 1
ATOM 3313 O O . ILE B 1 181 ? 5.723 6.992 7.387 1 98.94 181 ILE B O 1
ATOM 3317 N N . ALA B 1 182 ? 7.137 5.762 8.625 1 99 182 ALA B N 1
ATOM 3318 C CA . ALA B 1 182 ? 6.082 4.828 9.016 1 99 182 ALA B CA 1
ATOM 3319 C C . ALA B 1 182 ? 5.035 5.516 9.891 1 99 182 ALA B C 1
ATOM 3321 O O . ALA B 1 182 ? 3.834 5.312 9.703 1 99 182 ALA B O 1
ATOM 3322 N N . ASP B 1 183 ? 5.473 6.34 10.812 1 99 183 ASP B N 1
ATOM 3323 C CA . ASP B 1 183 ? 4.555 7.09 11.664 1 99 183 ASP B CA 1
ATOM 3324 C C . ASP B 1 183 ? 3.752 8.102 10.844 1 99 183 ASP B C 1
ATOM 3326 O O . ASP B 1 183 ? 2.537 8.219 11.023 1 99 183 ASP B O 1
ATOM 3330 N N . ILE B 1 184 ? 4.449 8.766 9.938 1 99 184 ILE B N 1
ATOM 3331 C CA . ILE B 1 184 ? 3.832 9.781 9.094 1 99 184 ILE B CA 1
ATOM 3332 C C . ILE B 1 184 ? 2.773 9.141 8.203 1 99 184 ILE B C 1
ATOM 3334 O O . ILE B 1 184 ? 1.73 9.742 7.934 1 99 184 ILE B O 1
ATOM 3338 N N . ALA B 1 185 ? 3.027 7.938 7.766 1 99 185 ALA B N 1
ATOM 3339 C CA . ALA B 1 185 ? 2.078 7.223 6.914 1 99 185 ALA B CA 1
ATOM 3340 C C . ALA B 1 185 ? 0.85 6.785 7.707 1 99 185 ALA B C 1
ATOM 3342 O O . ALA B 1 185 ? -0.273 6.828 7.199 1 99 185 ALA B O 1
ATOM 3343 N N . ILE B 1 186 ? 0.961 6.375 8.945 1 99 186 ILE B N 1
ATOM 3344 C CA . ILE B 1 186 ? -0.049 5.625 9.688 1 99 186 ILE B CA 1
ATOM 3345 C C . ILE B 1 186 ? -0.953 6.594 10.445 1 99 186 ILE B C 1
ATOM 3347 O O . ILE B 1 186 ? -2.18 6.492 10.375 1 99 186 ILE B O 1
ATOM 3351 N N . PHE B 1 187 ? -0.468 7.566 11.102 1 98.94 187 PHE B N 1
ATOM 3352 C CA . PHE B 1 187 ? -1.188 8.18 12.211 1 98.94 187 PHE B CA 1
ATOM 3353 C C . PHE B 1 187 ? -2.156 9.242 11.711 1 98.94 187 PHE B C 1
ATOM 3355 O O . PHE B 1 187 ? -3.143 9.555 12.375 1 98.94 187 PHE B O 1
ATOM 3362 N N . PRO B 1 188 ? -1.896 9.898 10.5 1 98.94 188 PRO B N 1
ATOM 3363 C CA . PRO B 1 188 ? -2.982 10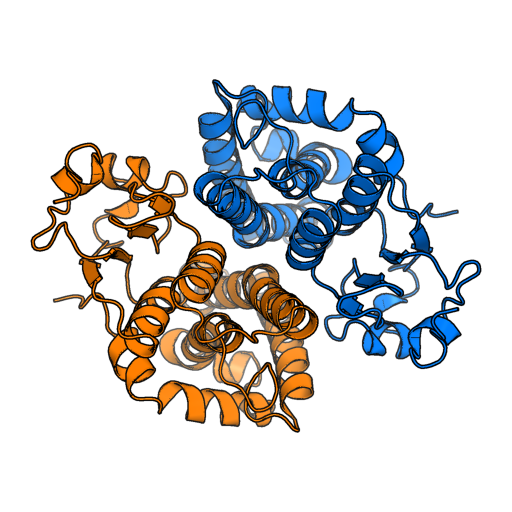.727 9.977 1 98.94 188 PRO B CA 1
ATOM 3364 C C . PRO B 1 188 ? -4.289 9.953 9.812 1 98.94 188 PRO B C 1
ATOM 3366 O O . PRO B 1 188 ? -5.371 10.516 10.008 1 98.94 188 PRO B O 1
ATOM 3369 N N . TRP B 1 189 ? -4.211 8.695 9.477 1 98.94 189 TRP B N 1
ATOM 3370 C CA . TRP B 1 189 ? -5.402 7.871 9.305 1 98.94 189 TRP B CA 1
ATOM 3371 C C . TRP B 1 189 ? -6.031 7.543 10.656 1 98.94 189 TRP B C 1
ATOM 3373 O O . TRP B 1 189 ? -7.258 7.539 10.789 1 98.94 189 TRP B O 1
ATOM 3383 N N . VAL B 1 190 ? -5.164 7.188 11.648 1 98.94 190 VAL B N 1
ATOM 3384 C CA . VAL B 1 190 ? -5.699 6.926 12.977 1 98.94 190 VAL B CA 1
ATOM 3385 C C . VAL B 1 190 ? -6.41 8.172 13.508 1 98.94 190 VAL B C 1
ATOM 3387 O O . VAL B 1 190 ? -7.523 8.086 14.031 1 98.94 190 VAL B O 1
ATOM 3390 N N . ARG B 1 191 ? -5.758 9.305 13.344 1 98.94 191 ARG B N 1
ATOM 3391 C CA . ARG B 1 191 ? -6.34 10.578 13.742 1 98.94 191 ARG B CA 1
ATOM 3392 C C . ARG B 1 191 ? -7.707 10.781 13.094 1 98.94 191 ARG B C 1
ATOM 3394 O O . ARG B 1 191 ? -8.664 11.18 13.758 1 98.94 191 ARG B O 1
ATOM 3401 N N . ASN B 1 192 ? -7.77 10.57 11.773 1 98.81 192 ASN B N 1
ATOM 3402 C CA . ASN B 1 192 ? -8.992 10.781 11.016 1 98.81 192 ASN B CA 1
ATOM 3403 C C . ASN B 1 192 ? -10.102 9.82 11.461 1 98.81 192 ASN B C 1
ATOM 3405 O O . ASN B 1 192 ? -11.266 10.211 11.547 1 98.81 192 ASN B O 1
ATOM 3409 N N . LEU B 1 193 ? -9.773 8.555 11.734 1 98.88 193 LEU B N 1
ATOM 3410 C CA . LEU B 1 193 ? -10.727 7.523 12.141 1 98.88 193 LEU B CA 1
ATOM 3411 C C . LEU B 1 193 ? -11.461 7.926 13.414 1 98.88 193 LEU B C 1
ATOM 3413 O O . LEU B 1 193 ? -12.688 7.84 13.484 1 98.88 193 LEU B O 1
ATOM 3417 N N . VAL B 1 194 ? -10.711 8.414 14.367 1 98.44 194 VAL B N 1
ATOM 3418 C CA . VAL B 1 194 ? -11.266 8.719 15.68 1 98.44 194 VAL B CA 1
ATOM 3419 C C . VAL B 1 194 ? -11.859 10.125 15.68 1 98.44 194 VAL B C 1
ATOM 3421 O O . VAL B 1 194 ? -12.844 10.398 16.375 1 98.44 194 VAL B O 1
ATOM 3424 N N . GLY B 1 195 ? -11.273 11.055 14.945 1 97.75 195 GLY B N 1
ATOM 3425 C CA . GLY B 1 195 ? -11.711 12.445 14.922 1 97.75 195 GLY B CA 1
ATOM 3426 C C . GLY B 1 195 ? -12.82 12.703 13.922 1 97.75 195 GLY B C 1
ATOM 3427 O O . GLY B 1 195 ? -14.008 12.602 14.258 1 97.75 195 GLY B O 1
ATOM 3428 N N . PHE B 1 196 ? -12.406 12.922 12.672 1 97.69 196 PHE B N 1
ATOM 3429 C CA . PHE B 1 196 ? -13.336 13.383 11.641 1 97.69 196 PHE B CA 1
ATOM 3430 C C . PHE B 1 196 ? -14.406 12.328 11.367 1 97.69 196 PHE B C 1
ATOM 3432 O O . PHE B 1 196 ? -15.578 12.664 11.219 1 97.69 196 PHE B O 1
ATOM 3439 N N . TYR B 1 197 ? -14.031 11.047 11.297 1 98.5 197 TYR B N 1
ATOM 3440 C CA . TYR B 1 197 ? -15.008 10 11.031 1 98.5 197 TYR B CA 1
ATOM 3441 C C . TYR B 1 197 ? -15.875 9.742 12.258 1 98.5 197 TYR B C 1
ATOM 3443 O O . TYR B 1 197 ? -16.922 9.086 12.164 1 98.5 197 TYR B O 1
ATOM 3451 N N . GLU B 1 198 ? -15.383 10.234 13.492 1 98.38 198 GLU B N 1
ATOM 3452 C CA . GLU B 1 198 ? -16.094 10.008 14.75 1 98.38 198 GLU B CA 1
ATOM 3453 C C . GLU B 1 198 ? -16.375 8.523 14.969 1 98.38 198 GLU B C 1
ATOM 3455 O O . GLU B 1 198 ? -17.469 8.148 15.383 1 98.38 198 GLU B O 1
ATOM 3460 N N . ALA B 1 199 ? -15.422 7.672 14.617 1 98.75 199 ALA B N 1
ATOM 3461 C CA . ALA B 1 199 ? -15.633 6.227 14.656 1 98.75 199 ALA B CA 1
ATOM 3462 C C . ALA B 1 199 ? -14.898 5.594 15.836 1 98.75 199 ALA B C 1
ATOM 3464 O O . ALA B 1 199 ? -14.734 4.375 15.891 1 98.75 199 ALA B O 1
ATOM 3465 N N . GLY B 1 200 ? -14.375 6.379 16.75 1 98.62 200 GLY B N 1
ATOM 3466 C CA . GLY B 1 200 ? -13.625 5.863 17.891 1 98.62 200 GLY B CA 1
ATOM 3467 C C . GLY B 1 200 ? -14.383 4.805 18.672 1 98.62 200 GLY B C 1
ATOM 3468 O O . GLY B 1 200 ? -13.852 3.725 18.938 1 98.62 200 GLY B O 1
ATOM 3469 N N . ASP B 1 201 ? -15.609 5.086 19.031 1 98.44 201 ASP B N 1
ATOM 3470 C CA . ASP B 1 201 ? -16.422 4.141 19.797 1 98.44 201 ASP B CA 1
ATOM 3471 C C . ASP B 1 201 ? -16.734 2.898 18.969 1 98.44 201 ASP B C 1
ATOM 3473 O O . ASP B 1 201 ? -16.766 1.784 19.5 1 98.44 201 ASP B O 1
ATOM 3477 N N . LEU B 1 202 ? -17 3.166 17.75 1 98.5 202 LEU B N 1
ATOM 3478 C CA . LEU B 1 202 ? -17.359 2.082 16.844 1 98.5 202 LEU B CA 1
ATOM 3479 C C . LEU B 1 202 ? -16.266 1.027 16.781 1 98.5 202 LEU B C 1
ATOM 3481 O O . LEU B 1 202 ? -16.547 -0.17 16.703 1 98.5 202 LEU B O 1
ATOM 3485 N N . VAL B 1 203 ? -14.984 1.445 16.828 1 98.75 203 VAL B N 1
ATOM 3486 C CA . VAL B 1 203 ? -13.867 0.515 16.688 1 98.75 203 VAL B CA 1
ATOM 3487 C C . VAL B 1 203 ? -13.297 0.178 18.062 1 98.75 203 VAL B C 1
ATOM 3489 O O . VAL B 1 203 ? -12.297 -0.534 18.172 1 98.75 203 VAL B O 1
ATOM 3492 N N . GLY B 1 204 ? -13.867 0.702 19.141 1 98.62 204 GLY B N 1
ATOM 3493 C CA . GLY B 1 204 ? -13.367 0.443 20.484 1 98.62 204 GLY B CA 1
ATOM 3494 C C . GLY B 1 204 ? -12.008 1.062 20.75 1 98.62 204 GLY B C 1
ATOM 3495 O O . GLY B 1 204 ? -11.148 0.449 21.391 1 98.62 204 GLY B O 1
ATOM 3496 N N . PHE B 1 205 ? -11.805 2.26 20.25 1 98.81 205 PHE B N 1
ATOM 3497 C CA . PHE B 1 205 ? -10.492 2.902 20.25 1 98.81 205 PHE B CA 1
ATOM 3498 C C . PHE B 1 205 ? -9.945 3.029 21.656 1 98.81 205 PHE B C 1
ATOM 3500 O O . PHE B 1 205 ? -8.727 2.982 21.875 1 98.81 205 PHE B O 1
ATOM 3507 N N . SER B 1 206 ? -10.742 3.182 22.703 1 98.44 206 SER B N 1
ATOM 3508 C CA . SER B 1 206 ? -10.328 3.367 24.078 1 98.44 206 SER B CA 1
ATOM 3509 C C . SER B 1 206 ? -9.516 2.178 24.578 1 98.44 206 SER B C 1
ATOM 3511 O O . SER B 1 206 ? -8.773 2.291 25.562 1 98.44 206 SER B O 1
ATOM 3513 N N . GLU B 1 207 ? -9.617 1.021 23.953 1 98.56 207 GLU B N 1
ATOM 3514 C CA . GLU B 1 207 ? -8.898 -0.186 24.359 1 98.56 207 GLU B CA 1
ATOM 3515 C C . GLU B 1 207 ? -7.477 -0.198 23.812 1 98.56 207 GLU B C 1
ATOM 3517 O O . GLU B 1 207 ? -6.645 -0.994 24.25 1 98.56 207 GLU B O 1
ATOM 3522 N N . PHE B 1 208 ? -7.242 0.619 22.844 1 98.88 208 PHE B N 1
ATOM 3523 C CA . PHE B 1 208 ? -5.938 0.645 22.203 1 98.88 208 PHE B CA 1
ATOM 3524 C C . PHE B 1 208 ? -5.074 1.766 22.766 1 98.88 208 PHE B C 1
ATOM 3526 O O . PHE B 1 208 ? -4.75 2.723 22.062 1 98.88 208 PHE B O 1
ATOM 3533 N N . ARG B 1 209 ? -4.551 1.551 23.953 1 98.75 209 ARG B N 1
ATOM 3534 C CA . ARG B 1 209 ? -3.924 2.596 24.75 1 98.75 209 ARG B CA 1
ATOM 3535 C C . ARG B 1 209 ? -2.568 2.992 24.172 1 98.75 209 ARG B C 1
ATOM 3537 O O . ARG B 1 209 ? -2.17 4.156 24.25 1 98.75 209 ARG B O 1
ATOM 3544 N N . ASN B 1 210 ? -1.826 1.984 23.672 1 98.94 210 ASN B N 1
ATOM 3545 C CA . ASN B 1 210 ? -0.531 2.312 23.078 1 98.94 210 ASN B CA 1
ATOM 3546 C C . ASN B 1 210 ? -0.685 3.139 21.812 1 98.94 210 ASN B C 1
ATOM 3548 O O . ASN B 1 210 ? 0.098 4.059 21.562 1 98.94 210 ASN B O 1
ATOM 3552 N N . VAL B 1 211 ? -1.686 2.807 21 1 98.94 211 VAL B N 1
ATOM 3553 C CA . VAL B 1 211 ? -1.959 3.584 19.797 1 98.94 211 VAL B CA 1
ATOM 3554 C C . VAL B 1 211 ? -2.334 5.016 20.188 1 98.94 211 VAL B C 1
ATOM 3556 O O . VAL B 1 211 ? -1.86 5.973 19.562 1 98.94 211 VAL B O 1
ATOM 3559 N N . LYS B 1 212 ? -3.225 5.145 21.156 1 98.88 212 LYS B N 1
ATOM 3560 C CA . LYS B 1 212 ? -3.639 6.469 21.609 1 98.88 212 LYS B CA 1
ATOM 3561 C C . LYS B 1 212 ? -2.441 7.281 22.094 1 98.88 212 LYS B C 1
ATOM 3563 O O . LYS B 1 212 ? -2.33 8.469 21.797 1 98.88 212 LYS B O 1
ATOM 3568 N N . ARG B 1 213 ? -1.587 6.66 22.875 1 98.88 213 ARG B N 1
ATOM 3569 C CA . ARG B 1 213 ? -0.385 7.32 23.375 1 98.88 213 ARG B CA 1
ATOM 3570 C C . ARG B 1 213 ? 0.46 7.863 22.234 1 98.88 213 ARG B C 1
ATOM 3572 O O . ARG B 1 213 ? 0.897 9.016 22.266 1 98.88 213 ARG B O 1
ATOM 3579 N N . VAL B 1 214 ? 0.732 7.078 21.234 1 98.94 214 VAL B N 1
ATOM 3580 C CA . VAL B 1 214 ? 1.604 7.469 20.125 1 98.94 214 VAL B CA 1
ATOM 3581 C C . VAL B 1 214 ? 0.898 8.5 19.25 1 98.94 214 VAL B C 1
ATOM 3583 O O . VAL B 1 214 ? 1.533 9.422 18.734 1 98.94 214 VAL B O 1
ATOM 3586 N N . LEU B 1 215 ? -0.447 8.328 19.047 1 98.94 215 LEU B N 1
ATOM 3587 C CA . LEU B 1 215 ? -1.199 9.344 18.328 1 98.94 215 LEU B CA 1
ATOM 3588 C C . LEU B 1 215 ? -1.063 10.703 19 1 98.94 215 LEU B C 1
ATOM 3590 O O . LEU B 1 215 ? -0.837 11.719 18.328 1 98.94 215 LEU B O 1
ATOM 3594 N N . ASP B 1 216 ? -1.258 10.75 20.297 1 98.88 216 ASP B N 1
ATOM 3595 C CA . ASP B 1 216 ? -1.142 11.992 21.047 1 98.88 216 ASP B CA 1
ATOM 3596 C C . ASP B 1 216 ? 0.24 12.617 20.859 1 98.88 216 ASP B C 1
ATOM 3598 O O . ASP B 1 216 ? 0.359 13.836 20.672 1 98.88 216 ASP B O 1
ATOM 3602 N N . ALA B 1 217 ? 1.271 11.82 20.938 1 98.94 217 ALA B N 1
ATOM 3603 C CA . ALA B 1 217 ? 2.631 12.305 20.719 1 98.94 217 ALA B CA 1
ATOM 3604 C C . ALA B 1 217 ? 2.801 12.82 19.297 1 98.94 217 ALA B C 1
ATOM 3606 O O . ALA B 1 217 ? 3.449 13.844 19.062 1 98.94 217 ALA B O 1
ATOM 3607 N N . PHE B 1 218 ? 2.252 12.117 18.359 1 98.94 218 PHE B N 1
ATOM 3608 C CA . PHE B 1 218 ? 2.348 12.445 16.938 1 98.94 218 PHE B CA 1
ATOM 3609 C C . PHE B 1 218 ? 1.734 13.812 16.672 1 98.94 218 PHE B C 1
ATOM 3611 O O . PHE B 1 218 ? 2.371 14.672 16.047 1 98.94 218 PHE B O 1
ATOM 3618 N N . VAL B 1 219 ? 0.52 14.062 17.141 1 98.81 219 VAL B N 1
ATOM 3619 C CA . VAL B 1 219 ? -0.208 15.273 16.797 1 98.81 219 VAL B CA 1
ATOM 3620 C C . VAL B 1 219 ? 0.374 16.469 17.562 1 98.81 219 VAL B C 1
ATOM 3622 O O . VAL B 1 219 ? 0.097 17.625 17.219 1 98.81 219 VAL B O 1
ATOM 3625 N N . ALA B 1 220 ? 1.178 16.188 18.578 1 98.81 220 ALA B N 1
ATOM 3626 C CA . ALA B 1 220 ? 1.785 17.25 19.359 1 98.81 220 ALA B CA 1
ATOM 3627 C C . ALA B 1 220 ? 3.064 17.766 18.703 1 98.81 220 ALA B C 1
ATOM 3629 O O . ALA B 1 220 ? 3.598 18.797 19.094 1 98.81 220 ALA B O 1
ATOM 3630 N N . ARG B 1 221 ? 3.629 17.078 17.766 1 98.88 221 ARG B N 1
ATOM 3631 C CA . ARG B 1 221 ? 4.836 17.531 17.078 1 98.88 221 ARG B CA 1
ATOM 3632 C C . ARG B 1 221 ? 4.566 18.797 16.281 1 98.88 221 ARG B C 1
ATOM 3634 O O . ARG B 1 221 ? 3.605 18.859 15.508 1 98.88 221 ARG B O 1
ATOM 3641 N N . PRO B 1 222 ? 5.41 19.781 16.344 1 98.81 222 PRO B N 1
ATOM 3642 C CA . PRO B 1 222 ? 5.168 21.062 15.664 1 98.81 222 PRO B CA 1
ATOM 3643 C C . PRO B 1 222 ? 5.02 20.906 14.148 1 98.81 222 PRO B C 1
ATOM 3645 O O . PRO B 1 222 ? 4.145 21.531 13.547 1 98.81 222 PRO B O 1
ATOM 3648 N N . ALA B 1 223 ? 5.848 20.125 13.523 1 98.88 223 ALA B N 1
ATOM 3649 C CA . ALA B 1 223 ? 5.773 19.906 12.086 1 98.88 223 ALA B CA 1
ATOM 3650 C C . ALA B 1 223 ? 4.449 19.266 11.688 1 98.88 223 ALA B C 1
ATOM 3652 O O . ALA B 1 223 ? 3.898 19.547 10.625 1 98.88 223 ALA B O 1
ATOM 3653 N N . VAL B 1 224 ? 3.939 18.344 12.547 1 98.94 224 VAL B N 1
ATOM 3654 C CA . VAL B 1 224 ? 2.658 17.688 12.289 1 98.94 224 VAL B CA 1
ATOM 3655 C C . VAL B 1 224 ? 1.527 18.719 12.406 1 98.94 224 VAL B C 1
ATOM 3657 O O . VAL B 1 224 ? 0.646 18.766 11.547 1 98.94 224 VAL B O 1
ATOM 3660 N N . GLU B 1 225 ? 1.54 19.516 13.43 1 98.75 225 GLU B N 1
ATOM 3661 C CA . GLU B 1 225 ? 0.533 20.562 13.602 1 98.75 225 GLU B CA 1
ATOM 3662 C C . GLU B 1 225 ? 0.437 21.453 12.359 1 98.75 225 GLU B C 1
ATOM 3664 O O . GLU B 1 225 ? -0.662 21.766 11.898 1 98.75 225 GLU B O 1
ATOM 3669 N N . ARG B 1 226 ? 1.588 21.828 11.844 1 98.56 226 ARG B N 1
ATOM 3670 C CA . ARG B 1 226 ? 1.602 22.656 10.648 1 98.56 226 ARG B CA 1
ATOM 3671 C C . ARG B 1 226 ? 1.114 21.859 9.43 1 98.56 226 ARG B C 1
ATOM 3673 O O . ARG B 1 226 ? 0.251 22.344 8.688 1 98.56 226 ARG B O 1
ATOM 3680 N N . GLY B 1 227 ? 1.661 20.656 9.219 1 98.81 227 GLY B N 1
ATOM 3681 C CA . GLY B 1 227 ? 1.418 19.859 8.031 1 98.81 227 GLY B CA 1
ATOM 3682 C C . GLY B 1 227 ? -0.028 19.422 7.887 1 98.81 227 GLY B C 1
ATOM 3683 O O . GLY B 1 227 ? -0.505 19.188 6.777 1 98.81 227 GLY B O 1
ATOM 3684 N N . LEU B 1 228 ? -0.739 19.359 9.023 1 98.56 228 LEU B N 1
ATOM 3685 C CA . LEU B 1 228 ? -2.117 18.891 9.031 1 98.56 228 LEU B CA 1
ATOM 3686 C C . LEU B 1 228 ? -3.047 19.891 8.367 1 98.56 228 LEU B C 1
ATOM 3688 O O . LEU B 1 228 ? -4.184 19.562 8.023 1 98.56 228 LEU B O 1
ATOM 3692 N N . ASN B 1 229 ? -2.566 21.094 8.109 1 97.38 229 ASN B N 1
ATOM 3693 C CA . ASN B 1 229 ? -3.416 22.156 7.582 1 97.38 229 ASN B CA 1
ATOM 3694 C C . ASN B 1 229 ? -2.896 22.672 6.242 1 97.38 229 ASN B C 1
ATOM 3696 O O . ASN B 1 229 ? -3.24 23.781 5.824 1 97.38 229 ASN B O 1
ATOM 3700 N N . ILE B 1 230 ? -2 21.906 5.566 1 98.31 230 ILE B N 1
ATOM 3701 C CA . ILE B 1 230 ? -1.394 22.312 4.305 1 98.31 230 ILE B CA 1
ATOM 3702 C C . ILE B 1 230 ? -1.805 21.328 3.199 1 98.31 230 ILE B C 1
ATOM 3704 O O . ILE B 1 230 ? -1.675 20.125 3.355 1 98.31 230 ILE B O 1
ATOM 3708 N N . PRO B 1 231 ? -2.285 21.734 2.074 1 97.62 231 PRO B N 1
ATOM 3709 C CA . PRO B 1 231 ? -2.521 23.141 1.718 1 97.62 231 PRO B CA 1
ATOM 3710 C C . PRO B 1 231 ? -3.711 23.75 2.461 1 97.62 231 PRO B C 1
ATOM 3712 O O . PRO B 1 231 ? -4.691 23.047 2.732 1 97.62 231 PRO B O 1
ATOM 3715 N N . ALA B 1 232 ? -3.662 25 2.752 1 94.5 232 ALA B N 1
ATOM 3716 C CA . ALA B 1 232 ? -4.754 25.688 3.432 1 94.5 232 ALA B CA 1
ATOM 3717 C C . ALA B 1 232 ? -5.98 25.797 2.529 1 94.5 232 ALA B C 1
ATOM 3719 O O . ALA B 1 232 ? -5.855 26.062 1.329 1 94.5 232 ALA B O 1
ATOM 3720 N N . ARG B 1 233 ? -7.293 25.5 3.006 1 86.44 233 ARG B N 1
ATOM 3721 C CA . ARG B 1 233 ? -8.547 25.562 2.258 1 86.44 233 ARG B CA 1
ATOM 3722 C C . ARG B 1 233 ? -9.047 26.984 2.131 1 86.44 233 ARG B C 1
ATOM 3724 O O . ARG B 1 233 ? -9.875 27.297 1.267 1 86.44 233 ARG B O 1
ATOM 3731 N N . GLY B 1 234 ? -8.266 28.031 2.229 1 69.62 234 GLY B N 1
ATOM 3732 C CA . GLY B 1 234 ? -8.742 29.406 2.215 1 69.62 234 GLY B CA 1
ATOM 3733 C C . GLY B 1 234 ? -9.945 29.625 3.111 1 69.62 234 GLY B C 1
ATOM 3734 O O . GLY B 1 234 ? -10.633 28.672 3.48 1 69.62 234 GLY B O 1
#

Sequence (468 aa):
MSDLSAFPITQKWPAQHPDRLQLYSLPTPNGVKVSIMLEETGLPYEPHLVRFDTNDQFSPEFLSLNPNNKIPAIIDPNGPDGKPLPLFESGAILIYLADKTGQLIPKDLAGRYETIQWVMFQMGGIGPMFGQVGFFHKFAGRDYEDKRPRDRYVDESKRLLGVLDAHLANRQWVMGDTYTIADIAIFPWVRNLVGFYEAGDLVGFSEFRNVKRVLDAFVARPAVERGLNIPARGMSDLSAFPITQKWPAQHPDRLQLYSLPTPNGVKVSIMLEETGLPYEPHLVRFDTNDQFSPEFLSLNPNNKIPAIIDPNGPDGKPLPLFESGAILIYLADKTGQLIPKDLAGRYETIQWVMFQMGGIGPMFGQVGFFHKFAGRDYEDKRPRDRYVDESKRLLGVLDAHLANRQWVMGDTYTIADIAIFPWVRNLVGFYEAGDLVGFSEFRNVKRVLDAFVARPAVERGLNIPARG

InterPro domains:
  IPR004045 Glutathione S-transferase, N-terminal [PF02798] (21-98)
  IPR004045 Glutathione S-transferase, N-terminal [PS50404] (18-105)
  IPR004046 Glutathione S-transferase, C-terminal [PF00043] (144-222)
  IPR010987 Glutathione S-transferase, C-terminal-like [PS50405] (108-234)
  IPR036249 Thioredoxin-like superfamily [SSF52833] (10-104)
  IPR036282 Glutathione S-transferase, C-terminal domain superfamily [SSF47616] (102-230)
  IPR040079 Glutathione transferase family [SFLDS00019] (20-232)

Organism: NCBI:txid488447

pLDDT: mean 97.75, std 4.24, range [55.19, 99.0]

Foldseek 3Di:
DLDCVVQLLCVVVPDPCLQFKEKEADLALLRLLLLLLCLVLVGGYDYDYQDVVVLSLPDPRNCSLPVVSHDIWIWNCCAPPNHIDTDGDSLVSQLRSCVVRVPQFDPDPVRRVVLSVLLVCLVVALPVLLVQLLCCCPHDVVPPPDCVSNLVSLVSNLVSLVVQLVCQVQALANSRPGGHSSRSSHLSSVCCSCPVSVCCVVNVVVVSVSSVNNSVVQCPDPSNVVSSQPPPPD/DLDCVVQLLCVVVPDPCLQFKEKEADLALLRLLLLLLCLVLVGGYDYDYQDVVVLSLVDPRNCSLPVVSHDIWIWNCCAPPNHIDTDGDSLVSQLRSCVVRVPQFDPDPVRRVVLSVLLVCLVVALPVLLVQLLCCCPHDVVPPPDCVSNLVSLVSNLVSLVVQLVCQVQALANSRPGGHSSRSSHLSSVCCSCPVSVCCVVNVVVVSVSSVNNSVVQCPDPSNVVSSQPPPPD

Radius of gyration: 21.31 Å; Cα contacts (8 Å, |Δi|>4): 827; chains: 2; bounding box: 55×62×50 Å

Secondary structure (DSSP, 8-state):
---GGGSTHHHHS--S-TTSEEEEE-SSTTHHHHHHHHHHHT--EEEEE--TTTTGGGSHHHHHH-TT--S-EEEETT-GGG--EEEESHHHHHHHHHHHHT-SS-SSHHHHHHHHHHHHHIIIIIHHHHHHHHHHHTSGGGG-S--HHHHHHHHHHHHHHHHHHHHHTT-SBTBBTB--HHHHHHHHHHHHHHTTT--TTTTTGGG-HHHHHHHHHHHHSHHHHHHTT-S---/---GGGSTHHHHS--S-TTSEEEEE-SSTTHHHHHHHHHHHT--EEEEE--TTTTGGGSHHHHHH-TT--S-EEEETT-GGG--EEEESHHHHHHHHHHHHT-SS-SSHHHHHHHHHHHHHIIIIIHHHHHHHIIIIISGGGG-S--HHHHHHHHHHHHHHHHHHHHHTT-SBTBBTB--HHHHHHHHHHHHHHTTT--TTTTTGGG-HHHHHHHHHHHHSHHHHHHTT-S---